Protein AF-A0A8T2BYA8-F1 (afdb_monomer_lite)

Foldseek 3Di:
DDDPVVVVVVVVVVVVPPPPPPLPDDLVVLLVVLQPDDPLVNVVQCVPDPSSVVSSVVDDDFAQDWDFFADPQWTWTQGQVVRDIDTPVVQPDDSQKDFQADEVQWTWIAGFQRFIWIAGSSPRDIGTAAGQQPDAAAAQWHKAWDPPDPRTWIWIDDPVDTGIDDPCQSVLQRQKDWYADPVVRKIKIWDDGPQQWIWIDIPPDNHIYTHNPVPPCVPVQWGWAHWDDDDQKIWTQIPQQAIWIWHRPDPDIHTDAPPDLRHVQGDDDDDDPQKDFDGWAWEAAPVRWIKIKTFIDGNPDPAGTFIWIWTADSVVSDIDTDLFSDQQWEEAQVRNYIDGDQHDGDPPTQGHQKYKYWVSSPDNDDDDAGTFIWIQHSVVRDIDTPDDDDDDDDQDWWAQDPRGINDDDPPVCVVVVVVRVVVCVVCVPPPDDDPVVVVQVVVLVDDVPPPDPDDDDDDDDDDPPPRPFKDWIWHQDPQQKIKIWMWGADPNDIDIDIDIDGDD

InterPro domains:
  IPR001810 F-box domain [PF00646] (22-59)
  IPR005174 KIB1-4, beta-propeller [PF03478] (77-377)
  IPR050942 Arabidopsis F-box involved in BR signaling [PTHR44259] (24-384)

Sequence (504 aa):
MDTPNDLMREEIRLKVSENHDWSKLCPDLLRSILESLSSTDFYRAKTVCSDWYSIWKTCVKPLCPWRIIYVKDSLMLFKPGEDKIYKGTNVGLSNDSYYMASSGNWLLMVDSHLGFYIFNLLTSKRIDLSSMESSIRGGNVRFERNHEHGFIKGHFVEPSRKADVSKAAIIRGRTVVLWIDERTGDFLVAWIFNYRYLFSYKKGDDSWWNWNNHWNMENLNFIFWDLACRYNKLYLYTTNGHIKVVDFSGNDPIEVIEKNPYWEHPFRYLTKQEESILHSRIAIQKSGDVLIILSIVSISSTEIPLFYIFKMNLASKIWERVESIGDDEMLIFGHGVTIRAPVQDVGDGIKSGSIYFVKEDLWTIDFHAVSNCGVFDLATRSAKDSHVHMEEVDFGVHTLTSFGLDIQFPEYLHRLKTFSCEMMSDYKDKEEVTPMKELAKRFTMYDPFETDKEDSEDIFGKTRRYEITSTIALAVKRNKEVMFHERFRENGKWNRNDFTFNIA

Structure (mmCIF, N/CA/C/O backbone):
data_AF-A0A8T2BYA8-F1
#
_entry.id   AF-A0A8T2BYA8-F1
#
loop_
_atom_site.group_PDB
_atom_site.id
_atom_site.type_symbol
_atom_site.label_atom_id
_atom_site.label_alt_id
_atom_site.label_comp_id
_atom_site.label_asym_id
_atom_site.label_entity_id
_atom_site.label_seq_id
_atom_site.pdbx_PDB_ins_code
_atom_site.Cartn_x
_atom_site.Cartn_y
_atom_site.Cartn_z
_atom_site.occupancy
_atom_site.B_iso_or_equiv
_atom_site.auth_seq_id
_atom_site.auth_comp_id
_atom_site.auth_asym_id
_atom_site.auth_atom_id
_atom_site.pdbx_PDB_model_num
ATOM 1 N N . MET A 1 1 ? -13.753 -57.159 32.372 1.00 43.00 1 MET A N 1
ATOM 2 C CA . MET A 1 1 ? -15.043 -56.727 32.945 1.00 43.00 1 MET A CA 1
ATOM 3 C C . MET A 1 1 ? -14.922 -55.235 33.103 1.00 43.00 1 MET A C 1
ATOM 5 O O . MET A 1 1 ? -14.375 -54.782 34.102 1.00 43.00 1 MET A O 1
ATOM 9 N N . ASP A 1 2 ? -15.310 -54.509 32.065 1.00 41.09 2 ASP A N 1
ATOM 10 C CA . ASP A 1 2 ? -15.292 -53.052 32.082 1.00 41.09 2 ASP A CA 1
ATOM 11 C C . ASP A 1 2 ? -16.365 -52.573 33.056 1.00 41.09 2 ASP A C 1
ATOM 13 O O . ASP A 1 2 ? -17.476 -53.114 33.097 1.00 41.09 2 ASP A O 1
ATOM 17 N N . THR A 1 3 ? -16.000 -51.640 33.933 1.00 46.84 3 THR A N 1
ATOM 18 C CA . THR A 1 3 ? -16.929 -51.167 34.958 1.00 46.84 3 THR A CA 1
ATOM 19 C C . THR A 1 3 ? -18.017 -50.299 34.313 1.00 46.84 3 THR A C 1
ATOM 21 O O . THR A 1 3 ? -17.755 -49.640 33.306 1.00 46.84 3 THR A O 1
ATOM 24 N N . PRO A 1 4 ? -19.241 -50.230 34.877 1.00 50.09 4 PRO A N 1
ATOM 25 C CA . PRO A 1 4 ? -20.336 -49.428 34.312 1.00 50.09 4 PRO A CA 1
ATOM 26 C C . PRO A 1 4 ? -19.982 -47.947 34.085 1.00 50.09 4 PRO A C 1
ATOM 28 O O . PRO A 1 4 ? -20.581 -47.290 33.241 1.00 50.09 4 PRO A O 1
ATOM 31 N N . ASN A 1 5 ? -18.978 -47.430 34.803 1.00 52.31 5 ASN A N 1
ATOM 32 C CA . ASN A 1 5 ? -18.472 -46.066 34.655 1.00 52.31 5 ASN A CA 1
ATOM 33 C C . ASN A 1 5 ? -17.558 -45.863 33.437 1.00 52.31 5 ASN A C 1
ATOM 35 O O . ASN A 1 5 ? -17.478 -44.738 32.940 1.00 52.31 5 ASN A O 1
ATOM 39 N N . ASP A 1 6 ? -16.889 -46.909 32.948 1.00 51.78 6 ASP A N 1
ATOM 40 C CA . ASP A 1 6 ? -16.026 -46.823 31.765 1.00 51.78 6 ASP A CA 1
ATOM 41 C C . ASP A 1 6 ? -16.872 -46.765 30.491 1.00 51.78 6 ASP A C 1
ATOM 43 O O . ASP A 1 6 ? -16.661 -45.881 29.664 1.00 51.78 6 ASP A O 1
ATOM 47 N N . LEU A 1 7 ? -17.930 -47.581 30.416 1.00 53.72 7 LEU A N 1
ATOM 48 C CA . LEU A 1 7 ? -18.931 -47.516 29.345 1.00 53.72 7 LEU A CA 1
ATOM 49 C C . LEU A 1 7 ? -19.653 -46.163 29.320 1.00 53.72 7 LEU A C 1
ATOM 51 O O . LEU A 1 7 ? -19.840 -45.598 28.251 1.00 53.72 7 LEU A O 1
ATOM 55 N N . MET A 1 8 ? -19.981 -45.587 30.483 1.00 48.34 8 MET A N 1
ATOM 56 C CA . MET A 1 8 ? -20.616 -44.265 30.561 1.00 48.34 8 MET A CA 1
ATOM 57 C C . MET A 1 8 ? -19.659 -43.129 30.157 1.00 48.34 8 MET A C 1
ATOM 59 O O . MET A 1 8 ? -20.074 -42.163 29.519 1.00 48.34 8 MET A O 1
ATOM 63 N N . ARG A 1 9 ? -18.360 -43.233 30.484 1.00 50.56 9 ARG A N 1
ATOM 64 C CA . ARG A 1 9 ? -17.328 -42.287 30.016 1.00 50.56 9 ARG A CA 1
ATOM 65 C C . ARG A 1 9 ? -17.083 -42.392 28.518 1.00 50.56 9 ARG A C 1
ATOM 67 O O . ARG A 1 9 ? -16.794 -41.373 27.894 1.00 50.56 9 ARG A O 1
ATOM 74 N N . GLU A 1 10 ? -17.190 -43.587 27.955 1.00 51.75 10 GLU A N 1
ATOM 75 C CA . GLU A 1 10 ? -17.053 -43.833 26.524 1.00 51.75 10 GLU A CA 1
ATOM 76 C C . GLU A 1 10 ? -18.300 -43.364 25.763 1.00 51.75 10 GLU A C 1
ATOM 78 O O . GLU A 1 10 ? -18.161 -42.693 24.749 1.00 51.75 10 GLU A O 1
ATOM 83 N N . GLU A 1 11 ? -19.505 -43.535 26.316 1.00 48.38 11 GLU A N 1
ATOM 84 C CA . GLU A 1 11 ? -20.756 -42.976 25.779 1.00 48.38 11 GLU A CA 1
ATOM 85 C C . GLU A 1 11 ? -20.804 -41.441 25.856 1.00 48.38 11 GLU A C 1
ATOM 87 O O . GLU A 1 11 ? -21.297 -40.790 24.936 1.00 48.38 11 GLU A O 1
ATOM 92 N N . ILE A 1 12 ? -20.249 -40.837 26.915 1.00 51.09 12 ILE A N 1
ATOM 93 C CA . ILE A 1 12 ? -20.085 -39.377 27.026 1.00 51.09 12 ILE A CA 1
ATOM 94 C C . ILE A 1 12 ? -19.011 -38.880 26.046 1.00 51.09 12 ILE A C 1
ATOM 96 O O . ILE A 1 12 ? -19.210 -37.855 25.398 1.00 51.09 12 ILE A O 1
ATOM 100 N N . ARG A 1 13 ? -17.899 -39.608 25.866 1.00 44.12 13 ARG A N 1
ATOM 101 C CA . ARG A 1 13 ? -16.879 -39.285 24.847 1.00 44.12 13 ARG A CA 1
ATOM 102 C C . ARG A 1 13 ? -17.401 -39.456 23.418 1.00 44.12 13 ARG A C 1
ATOM 104 O O . ARG A 1 13 ? -17.033 -38.664 22.557 1.00 44.12 13 ARG A O 1
ATOM 111 N N . LEU A 1 14 ? -18.283 -40.426 23.179 1.00 42.06 14 LEU A N 1
ATOM 112 C CA . LEU A 1 14 ? -18.926 -40.667 21.886 1.00 42.06 14 LEU A CA 1
ATOM 113 C C . LEU A 1 14 ? -20.046 -39.648 21.610 1.00 42.06 14 LEU A C 1
ATOM 115 O O . LEU A 1 14 ? -20.137 -39.163 20.484 1.00 42.06 14 LEU A O 1
ATOM 119 N N . LYS A 1 15 ? -20.815 -39.209 22.621 1.00 39.50 15 LYS A N 1
ATOM 120 C CA . LYS A 1 15 ? -21.819 -38.129 22.485 1.00 39.50 15 LYS A CA 1
ATOM 121 C C . LYS A 1 15 ? -21.226 -36.730 22.311 1.00 39.50 15 LYS A C 1
ATOM 123 O O . LYS A 1 15 ? -21.862 -35.882 21.699 1.00 39.50 15 LYS A O 1
ATOM 128 N N . VAL A 1 16 ? -20.009 -36.476 22.792 1.00 39.56 16 VAL A N 1
ATOM 129 C CA . VAL A 1 16 ? -19.300 -35.197 22.561 1.00 39.56 16 VAL A CA 1
ATOM 130 C C . VAL A 1 16 ? -18.644 -35.144 21.166 1.00 39.56 16 VAL A C 1
ATOM 132 O O . VAL A 1 16 ? -18.147 -34.100 20.755 1.00 39.56 16 VAL A O 1
ATOM 135 N N . SER A 1 17 ? -18.692 -36.239 20.397 1.00 38.41 17 SER A N 1
ATOM 136 C CA . SER A 1 17 ? -18.194 -36.288 19.013 1.00 38.41 17 SER A CA 1
ATOM 137 C C . SER A 1 17 ? -19.249 -35.988 17.942 1.00 38.41 17 SER A C 1
ATOM 139 O O . SER A 1 17 ? -18.932 -36.041 16.751 1.00 38.41 17 SER A O 1
ATOM 141 N N . GLU A 1 18 ? -20.479 -35.613 18.322 1.00 44.44 18 GLU A N 1
ATOM 142 C CA . GLU A 1 18 ? -21.372 -34.933 17.384 1.00 44.44 18 GLU A CA 1
ATOM 143 C C . GLU A 1 18 ? -20.733 -33.591 17.028 1.00 44.44 18 GLU A C 1
ATOM 145 O O . GLU A 1 18 ? -20.897 -32.598 17.737 1.00 44.44 18 GLU A O 1
ATOM 150 N N . ASN A 1 19 ? -19.971 -33.588 15.932 1.00 47.59 19 ASN A N 1
ATOM 151 C CA . ASN A 1 19 ? -19.547 -32.409 15.192 1.00 47.59 19 ASN A CA 1
ATOM 152 C C . ASN A 1 19 ? -20.807 -31.597 14.874 1.00 47.59 19 ASN A C 1
ATOM 154 O O . ASN A 1 19 ? -21.424 -31.757 13.821 1.00 47.59 19 ASN A O 1
ATOM 158 N N . HIS A 1 20 ? -21.229 -30.767 15.826 1.00 54.75 20 HIS A N 1
ATOM 159 C CA . HIS A 1 20 ? -22.263 -29.782 15.608 1.00 54.75 20 HIS A CA 1
ATOM 160 C C . HIS A 1 20 ? -21.732 -28.911 14.486 1.00 54.75 20 HIS A C 1
ATOM 162 O O . HIS A 1 20 ? -20.658 -28.320 14.594 1.00 54.75 20 HIS A O 1
ATOM 168 N N . ASP A 1 21 ? -22.435 -28.938 13.364 1.00 64.75 21 ASP A N 1
ATOM 169 C CA . ASP A 1 21 ? -22.040 -28.225 12.169 1.00 64.75 21 ASP A CA 1
ATOM 170 C C . ASP A 1 21 ? -22.187 -26.726 12.448 1.00 64.75 21 ASP A C 1
ATOM 172 O O . ASP A 1 21 ? -23.248 -26.136 12.245 1.00 64.75 21 ASP A O 1
ATOM 176 N N . TRP A 1 22 ? -21.125 -26.118 12.986 1.00 67.94 22 TRP A N 1
ATOM 177 C CA . TRP A 1 22 ? -21.061 -24.707 13.372 1.00 67.94 22 TRP A CA 1
ATOM 178 C C . TRP A 1 22 ? -21.364 -23.763 12.197 1.00 67.94 22 TRP A C 1
ATOM 180 O O . TRP A 1 22 ? -21.616 -22.579 12.424 1.00 67.94 22 TRP A O 1
ATOM 190 N N . SER A 1 23 ? -21.379 -24.268 10.955 1.00 65.06 23 SER A N 1
ATOM 191 C CA . SER A 1 23 ? -21.848 -23.535 9.775 1.00 65.06 23 SER A CA 1
ATOM 192 C C . SER A 1 23 ? -23.361 -23.265 9.783 1.00 65.06 23 SER A C 1
ATOM 194 O O . SER A 1 23 ? -23.802 -22.266 9.229 1.00 65.06 23 SER A O 1
ATOM 196 N N . LYS A 1 24 ? -24.162 -24.077 10.488 1.00 72.38 24 LYS A N 1
ATOM 197 C CA . LYS A 1 24 ? -25.637 -24.001 10.503 1.00 72.38 24 LYS A CA 1
ATOM 198 C C . LYS A 1 24 ? -26.227 -23.164 11.641 1.00 72.38 24 LYS A C 1
ATOM 200 O O . LYS A 1 24 ? -27.434 -23.223 11.882 1.00 72.38 24 LYS A O 1
ATOM 205 N N . LEU A 1 25 ? -25.405 -22.408 12.369 1.00 76.94 25 LEU A N 1
ATOM 206 C CA . LEU A 1 25 ? -25.902 -21.495 13.401 1.00 76.94 25 LEU A CA 1
ATOM 207 C C . LEU A 1 25 ? -26.823 -20.433 12.789 1.00 76.94 25 LEU A C 1
ATOM 209 O O . LEU A 1 25 ? -26.589 -19.961 11.676 1.00 76.94 25 LEU A O 1
ATOM 213 N N . CYS A 1 26 ? -27.860 -20.022 13.528 1.00 84.06 26 CYS A N 1
ATOM 214 C CA . CYS A 1 26 ? -28.718 -18.949 13.038 1.00 84.06 26 CYS A CA 1
ATOM 215 C C . CYS A 1 26 ? -27.913 -17.633 12.926 1.00 84.06 26 CYS A C 1
ATOM 217 O O . CYS A 1 26 ? -27.056 -17.369 13.780 1.00 84.06 26 CYS A O 1
ATOM 219 N N . PRO A 1 27 ? -28.185 -16.794 11.908 1.00 84.00 27 PRO A N 1
ATOM 220 C CA . PRO A 1 27 ? -27.464 -15.541 11.687 1.00 84.00 27 PRO A CA 1
ATOM 221 C C . PRO A 1 27 ? -27.395 -14.617 12.906 1.00 84.00 27 PRO A C 1
ATOM 223 O O . PRO A 1 27 ? -26.356 -14.007 13.151 1.00 84.00 27 PRO A O 1
ATOM 226 N N . ASP A 1 28 ? -28.477 -14.530 13.684 1.00 82.88 28 ASP A N 1
ATOM 227 C CA . ASP A 1 28 ? -28.549 -13.637 14.843 1.00 82.88 28 ASP A CA 1
ATOM 228 C C . ASP A 1 28 ? -27.684 -14.136 16.004 1.00 82.88 28 ASP A C 1
ATOM 230 O O . ASP A 1 28 ? -26.941 -13.358 16.598 1.00 82.88 28 ASP A O 1
ATOM 234 N N . LEU A 1 29 ? -27.695 -15.446 16.271 1.00 84.50 29 LEU A N 1
ATOM 235 C CA . LEU A 1 29 ? -26.835 -16.059 17.284 1.00 84.50 29 LEU A CA 1
ATOM 236 C C . LEU A 1 29 ? -25.358 -15.928 16.900 1.00 84.50 29 LEU A C 1
ATOM 238 O O . LEU A 1 29 ? -24.523 -15.576 17.730 1.00 84.50 29 LEU A O 1
ATOM 242 N N . LEU A 1 30 ? -25.040 -16.172 15.629 1.00 82.75 30 LEU A N 1
ATOM 243 C CA . LEU A 1 30 ? -23.693 -16.012 15.099 1.00 82.75 30 LEU A CA 1
ATOM 244 C C . LEU A 1 30 ? -23.212 -14.557 15.205 1.00 82.75 30 LEU A C 1
ATOM 246 O O . LEU A 1 30 ? -22.069 -14.319 15.594 1.00 82.75 30 LEU A O 1
ATOM 250 N N . ARG A 1 31 ? -24.085 -13.578 14.934 1.00 84.69 31 ARG A N 1
ATOM 251 C CA . ARG A 1 31 ? -23.786 -12.155 15.139 1.00 84.69 31 ARG A CA 1
ATOM 252 C C . ARG A 1 31 ? -23.474 -11.859 16.607 1.00 84.69 31 ARG A C 1
ATOM 254 O O . ARG A 1 31 ? -22.441 -11.253 16.878 1.00 84.69 31 ARG A O 1
ATOM 261 N N . SER A 1 32 ? -24.294 -12.343 17.541 1.00 82.25 32 SER A N 1
ATOM 262 C CA . SER A 1 32 ? -24.045 -12.166 18.979 1.00 82.25 32 SER A CA 1
ATOM 263 C C . SER A 1 32 ? -22.717 -12.782 19.425 1.00 82.25 32 SER A C 1
ATOM 265 O O . SER A 1 32 ? -21.982 -12.167 20.197 1.00 82.25 32 SER A O 1
ATOM 267 N N . ILE A 1 33 ? -22.368 -13.966 18.906 1.00 85.38 33 ILE A N 1
ATOM 268 C CA . ILE A 1 33 ? -21.062 -14.586 19.161 1.00 85.38 33 ILE A CA 1
ATOM 269 C C . ILE A 1 33 ? -19.951 -13.666 18.652 1.00 85.38 33 ILE A C 1
ATOM 271 O O . ILE A 1 33 ? -19.083 -13.282 19.431 1.00 85.38 33 ILE A O 1
ATOM 275 N N . LEU A 1 34 ? -19.997 -13.263 17.380 1.00 82.50 34 LEU A N 1
ATOM 276 C CA . LEU A 1 34 ? -18.979 -12.419 16.746 1.00 82.50 34 LEU A CA 1
ATOM 277 C C . LEU A 1 34 ? -18.768 -11.087 17.482 1.00 82.50 34 LEU A C 1
ATOM 279 O O . LEU A 1 34 ? -17.628 -10.670 17.685 1.00 82.50 34 LEU A O 1
ATOM 283 N N . GLU A 1 35 ? -19.843 -10.438 17.920 1.00 82.94 35 GLU A N 1
ATOM 284 C CA . GLU A 1 35 ? -19.780 -9.178 18.670 1.00 82.94 35 GLU A CA 1
ATOM 285 C C . GLU A 1 35 ? -19.121 -9.348 20.049 1.00 82.94 35 GLU A C 1
ATOM 287 O O . GLU A 1 35 ? -18.397 -8.454 20.501 1.00 82.94 35 GLU A O 1
ATOM 292 N N . SER A 1 36 ? -19.293 -10.516 20.677 1.00 79.75 36 SER A N 1
ATOM 293 C CA . SER A 1 36 ? -18.698 -10.848 21.978 1.00 79.75 36 SER A CA 1
ATOM 294 C C . SER A 1 36 ? -17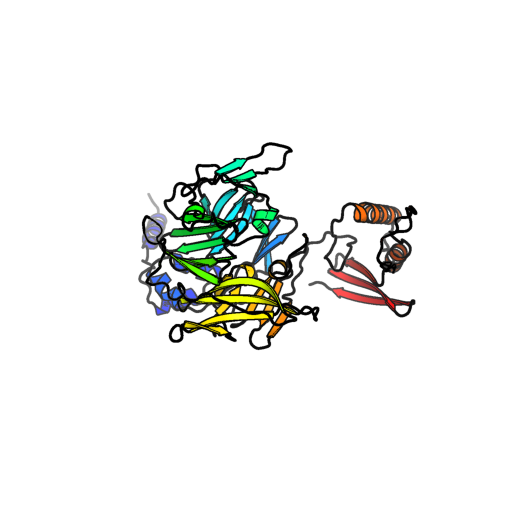.208 -11.219 21.926 1.00 79.75 36 SER A C 1
ATOM 296 O O . SER A 1 36 ? -16.519 -11.122 22.942 1.00 79.75 36 SER A O 1
ATOM 298 N N . LEU A 1 37 ? -16.684 -11.625 20.762 1.00 78.44 37 LEU A N 1
ATOM 299 C CA . LEU A 1 37 ? -15.293 -12.073 20.617 1.00 78.44 37 LEU A CA 1
ATOM 300 C C . LEU A 1 37 ? -14.293 -10.950 20.904 1.00 78.44 37 LEU A C 1
ATOM 302 O O . LEU A 1 37 ? -14.560 -9.784 20.631 1.00 78.44 37 LEU A O 1
ATOM 306 N N . SER A 1 38 ? -13.083 -11.279 21.365 1.00 73.88 38 SER A N 1
ATOM 307 C CA . SER A 1 38 ? -11.979 -10.306 21.376 1.00 73.88 38 SER A CA 1
ATOM 308 C C . SER A 1 38 ? -11.699 -9.795 19.952 1.00 73.88 38 SER A C 1
ATOM 310 O O . SER A 1 38 ? -12.050 -10.458 18.979 1.00 73.88 38 SER A O 1
ATOM 312 N N . SER A 1 39 ? -11.050 -8.639 19.774 1.00 70.94 39 SER A N 1
ATOM 313 C CA . SER A 1 39 ? -10.742 -8.141 18.418 1.00 70.94 39 SER A CA 1
ATOM 314 C C . SER A 1 39 ? -9.933 -9.155 17.601 1.00 70.94 39 SER A C 1
ATOM 316 O O . SER A 1 39 ? -10.196 -9.352 16.419 1.00 70.94 39 SER A O 1
ATOM 318 N N . THR A 1 40 ? -8.993 -9.855 18.242 1.00 71.62 40 THR A N 1
ATOM 319 C CA . THR A 1 40 ? -8.177 -10.888 17.584 1.00 71.62 40 THR A CA 1
ATOM 320 C C . THR A 1 40 ? -9.037 -12.073 17.148 1.00 71.62 40 THR A C 1
ATOM 322 O O . THR A 1 40 ? -8.947 -12.514 16.002 1.00 71.62 40 THR A O 1
ATOM 325 N N . ASP A 1 41 ? -9.896 -12.566 18.040 1.00 76.25 41 ASP A N 1
ATOM 326 C CA . ASP A 1 41 ? -10.746 -13.723 17.755 1.00 76.25 41 ASP A CA 1
ATOM 327 C C . ASP A 1 41 ? -11.838 -13.380 16.744 1.00 76.25 41 ASP A C 1
ATOM 329 O O . ASP A 1 41 ? -12.142 -14.192 15.877 1.00 76.25 41 ASP A O 1
ATOM 333 N N . PHE A 1 42 ? -12.342 -12.145 16.760 1.00 76.81 42 PHE A N 1
ATOM 334 C CA . PHE A 1 42 ? -13.236 -11.622 15.733 1.00 76.81 42 PHE A CA 1
ATOM 335 C C . PHE A 1 42 ? -12.592 -11.690 14.343 1.00 76.81 42 PHE A C 1
ATOM 337 O O . PHE A 1 42 ? -13.223 -12.151 13.395 1.00 76.81 42 PHE A O 1
ATOM 344 N N . TYR A 1 43 ? -11.320 -11.298 14.198 1.00 73.06 43 TYR A N 1
ATOM 345 C CA . TYR A 1 43 ? -10.615 -11.424 12.916 1.00 73.06 43 TYR A CA 1
ATOM 346 C C . TYR A 1 43 ? -10.305 -12.869 12.529 1.00 73.06 43 TYR A C 1
ATOM 348 O O . TYR A 1 43 ? -10.255 -13.161 11.338 1.00 73.06 43 TYR A O 1
ATOM 356 N N . ARG A 1 44 ? -10.109 -13.773 13.493 1.00 75.25 44 ARG A N 1
ATOM 357 C CA . ARG A 1 44 ? -9.949 -15.212 13.225 1.00 75.25 44 ARG A CA 1
ATOM 358 C C . ARG A 1 44 ? -11.268 -15.864 12.813 1.00 75.25 44 ARG A C 1
ATOM 360 O O . ARG A 1 44 ? -11.277 -16.732 11.951 1.00 75.25 44 ARG A O 1
ATOM 367 N N . ALA A 1 45 ? -12.391 -15.403 13.352 1.00 77.69 45 ALA A N 1
ATOM 368 C CA . ALA A 1 45 ? -13.712 -15.955 13.070 1.00 77.69 45 ALA A CA 1
ATOM 369 C C . ALA A 1 45 ? -14.092 -15.886 11.578 1.00 77.69 45 ALA A C 1
ATOM 371 O O . ALA A 1 45 ? -14.815 -16.746 11.076 1.00 77.69 45 ALA A O 1
ATOM 372 N N . LYS A 1 46 ? -13.541 -14.917 10.834 1.00 75.56 46 LYS A N 1
ATOM 373 C CA . LYS A 1 46 ? -13.756 -14.776 9.385 1.00 75.56 46 LYS A CA 1
ATOM 374 C C . LYS A 1 46 ? -13.238 -15.970 8.565 1.00 75.56 46 LYS A C 1
ATOM 376 O O . LYS A 1 46 ? -13.660 -16.133 7.425 1.00 75.56 46 LYS A O 1
ATOM 381 N N . THR A 1 47 ? -12.322 -16.777 9.113 1.00 74.00 47 THR A N 1
ATOM 382 C CA . THR A 1 47 ? -11.718 -17.927 8.418 1.00 74.00 47 THR A CA 1
ATOM 383 C C . THR A 1 47 ? -12.395 -19.260 8.739 1.00 74.00 47 THR A C 1
ATOM 385 O O . THR A 1 47 ? -11.938 -20.285 8.248 1.00 74.00 47 THR A O 1
ATOM 388 N N . VAL A 1 48 ? -13.448 -19.272 9.566 1.00 77.69 48 VAL A N 1
ATOM 389 C CA . VAL A 1 48 ? -14.115 -20.509 10.015 1.00 77.69 48 VAL A CA 1
ATOM 390 C C . VAL A 1 48 ? -14.866 -21.191 8.867 1.00 77.69 48 VAL A C 1
ATOM 392 O O . VAL A 1 48 ? -14.562 -22.329 8.523 1.00 77.69 48 VAL A O 1
ATOM 395 N N . CYS A 1 49 ? -15.834 -20.501 8.256 1.00 78.31 49 CYS A N 1
ATOM 396 C CA . CYS A 1 49 ? -16.564 -20.967 7.073 1.00 78.31 49 CYS A CA 1
ATOM 397 C C . CYS A 1 49 ? -17.250 -19.795 6.339 1.00 78.31 49 CYS A C 1
ATOM 399 O O . CYS A 1 49 ? -17.178 -18.641 6.773 1.00 78.31 49 CYS A O 1
ATOM 401 N N . SER A 1 50 ? -17.928 -20.077 5.218 1.00 78.81 50 SER A N 1
ATOM 402 C CA . SER A 1 50 ? -18.626 -19.068 4.406 1.00 78.81 50 SER A CA 1
ATOM 403 C C . SER A 1 50 ? -19.738 -18.335 5.155 1.00 78.81 50 SER A C 1
ATOM 405 O O . SER A 1 50 ? -19.882 -17.125 4.974 1.00 78.81 50 SER A O 1
ATOM 407 N N . ASP A 1 51 ? -20.486 -19.038 6.005 1.00 79.88 51 ASP A N 1
ATOM 408 C CA . ASP A 1 51 ? -21.620 -18.463 6.734 1.00 79.88 51 ASP A CA 1
ATOM 409 C C . ASP A 1 51 ? -21.125 -17.502 7.816 1.00 79.88 51 ASP A C 1
ATOM 411 O O . ASP A 1 51 ? -21.545 -16.344 7.854 1.00 79.88 51 ASP A O 1
ATOM 415 N N . TRP A 1 52 ? -20.113 -17.919 8.585 1.00 84.19 52 TRP A N 1
ATOM 416 C CA . TRP A 1 52 ? -19.391 -17.067 9.535 1.00 84.19 52 TRP A CA 1
ATOM 417 C C . TRP A 1 52 ? -18.828 -15.818 8.868 1.00 84.19 52 TRP A C 1
ATOM 419 O O . TRP A 1 52 ? -19.039 -14.712 9.359 1.00 84.19 52 TRP A O 1
ATOM 429 N N . TYR A 1 53 ? -18.181 -15.966 7.710 1.00 78.38 53 TYR A N 1
ATOM 430 C CA . TYR A 1 53 ? -17.658 -14.836 6.948 1.00 78.38 53 TYR A CA 1
ATOM 431 C C . TYR A 1 53 ? -18.763 -13.876 6.481 1.00 78.38 53 TYR A C 1
ATOM 433 O O . TYR A 1 53 ? -18.581 -12.658 6.519 1.00 78.38 53 TYR A O 1
ATOM 441 N N . SER A 1 54 ? -19.911 -14.400 6.042 1.00 82.06 54 SER A N 1
ATOM 442 C CA . SER A 1 54 ? -21.028 -13.578 5.569 1.00 82.06 54 SER A CA 1
ATOM 443 C C . SER A 1 54 ? -21.589 -12.679 6.673 1.00 82.06 54 SER A C 1
ATOM 445 O O . SER A 1 54 ? -21.764 -11.482 6.444 1.00 82.06 54 SER A O 1
ATOM 447 N N . ILE A 1 55 ? -21.769 -13.222 7.882 1.00 84.62 55 ILE A N 1
ATOM 448 C CA . ILE A 1 55 ? -22.253 -12.471 9.044 1.00 84.62 55 ILE A CA 1
ATOM 449 C C . ILE A 1 55 ? -21.157 -11.561 9.597 1.00 84.62 55 ILE A C 1
ATOM 451 O O . ILE A 1 55 ? -21.434 -10.399 9.888 1.00 84.62 55 ILE A O 1
ATOM 455 N N . TRP A 1 56 ? -19.906 -12.028 9.643 1.00 81.56 56 TRP A N 1
ATOM 456 C CA . TRP A 1 56 ? -18.741 -11.246 10.070 1.00 81.56 56 TRP A CA 1
ATOM 457 C C . TRP A 1 56 ? -18.618 -9.913 9.328 1.00 81.56 56 TRP A C 1
ATOM 459 O O . TRP A 1 56 ? -18.375 -8.890 9.961 1.00 81.56 56 TRP A O 1
ATOM 469 N N . LYS A 1 57 ? -18.876 -9.884 8.012 1.00 79.75 57 LYS A N 1
ATOM 470 C CA . LYS A 1 57 ? -18.885 -8.633 7.225 1.00 79.75 57 LYS A CA 1
ATOM 471 C C . LYS A 1 57 ? -19.919 -7.612 7.698 1.00 79.75 57 LYS A C 1
ATOM 473 O O . LYS A 1 57 ? -19.748 -6.422 7.442 1.00 79.75 57 LYS A O 1
ATOM 478 N N . THR A 1 58 ? -21.018 -8.080 8.287 1.00 82.31 58 THR A N 1
ATOM 479 C CA . THR A 1 58 ? -22.112 -7.223 8.766 1.00 82.31 58 THR A CA 1
ATOM 480 C C . THR A 1 58 ? -21.826 -6.650 10.149 1.00 82.31 58 THR A C 1
ATOM 482 O O . THR A 1 58 ? -22.363 -5.601 10.495 1.00 82.31 58 THR A O 1
ATOM 485 N N . CYS A 1 59 ? -20.955 -7.302 10.922 1.00 78.31 59 CYS A N 1
ATOM 486 C CA . CYS A 1 59 ? -20.541 -6.839 12.237 1.00 78.31 59 CYS A CA 1
ATOM 487 C C . CYS A 1 59 ? -19.582 -5.647 12.120 1.00 78.31 59 CYS A C 1
ATOM 489 O O . CYS A 1 59 ? -18.713 -5.591 11.246 1.00 78.31 59 CYS A O 1
ATOM 491 N N . VAL A 1 60 ? -19.707 -4.695 13.044 1.00 71.88 60 VAL A N 1
ATOM 492 C CA . VAL A 1 60 ? -18.813 -3.538 13.130 1.00 71.88 60 VAL A CA 1
ATOM 493 C C . VAL A 1 60 ? -18.004 -3.650 14.413 1.00 71.88 60 VAL A C 1
ATOM 495 O O . VAL A 1 60 ? -18.535 -3.459 15.502 1.00 71.88 60 VAL A O 1
ATOM 498 N N . LYS A 1 61 ? -16.706 -3.937 14.283 1.00 69.94 61 LYS A N 1
ATOM 499 C CA . LYS A 1 61 ? -15.738 -3.777 15.371 1.00 69.94 61 LYS A CA 1
ATOM 500 C C . LYS A 1 61 ? -14.677 -2.748 15.000 1.00 69.94 61 LYS A C 1
ATOM 502 O O . LYS A 1 61 ? -14.208 -2.772 13.859 1.00 69.94 61 LYS A O 1
ATOM 507 N N . PRO A 1 62 ? -14.266 -1.884 15.945 1.00 63.75 62 PRO A N 1
ATOM 508 C CA . PRO A 1 62 ? -13.123 -1.013 15.742 1.00 63.75 62 PRO A CA 1
ATOM 509 C C . PRO A 1 62 ? -11.874 -1.817 15.372 1.00 63.75 62 PRO A C 1
ATOM 511 O O . PRO A 1 62 ? -11.601 -2.886 15.928 1.00 63.75 62 PRO A O 1
ATOM 514 N N . LEU A 1 63 ? -11.115 -1.296 14.413 1.00 64.31 63 LEU A N 1
ATOM 515 C CA . LEU A 1 63 ? -9.802 -1.826 14.072 1.00 64.31 63 LEU A CA 1
ATOM 516 C C . LEU A 1 63 ? -8.833 -1.545 15.225 1.00 64.31 63 LEU A C 1
ATOM 518 O O . LEU A 1 63 ? -8.793 -0.433 15.744 1.00 64.31 63 LEU A O 1
ATOM 522 N N . CYS A 1 64 ? -8.034 -2.549 15.583 1.00 65.75 64 CYS A N 1
ATOM 523 C CA . CYS A 1 64 ? -6.905 -2.420 16.504 1.00 65.75 64 CYS A CA 1
ATOM 524 C C . CYS A 1 64 ? -5.646 -2.926 15.778 1.00 65.75 64 CYS A C 1
ATOM 526 O O . CYS A 1 64 ? -5.222 -4.067 15.992 1.00 65.75 64 CYS A O 1
ATOM 528 N N . PRO A 1 65 ? -5.131 -2.152 14.805 1.00 68.25 65 PRO A N 1
ATOM 529 C CA . PRO A 1 65 ? -3.996 -2.570 14.003 1.00 68.25 65 PRO A CA 1
ATOM 530 C C . PRO A 1 65 ? -2.751 -2.645 14.881 1.00 68.25 65 PRO A C 1
ATOM 532 O O . PRO A 1 65 ? -2.513 -1.797 15.740 1.00 68.25 65 PRO A O 1
ATOM 535 N N . TRP A 1 66 ? -1.947 -3.674 14.652 1.00 74.19 66 TRP A N 1
ATOM 536 C CA . TRP A 1 66 ? -0.631 -3.765 15.264 1.00 74.19 66 TRP A CA 1
ATOM 537 C C . TRP A 1 66 ? 0.287 -2.752 14.589 1.00 74.19 66 TRP A C 1
ATOM 539 O O . TRP A 1 66 ? 0.230 -2.578 13.370 1.00 74.19 66 TRP A O 1
ATOM 549 N N . ARG A 1 67 ? 1.140 -2.090 15.369 1.00 73.75 67 ARG A N 1
ATOM 550 C CA . ARG A 1 67 ? 2.114 -1.138 14.835 1.00 73.75 67 ARG A CA 1
ATOM 551 C C . ARG A 1 67 ? 3.454 -1.820 14.653 1.00 73.75 67 ARG A C 1
ATOM 553 O O . ARG A 1 67 ? 3.945 -2.475 15.569 1.00 73.75 67 ARG A O 1
ATOM 560 N N . ILE A 1 68 ? 4.040 -1.636 13.478 1.00 74.12 68 ILE A N 1
ATOM 561 C CA . ILE A 1 68 ? 5.406 -2.062 13.192 1.00 74.12 68 ILE A CA 1
ATOM 562 C C . ILE A 1 68 ? 6.322 -0.902 13.569 1.00 74.12 68 ILE A C 1
ATOM 564 O O . ILE A 1 68 ? 6.188 0.193 13.031 1.00 74.12 68 ILE A O 1
ATOM 568 N N . ILE A 1 69 ? 7.231 -1.148 14.504 1.00 70.44 69 ILE A N 1
ATOM 569 C CA . ILE A 1 69 ? 8.192 -0.174 15.019 1.00 70.44 69 ILE A CA 1
ATOM 570 C C . ILE A 1 69 ? 9.590 -0.727 14.759 1.00 70.44 69 ILE A C 1
ATOM 572 O O . ILE A 1 69 ? 9.817 -1.928 14.883 1.00 70.44 69 ILE A O 1
ATOM 576 N N . TYR A 1 70 ? 10.537 0.135 14.411 1.00 66.56 70 TYR A N 1
ATOM 577 C CA . TYR A 1 70 ? 11.942 -0.246 14.310 1.00 66.56 70 TYR A CA 1
ATOM 578 C C . TYR A 1 70 ? 12.722 0.331 15.487 1.00 66.56 70 TYR A C 1
ATOM 580 O O . TYR A 1 70 ? 12.746 1.542 15.681 1.00 66.56 70 TYR A O 1
ATOM 588 N N . VAL A 1 71 ? 13.378 -0.535 16.261 1.00 62.84 71 VAL A N 1
ATOM 589 C CA . VAL A 1 71 ? 14.254 -0.137 17.373 1.00 62.84 71 VAL A CA 1
ATOM 590 C C . VAL A 1 71 ? 15.630 -0.733 17.124 1.00 62.84 71 VAL A C 1
ATOM 592 O O . VAL A 1 71 ? 15.762 -1.955 17.094 1.00 62.84 71 VAL A O 1
ATOM 595 N N . LYS A 1 72 ? 16.652 0.115 16.929 1.00 60.16 72 LYS A N 1
ATOM 596 C CA . LYS A 1 72 ? 18.042 -0.315 16.655 1.00 60.16 72 LYS A CA 1
ATOM 597 C C . LYS A 1 72 ? 18.099 -1.421 15.587 1.00 60.16 72 LYS A C 1
ATOM 599 O O . LYS A 1 72 ? 18.596 -2.515 15.835 1.00 60.16 72 LYS A O 1
ATOM 604 N N . ASP A 1 73 ? 17.478 -1.157 14.435 1.00 62.34 73 ASP A N 1
ATOM 605 C CA . ASP A 1 73 ? 17.352 -2.077 13.293 1.00 62.34 73 ASP A CA 1
ATOM 606 C C . ASP A 1 73 ? 16.526 -3.357 13.507 1.00 62.34 73 ASP A C 1
ATOM 608 O O . ASP A 1 73 ? 16.318 -4.102 12.549 1.00 62.34 73 ASP A O 1
ATOM 612 N N . SER A 1 74 ? 15.994 -3.588 14.708 1.00 66.00 74 SER A N 1
ATOM 613 C CA . SER A 1 74 ? 15.126 -4.727 15.009 1.00 66.00 74 SER A CA 1
ATOM 614 C C . SER A 1 74 ? 13.658 -4.372 14.786 1.00 66.00 74 SER A C 1
ATOM 616 O O . SER A 1 74 ? 13.187 -3.327 15.240 1.00 66.00 74 SER A O 1
ATOM 618 N N . LEU A 1 75 ? 12.922 -5.260 14.114 1.00 74.62 75 LEU A N 1
ATOM 619 C CA . LEU A 1 75 ? 11.479 -5.122 13.940 1.00 74.62 75 LEU A CA 1
ATOM 620 C C . LEU A 1 75 ? 10.756 -5.485 15.241 1.00 74.62 75 LEU A C 1
ATOM 622 O O . LEU A 1 75 ? 10.870 -6.600 15.754 1.00 74.62 75 LEU A O 1
ATOM 626 N N . MET A 1 76 ? 9.985 -4.532 15.744 1.00 76.69 76 MET A N 1
ATOM 627 C CA . MET A 1 76 ? 9.157 -4.615 16.937 1.00 76.69 76 MET A CA 1
ATOM 628 C C . MET A 1 76 ? 7.688 -4.462 16.545 1.00 76.69 76 MET A C 1
ATOM 630 O O . MET A 1 76 ? 7.341 -3.765 15.593 1.00 76.69 76 MET A O 1
ATOM 634 N N . LEU A 1 77 ? 6.814 -5.128 17.286 1.00 76.12 77 LEU A N 1
ATOM 635 C CA . LEU A 1 77 ? 5.380 -5.154 17.055 1.00 76.12 77 LEU A CA 1
ATOM 636 C C . LEU A 1 77 ? 4.665 -4.661 18.304 1.00 76.12 77 LEU A C 1
ATOM 638 O O . LEU A 1 77 ? 4.642 -5.355 19.318 1.00 76.12 77 LEU A O 1
ATOM 642 N N . PHE A 1 78 ? 4.074 -3.476 18.233 1.00 74.25 78 PHE A N 1
ATOM 643 C CA . PHE A 1 78 ? 3.258 -2.944 19.315 1.00 74.25 78 PHE A CA 1
ATOM 644 C C . PHE A 1 78 ? 1.796 -3.329 19.118 1.00 74.25 78 PHE A C 1
ATOM 646 O O . PHE A 1 78 ? 1.217 -3.115 18.048 1.00 74.25 78 PHE A O 1
ATOM 653 N N . LYS A 1 79 ? 1.199 -3.886 20.171 1.00 73.56 79 LYS A N 1
ATOM 654 C CA . LYS A 1 79 ? -0.212 -4.259 20.224 1.00 73.56 79 LYS A CA 1
ATOM 655 C C . LYS A 1 79 ? -0.959 -3.261 21.117 1.00 73.56 79 LYS A C 1
ATOM 657 O O . LYS A 1 79 ? -0.886 -3.401 22.339 1.00 73.56 79 LYS A O 1
ATOM 662 N N . PRO A 1 80 ? -1.735 -2.320 20.542 1.00 62.31 80 PRO A N 1
ATOM 663 C CA . PRO A 1 80 ? -2.369 -1.253 21.318 1.00 62.31 80 PRO A CA 1
ATOM 664 C C . PRO A 1 80 ? -3.293 -1.765 22.429 1.00 62.31 80 PRO A C 1
ATOM 666 O O . PRO A 1 80 ? -3.277 -1.245 23.535 1.00 62.31 80 PRO A O 1
ATOM 669 N N . GLY A 1 81 ? -4.063 -2.829 22.171 1.00 64.12 81 GLY A N 1
ATOM 670 C CA . GLY A 1 81 ? -5.015 -3.365 23.152 1.00 64.12 81 GLY A CA 1
ATOM 671 C C . GLY A 1 81 ? -4.396 -4.068 24.368 1.00 64.12 81 GLY A C 1
ATOM 672 O O . GLY A 1 81 ? -5.111 -4.322 25.329 1.00 64.12 81 GLY A O 1
ATOM 673 N N . GLU A 1 82 ? -3.105 -4.412 24.328 1.00 68.06 82 GLU A N 1
ATOM 674 C CA . GLU A 1 82 ? -2.388 -4.995 25.476 1.00 68.06 82 GLU A CA 1
ATOM 675 C C . GLU A 1 82 ? -1.339 -4.054 26.067 1.00 68.06 82 GLU A C 1
ATOM 677 O O . GLU A 1 82 ? -0.754 -4.400 27.089 1.00 68.06 82 GLU A O 1
ATOM 682 N N . ASP A 1 83 ? -1.082 -2.919 25.410 1.00 69.06 83 ASP A N 1
ATOM 683 C CA . ASP A 1 83 ? 0.045 -2.029 2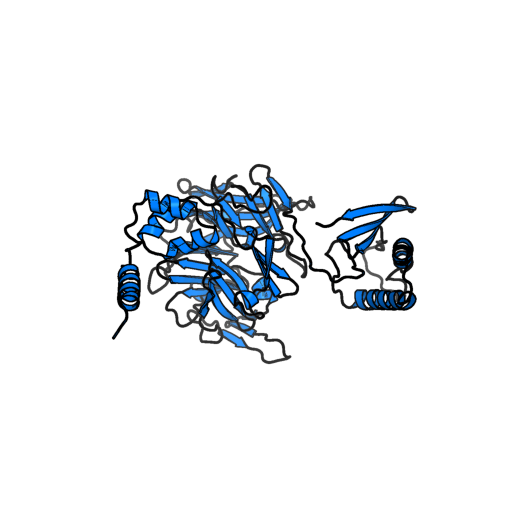5.694 1.00 69.06 83 ASP A CA 1
ATOM 684 C C . ASP A 1 83 ? 1.389 -2.781 25.788 1.00 69.06 83 ASP A C 1
ATOM 686 O O . ASP A 1 83 ? 2.203 -2.590 26.688 1.00 69.06 83 ASP A O 1
ATOM 690 N N . LYS A 1 84 ? 1.602 -3.727 24.862 1.00 71.75 84 LYS A N 1
ATOM 691 C CA . LYS A 1 84 ? 2.794 -4.587 24.826 1.00 71.75 84 LYS A CA 1
ATOM 692 C C . LYS A 1 84 ? 3.524 -4.489 23.504 1.00 71.75 84 LYS A C 1
ATOM 694 O O . LYS A 1 84 ? 2.909 -4.432 22.437 1.00 71.75 84 LYS A O 1
ATOM 699 N N . ILE A 1 85 ? 4.847 -4.564 23.595 1.00 77.38 85 ILE A N 1
ATOM 700 C CA . ILE A 1 85 ? 5.759 -4.631 22.459 1.00 77.38 85 ILE A CA 1
ATOM 701 C C . ILE A 1 85 ? 6.351 -6.040 22.386 1.00 77.38 85 ILE A C 1
ATOM 703 O O . ILE A 1 85 ? 6.897 -6.556 23.359 1.00 77.38 85 ILE A O 1
ATOM 707 N N . TYR A 1 86 ? 6.264 -6.659 21.214 1.00 78.31 86 TYR A N 1
ATOM 708 C CA . TYR A 1 86 ? 6.852 -7.960 20.920 1.00 78.31 86 TYR A CA 1
ATOM 709 C C . TYR A 1 86 ? 8.011 -7.789 19.944 1.00 78.31 86 TYR A C 1
ATOM 711 O O . TYR A 1 86 ? 7.896 -7.057 18.963 1.00 78.31 86 TYR A O 1
ATOM 719 N N . LYS A 1 87 ? 9.115 -8.509 20.156 1.00 81.12 87 LYS A N 1
ATOM 720 C CA . LYS A 1 87 ? 10.138 -8.656 19.112 1.00 81.12 87 LYS A CA 1
ATOM 721 C C . LYS A 1 87 ? 9.551 -9.449 17.945 1.00 81.12 87 LYS A C 1
ATOM 723 O O . LYS A 1 87 ? 8.832 -10.421 18.171 1.00 81.12 87 LYS A O 1
ATOM 728 N N . GLY A 1 88 ? 9.882 -9.078 16.709 1.00 78.19 88 GLY A N 1
ATOM 729 C CA . GLY A 1 88 ? 9.431 -9.796 15.513 1.00 78.19 88 GLY A CA 1
ATOM 730 C C . GLY A 1 88 ? 9.780 -11.290 15.551 1.00 78.19 88 GLY A C 1
ATOM 731 O O . GLY A 1 88 ? 8.972 -12.132 15.164 1.00 78.19 88 GLY A O 1
ATOM 732 N N . THR A 1 89 ? 10.932 -11.643 16.118 1.00 80.75 89 THR A N 1
ATOM 733 C CA . THR A 1 89 ? 11.340 -13.039 16.337 1.00 80.75 89 THR A CA 1
ATOM 734 C C . THR A 1 89 ? 10.406 -13.820 17.246 1.00 80.75 89 THR A C 1
ATOM 736 O O . THR A 1 89 ? 10.179 -15.002 16.996 1.00 80.75 89 THR A O 1
ATOM 739 N N . ASN A 1 90 ? 9.790 -13.176 18.240 1.00 81.00 90 ASN A N 1
ATOM 740 C CA . ASN A 1 90 ? 8.834 -13.831 19.135 1.00 81.00 90 ASN A CA 1
ATOM 741 C C . ASN A 1 90 ? 7.572 -14.292 18.394 1.00 81.00 90 ASN A C 1
ATOM 743 O O . ASN A 1 90 ? 6.871 -15.173 18.883 1.00 81.00 90 ASN A O 1
ATOM 747 N N . VAL A 1 91 ? 7.281 -13.706 17.228 1.00 76.94 91 VAL A N 1
ATOM 748 C CA . VAL A 1 91 ? 6.151 -14.097 16.376 1.00 76.94 91 VAL A CA 1
ATOM 749 C C . VAL A 1 91 ? 6.582 -14.866 15.124 1.00 76.94 91 VAL A C 1
ATOM 751 O O . VAL A 1 91 ? 5.737 -15.154 14.284 1.00 76.94 91 VAL A O 1
ATOM 754 N N . GLY A 1 92 ? 7.865 -15.231 14.997 1.00 80.19 92 GLY A N 1
ATOM 755 C CA . GLY A 1 92 ? 8.388 -16.041 13.889 1.00 80.19 92 GLY A CA 1
ATOM 756 C C . GLY A 1 92 ? 8.957 -15.261 12.697 1.00 80.19 92 GLY A C 1
ATOM 757 O O . GLY A 1 92 ? 9.216 -15.866 11.658 1.00 80.19 92 GLY A O 1
ATOM 758 N N . LEU A 1 93 ? 9.166 -13.945 12.819 1.00 83.56 93 LEU A N 1
ATOM 759 C CA . LEU A 1 93 ? 9.868 -13.150 11.802 1.00 83.56 93 LEU A CA 1
ATOM 760 C C . LEU A 1 93 ? 11.389 -13.289 11.951 1.00 83.56 93 LEU A C 1
ATOM 762 O O . LEU A 1 93 ? 11.908 -13.428 13.057 1.00 83.56 93 LEU A O 1
ATOM 766 N N . SER A 1 94 ? 12.113 -13.222 10.834 1.00 81.00 94 SER A N 1
ATOM 767 C CA . SER A 1 94 ? 13.581 -13.229 10.852 1.00 81.00 94 SER A CA 1
ATOM 768 C C . SER A 1 94 ? 14.140 -11.863 11.267 1.00 81.00 94 SER A C 1
ATOM 770 O O . SER A 1 94 ? 13.610 -10.828 10.863 1.00 81.00 94 SER A O 1
ATOM 772 N N . ASN A 1 95 ? 15.239 -11.864 12.031 1.00 76.06 95 ASN A N 1
ATOM 773 C CA . ASN A 1 95 ? 15.969 -10.646 12.410 1.00 76.06 95 ASN A CA 1
ATOM 774 C C . ASN A 1 95 ? 16.592 -9.928 11.204 1.00 76.06 95 ASN A C 1
ATOM 776 O O . ASN A 1 95 ? 16.729 -8.708 11.222 1.00 76.06 95 ASN A O 1
ATOM 780 N N . ASP A 1 96 ? 16.929 -10.677 10.154 1.00 78.56 96 ASP A N 1
ATOM 781 C CA . ASP A 1 96 ? 17.594 -10.143 8.961 1.00 78.56 96 ASP A CA 1
ATOM 782 C C . ASP A 1 96 ? 16.598 -9.683 7.889 1.00 78.56 96 ASP A C 1
ATOM 784 O O . ASP A 1 96 ? 16.988 -9.333 6.775 1.00 78.56 96 ASP A O 1
ATOM 788 N N . SER A 1 97 ? 15.300 -9.697 8.209 1.00 82.44 97 SER A N 1
ATOM 789 C CA . SER A 1 97 ? 14.236 -9.302 7.294 1.00 82.44 97 SER A CA 1
ATOM 790 C C . SER A 1 97 ? 13.637 -7.945 7.624 1.00 82.44 97 SER A C 1
ATOM 792 O O . SER A 1 97 ? 13.446 -7.554 8.774 1.00 82.44 97 SER A O 1
ATOM 794 N N . TYR A 1 98 ? 13.248 -7.251 6.566 1.00 81.12 98 TYR A N 1
ATOM 795 C CA . TYR A 1 98 ? 12.682 -5.919 6.584 1.00 81.12 98 TYR A CA 1
ATOM 796 C C . TYR A 1 98 ? 11.252 -5.963 6.055 1.00 81.12 98 TYR A C 1
ATOM 798 O O . TYR A 1 98 ? 10.949 -6.651 5.083 1.00 81.12 98 TYR A O 1
ATOM 806 N N . TYR A 1 99 ? 10.373 -5.213 6.705 1.00 84.25 99 TYR A N 1
ATOM 807 C CA . TYR A 1 99 ? 9.003 -5.004 6.278 1.00 84.25 99 TYR A CA 1
ATOM 808 C C . TYR A 1 99 ? 8.965 -4.090 5.048 1.00 84.25 99 TYR A C 1
ATOM 810 O O . TYR A 1 99 ? 9.661 -3.068 4.996 1.00 84.25 99 TYR A O 1
ATOM 818 N N . MET A 1 100 ? 8.135 -4.474 4.077 1.00 83.44 100 MET A N 1
ATOM 819 C CA . MET A 1 100 ? 7.953 -3.785 2.797 1.00 83.44 100 MET A CA 1
ATOM 820 C C . MET A 1 100 ? 6.533 -3.230 2.649 1.00 83.44 100 MET A C 1
ATOM 822 O O . MET A 1 100 ? 6.359 -2.031 2.443 1.00 83.44 100 MET A O 1
ATOM 826 N N . ALA A 1 101 ? 5.518 -4.086 2.777 1.00 85.12 101 ALA A N 1
ATOM 827 C CA . ALA A 1 101 ? 4.105 -3.732 2.626 1.00 85.12 101 ALA A CA 1
ATOM 828 C C . ALA A 1 101 ? 3.211 -4.665 3.446 1.00 85.12 101 ALA A C 1
ATOM 830 O O . ALA A 1 101 ? 3.639 -5.742 3.860 1.00 85.12 101 ALA A O 1
ATOM 831 N N . SER A 1 102 ? 1.953 -4.277 3.645 1.00 85.81 102 SER A N 1
ATOM 832 C CA . SER A 1 102 ? 0.946 -5.096 4.320 1.00 85.81 102 SER A CA 1
ATOM 833 C C . SER A 1 102 ? -0.343 -5.203 3.511 1.00 85.81 102 SER A C 1
ATOM 835 O O . SER A 1 102 ? -0.672 -4.340 2.701 1.00 85.81 102 SER A O 1
ATOM 837 N N . SER A 1 103 ? -1.072 -6.293 3.737 1.00 82.94 103 SER A N 1
ATOM 838 C CA . SER A 1 103 ? -2.403 -6.531 3.185 1.00 82.94 103 SER A CA 1
ATOM 839 C C . SER A 1 103 ? -3.231 -7.304 4.208 1.00 82.94 103 SER A C 1
ATOM 841 O O . SER A 1 103 ? -3.056 -8.510 4.405 1.00 82.94 103 SER A O 1
ATOM 843 N N . GLY A 1 104 ? -4.081 -6.592 4.949 1.00 79.25 104 GLY A N 1
ATOM 844 C CA . GLY A 1 104 ? -4.758 -7.160 6.114 1.00 79.25 104 GLY A CA 1
ATOM 845 C C . GLY A 1 104 ? -3.750 -7.653 7.159 1.00 79.25 104 GLY A C 1
ATOM 846 O O . GLY A 1 104 ? -2.927 -6.883 7.640 1.00 79.25 104 GLY A O 1
ATOM 847 N N . ASN A 1 105 ? -3.801 -8.945 7.497 1.00 79.75 105 ASN A N 1
ATOM 848 C CA . ASN A 1 105 ? -2.889 -9.566 8.471 1.00 79.75 105 ASN A CA 1
ATOM 849 C C . ASN A 1 105 ? -1.598 -10.124 7.849 1.00 79.75 105 ASN A C 1
ATOM 851 O O . ASN A 1 105 ? -0.831 -10.806 8.533 1.00 79.75 105 ASN A O 1
ATOM 855 N N . TRP A 1 106 ? -1.389 -9.898 6.554 1.00 87.25 106 TRP A N 1
ATOM 856 C CA . TRP A 1 106 ? -0.229 -10.381 5.822 1.00 87.25 106 TRP A CA 1
ATOM 857 C C . TRP A 1 106 ? 0.798 -9.272 5.655 1.00 87.25 106 TRP A C 1
ATOM 859 O O . TRP A 1 106 ? 0.456 -8.144 5.307 1.00 87.25 106 TRP A O 1
ATOM 869 N N . LEU A 1 107 ? 2.058 -9.619 5.879 1.00 90.12 107 LEU A N 1
ATOM 870 C CA . LEU A 1 107 ? 3.216 -8.762 5.704 1.00 90.12 107 LEU A CA 1
ATOM 871 C C . LEU A 1 107 ? 4.052 -9.288 4.547 1.00 90.12 107 LEU A C 1
ATOM 873 O O . LEU A 1 107 ? 4.342 -10.479 4.494 1.00 90.12 107 LEU A O 1
ATOM 877 N N . LEU A 1 108 ? 4.480 -8.401 3.661 1.00 91.62 108 LEU A N 1
ATOM 878 C CA . LEU A 1 108 ? 5.566 -8.671 2.737 1.00 91.62 108 LEU A CA 1
ATOM 879 C C . LEU A 1 108 ? 6.880 -8.310 3.424 1.00 91.62 108 LEU A C 1
ATOM 881 O O . LEU A 1 108 ? 7.070 -7.175 3.871 1.00 91.62 108 LEU A O 1
ATOM 885 N N . MET A 1 109 ? 7.775 -9.283 3.472 1.00 89.81 109 MET A N 1
ATOM 886 C CA . MET A 1 109 ? 9.090 -9.183 4.076 1.00 89.81 109 MET A CA 1
ATOM 887 C C . MET A 1 109 ? 10.161 -9.439 3.019 1.00 89.81 109 MET A C 1
ATOM 889 O O . MET A 1 109 ? 9.941 -10.196 2.073 1.00 89.81 109 MET A O 1
ATOM 893 N N . VAL A 1 110 ? 11.324 -8.822 3.196 1.00 87.69 110 VAL A N 1
ATOM 894 C CA . VAL A 1 110 ? 12.500 -9.027 2.347 1.00 87.69 110 VAL A CA 1
ATOM 895 C C . VAL A 1 110 ? 13.750 -9.090 3.208 1.00 87.69 110 VAL A C 1
ATOM 897 O O . VAL A 1 110 ? 13.901 -8.283 4.120 1.00 87.69 110 VAL A O 1
ATOM 900 N N . ASP A 1 111 ? 14.637 -10.042 2.963 1.00 84.00 111 ASP A N 1
ATOM 901 C CA . ASP A 1 111 ? 15.945 -10.082 3.620 1.00 84.00 111 ASP A CA 1
ATOM 902 C C . ASP A 1 111 ? 17.026 -9.306 2.841 1.00 84.00 111 ASP A C 1
ATOM 904 O O . ASP A 1 111 ? 16.793 -8.736 1.772 1.00 84.00 111 ASP A O 1
ATOM 908 N N . SER A 1 112 ? 18.239 -9.263 3.392 1.00 74.94 112 SER A N 1
ATOM 909 C CA . SER A 1 112 ? 19.406 -8.637 2.755 1.00 74.94 112 SER A CA 1
ATOM 910 C C . SER A 1 112 ? 19.832 -9.296 1.432 1.00 74.94 112 SER A C 1
ATOM 912 O O . SER A 1 112 ? 20.602 -8.697 0.681 1.00 74.94 112 SER A O 1
ATOM 914 N N . HIS A 1 113 ? 19.324 -10.491 1.124 1.00 76.12 113 HIS A N 1
ATOM 915 C CA . HIS A 1 113 ? 19.609 -11.270 -0.080 1.00 76.12 113 HIS A CA 1
ATOM 916 C C . HIS A 1 113 ? 18.513 -11.157 -1.148 1.00 76.12 113 HIS A C 1
ATOM 918 O O . HIS A 1 113 ? 18.523 -11.934 -2.103 1.00 76.12 113 HIS A O 1
ATOM 924 N N . LEU A 1 114 ? 17.560 -10.225 -1.001 1.00 83.50 114 LEU A N 1
ATOM 925 C CA . LEU A 1 114 ? 16.357 -10.161 -1.845 1.00 83.50 114 LEU A CA 1
ATOM 926 C C . LEU A 1 114 ? 15.544 -11.470 -1.819 1.00 83.50 114 LEU A C 1
ATOM 928 O O . LEU A 1 114 ? 14.854 -11.814 -2.782 1.00 83.50 114 LEU A O 1
ATOM 932 N N . GLY A 1 115 ? 15.615 -12.203 -0.707 1.00 89.31 115 GLY A N 1
ATOM 933 C CA . GLY A 1 115 ? 14.694 -13.273 -0.365 1.00 89.31 115 GLY A CA 1
ATOM 934 C C . GLY A 1 115 ? 13.390 -12.664 0.129 1.00 89.31 115 GLY A C 1
ATOM 935 O O . GLY A 1 115 ? 13.303 -12.165 1.252 1.00 89.31 115 GLY A O 1
ATOM 936 N N . PHE A 1 116 ? 12.373 -12.672 -0.730 1.00 93.12 116 PHE A N 1
ATOM 937 C CA . PHE A 1 116 ? 11.045 -12.184 -0.379 1.00 93.12 116 PHE A CA 1
ATOM 938 C C . PHE A 1 116 ? 10.184 -13.307 0.187 1.00 93.12 116 PHE A C 1
ATOM 940 O O . PHE A 1 116 ? 10.190 -14.431 -0.312 1.00 93.12 116 PHE A O 1
ATOM 947 N N . TYR A 1 117 ? 9.375 -12.980 1.188 1.00 94.56 117 TYR A N 1
ATOM 948 C CA . TYR A 1 117 ? 8.338 -13.874 1.686 1.00 94.56 117 TYR A CA 1
ATOM 949 C C . TYR A 1 117 ? 7.141 -13.089 2.206 1.00 94.56 117 TYR A C 1
ATOM 951 O O . TYR A 1 117 ? 7.249 -11.941 2.636 1.00 94.56 117 TYR A O 1
ATOM 959 N N . ILE A 1 118 ? 5.981 -13.732 2.178 1.00 94.88 118 ILE A N 1
ATOM 960 C CA . ILE A 1 118 ? 4.736 -13.209 2.724 1.00 94.88 118 ILE A CA 1
ATOM 961 C C . ILE A 1 118 ? 4.456 -13.942 4.036 1.00 94.88 118 ILE A C 1
ATOM 963 O O . ILE A 1 118 ? 4.466 -15.172 4.085 1.00 94.88 118 ILE A O 1
ATOM 967 N N . PHE A 1 119 ? 4.205 -13.198 5.106 1.00 91.69 119 PHE A N 1
ATOM 968 C CA . PHE A 1 119 ? 4.022 -13.726 6.452 1.00 91.69 119 PHE A CA 1
ATOM 969 C C . PHE A 1 119 ? 2.689 -13.283 7.050 1.00 91.69 119 PHE A C 1
ATOM 971 O O . PHE A 1 119 ? 2.390 -12.093 7.092 1.00 91.69 119 PHE A O 1
ATOM 978 N N . ASN A 1 120 ? 1.885 -14.219 7.544 1.00 86.88 120 ASN A N 1
ATOM 979 C CA . ASN A 1 120 ? 0.646 -13.907 8.247 1.00 86.88 120 ASN A CA 1
ATOM 980 C C . ASN A 1 120 ? 0.896 -13.777 9.753 1.00 86.88 120 ASN A C 1
ATOM 982 O O . ASN A 1 120 ? 1.198 -14.767 10.415 1.00 86.88 120 ASN A O 1
ATOM 986 N N . LEU A 1 121 ? 0.681 -12.589 10.316 1.00 81.12 121 LEU A N 1
ATOM 987 C CA . LEU A 1 121 ? 0.934 -12.322 11.738 1.00 81.12 121 LEU A CA 1
ATOM 988 C C . LEU A 1 121 ? 0.041 -13.118 12.704 1.00 81.12 121 LEU A C 1
ATOM 990 O O . LEU A 1 121 ? 0.451 -13.386 13.828 1.00 81.12 121 LEU A O 1
ATOM 994 N N . LEU A 1 122 ? -1.182 -13.482 12.305 1.00 75.50 122 LEU A N 1
ATOM 995 C CA . LEU A 1 122 ? -2.141 -14.140 13.205 1.00 75.50 122 LEU A CA 1
ATOM 996 C C . LEU A 1 122 ? -2.024 -15.663 13.226 1.00 75.50 122 LEU A C 1
ATOM 998 O O . LEU A 1 122 ? -2.399 -16.286 14.224 1.00 75.50 122 LEU A O 1
ATOM 1002 N N . THR A 1 123 ? -1.588 -16.242 12.108 1.00 78.75 123 THR A N 1
ATOM 1003 C CA . THR A 1 123 ? -1.500 -17.695 11.886 1.00 78.75 123 THR A CA 1
ATOM 1004 C C . THR A 1 123 ? -0.062 -18.191 11.775 1.00 78.75 123 THR A C 1
ATOM 1006 O O . THR A 1 123 ? 0.154 -19.396 11.710 1.00 78.75 123 THR A O 1
ATOM 1009 N N . SER A 1 124 ? 0.910 -17.277 11.705 1.00 84.38 124 SER A N 1
ATOM 1010 C CA . SER A 1 124 ? 2.331 -17.558 11.469 1.00 84.38 124 SER A CA 1
ATOM 1011 C C . SER A 1 124 ? 2.614 -18.328 10.173 1.00 84.38 124 SER A C 1
ATOM 1013 O O . SER A 1 124 ? 3.695 -18.887 9.994 1.00 84.38 124 SER A O 1
ATOM 1015 N N . LYS A 1 125 ? 1.655 -18.351 9.237 1.00 89.81 125 LYS A N 1
ATOM 1016 C CA . LYS A 1 125 ? 1.843 -18.944 7.914 1.00 89.81 125 LYS A CA 1
ATOM 1017 C C . LYS A 1 125 ? 2.822 -18.098 7.105 1.00 89.81 125 LYS A C 1
ATOM 1019 O O . LYS A 1 125 ? 2.647 -16.887 6.986 1.00 89.81 125 LYS A O 1
ATOM 1024 N N . ARG A 1 126 ? 3.801 -18.762 6.497 1.00 92.88 126 ARG A N 1
ATOM 1025 C CA . ARG A 1 126 ? 4.813 -18.166 5.622 1.00 92.88 126 ARG A CA 1
ATOM 1026 C C . ARG A 1 126 ? 4.661 -18.695 4.196 1.00 92.88 126 ARG A C 1
ATOM 1028 O O . ARG A 1 126 ? 4.365 -19.872 4.004 1.00 92.88 126 ARG A O 1
ATOM 1035 N N . ILE A 1 127 ? 4.838 -17.816 3.218 1.00 94.19 127 ILE A N 1
ATOM 1036 C CA . ILE A 1 127 ? 4.873 -18.126 1.787 1.00 94.19 127 ILE A CA 1
ATOM 1037 C C . ILE A 1 127 ? 6.165 -17.525 1.243 1.00 94.19 127 ILE A C 1
ATOM 1039 O O . ILE A 1 127 ? 6.274 -16.305 1.141 1.00 94.19 127 ILE A O 1
ATOM 1043 N N . ASP A 1 128 ? 7.143 -18.365 0.931 1.00 93.94 128 ASP A N 1
ATOM 1044 C CA . ASP A 1 128 ? 8.387 -17.920 0.306 1.00 93.94 128 ASP A CA 1
ATOM 1045 C C . ASP A 1 128 ? 8.163 -17.640 -1.182 1.00 93.94 128 ASP A C 1
ATOM 1047 O O . ASP A 1 128 ? 7.486 -18.406 -1.870 1.00 93.94 128 ASP A O 1
ATOM 1051 N N . LEU A 1 129 ? 8.714 -16.528 -1.666 1.00 94.75 129 LEU A N 1
ATOM 1052 C CA . LEU A 1 129 ? 8.723 -16.185 -3.085 1.00 94.75 129 LEU A CA 1
ATOM 1053 C C . LEU A 1 129 ? 10.058 -16.610 -3.700 1.00 94.75 129 LEU A C 1
ATOM 1055 O O . LEU A 1 129 ? 11.066 -16.756 -3.004 1.00 94.75 129 LEU A O 1
ATOM 1059 N N . SER A 1 130 ? 10.085 -16.778 -5.021 1.00 91.81 130 SER A N 1
ATOM 1060 C CA . SER A 1 130 ? 11.333 -17.094 -5.718 1.00 91.81 130 SER A CA 1
ATOM 1061 C C . SER A 1 130 ? 12.368 -15.992 -5.501 1.00 91.81 130 SER A C 1
ATOM 1063 O O . SER A 1 130 ? 12.051 -14.802 -5.548 1.00 91.81 130 SER A O 1
ATOM 1065 N N . SER A 1 131 ? 13.625 -16.386 -5.301 1.00 87.88 131 SER A N 1
ATOM 1066 C CA . SER A 1 131 ? 14.728 -15.434 -5.171 1.00 87.88 131 SER A CA 1
ATOM 1067 C C . SER A 1 131 ? 14.908 -14.622 -6.456 1.00 87.88 131 SER A C 1
ATOM 1069 O O . SER A 1 131 ? 14.877 -15.177 -7.558 1.00 87.88 131 SER A O 1
ATOM 1071 N N . MET A 1 132 ? 15.164 -13.319 -6.321 1.00 87.50 132 MET A N 1
ATOM 1072 C CA . MET A 1 132 ? 15.505 -12.453 -7.458 1.00 87.50 132 MET A CA 1
ATOM 1073 C C . MET A 1 132 ? 16.912 -12.709 -8.024 1.00 87.50 132 MET A C 1
ATOM 1075 O O . MET A 1 132 ? 17.260 -12.136 -9.051 1.00 87.50 132 MET A O 1
ATOM 1079 N N . GLU A 1 133 ? 17.709 -13.578 -7.394 1.00 80.75 133 GLU A N 1
ATOM 1080 C CA . GLU A 1 133 ? 18.981 -14.064 -7.952 1.00 80.75 133 GLU A CA 1
ATOM 1081 C C . GLU A 1 133 ? 18.783 -15.085 -9.077 1.00 80.75 133 GLU A C 1
ATOM 1083 O O . GLU A 1 133 ? 19.690 -15.330 -9.872 1.00 80.75 133 GLU A O 1
ATOM 1088 N N . SER A 1 134 ? 17.596 -15.693 -9.143 1.00 79.38 134 SER A N 1
ATOM 1089 C CA . SER A 1 134 ? 17.198 -16.524 -10.276 1.00 79.38 134 SER A CA 1
ATOM 1090 C C . SER A 1 134 ? 16.915 -15.668 -11.519 1.00 79.38 134 SER A C 1
ATOM 1092 O O . SER A 1 134 ? 16.940 -14.438 -11.480 1.00 79.38 134 SER A O 1
ATOM 1094 N N . SER A 1 135 ? 16.649 -16.309 -12.659 1.00 81.81 135 SER A N 1
ATOM 1095 C CA . SER A 1 135 ? 16.297 -15.591 -13.885 1.00 81.81 135 SER A CA 1
ATOM 1096 C C . SER A 1 135 ? 15.041 -14.735 -13.684 1.00 81.81 135 SER A C 1
ATOM 1098 O O . SER A 1 135 ? 13.969 -15.273 -13.409 1.00 81.81 135 SER A O 1
ATOM 1100 N N . ILE A 1 136 ? 15.164 -13.422 -13.877 1.00 88.94 136 ILE A N 1
ATOM 1101 C CA . ILE A 1 136 ? 14.037 -12.486 -13.927 1.00 88.94 136 ILE A CA 1
ATOM 1102 C C . ILE A 1 136 ? 13.492 -12.474 -15.362 1.00 88.94 136 ILE A C 1
ATOM 1104 O O . ILE A 1 136 ? 14.251 -12.370 -16.325 1.00 88.94 136 ILE A O 1
ATOM 1108 N N . ARG A 1 137 ? 12.175 -12.612 -15.515 1.00 88.31 137 ARG A N 1
ATOM 1109 C CA . ARG A 1 137 ? 11.483 -12.617 -16.815 1.00 88.31 137 ARG A CA 1
ATOM 1110 C C . ARG A 1 137 ? 11.158 -11.207 -17.294 1.00 88.31 137 ARG A C 1
ATOM 1112 O O . ARG A 1 137 ? 11.225 -10.258 -16.525 1.00 88.31 137 ARG A O 1
ATOM 1119 N N . GLY A 1 138 ? 10.753 -11.070 -18.556 1.00 78.38 138 GLY A N 1
ATOM 1120 C CA . GLY A 1 138 ? 10.160 -9.828 -19.075 1.00 78.38 138 GLY A CA 1
ATOM 1121 C C . GLY A 1 138 ? 11.148 -8.714 -19.453 1.00 78.38 138 GLY A C 1
ATOM 1122 O O . GLY A 1 138 ? 10.729 -7.690 -19.990 1.00 78.38 138 GLY A O 1
ATOM 1123 N N . GLY A 1 139 ? 12.461 -8.910 -19.270 1.00 71.94 139 GLY A N 1
ATOM 1124 C CA . GLY A 1 139 ? 13.467 -7.950 -19.725 1.00 71.94 139 GLY A CA 1
ATOM 1125 C C . GLY A 1 139 ? 14.913 -8.433 -19.633 1.00 71.94 139 GLY A C 1
ATOM 1126 O O . GLY A 1 139 ? 15.180 -9.558 -19.226 1.00 71.94 139 GLY A O 1
ATOM 1127 N N . ASN A 1 140 ? 15.854 -7.551 -19.989 1.00 76.69 140 ASN A N 1
ATOM 1128 C CA . ASN A 1 140 ? 17.303 -7.782 -19.857 1.00 76.69 140 ASN A CA 1
ATOM 1129 C C . ASN A 1 140 ? 17.829 -7.359 -18.474 1.00 76.69 140 ASN A C 1
ATOM 1131 O O . ASN A 1 140 ? 18.984 -6.953 -18.345 1.00 76.69 140 ASN A O 1
ATOM 1135 N N . VAL A 1 141 ? 16.965 -7.400 -17.457 1.00 85.44 141 VAL A N 1
ATOM 1136 C CA . VAL A 1 141 ? 17.324 -7.066 -16.080 1.00 85.44 141 VAL A CA 1
ATOM 1137 C C . VAL A 1 141 ? 17.725 -8.342 -15.361 1.00 85.44 141 VAL A C 1
ATOM 1139 O O . VAL A 1 141 ? 16.961 -9.303 -15.325 1.00 85.44 141 VAL A O 1
ATOM 1142 N N . ARG A 1 142 ? 18.906 -8.348 -14.749 1.00 87.06 142 ARG A N 1
ATOM 1143 C CA . ARG A 1 142 ? 19.343 -9.429 -13.859 1.00 87.06 142 ARG A CA 1
ATOM 1144 C C . ARG A 1 142 ? 19.929 -8.862 -12.584 1.00 87.06 142 ARG A C 1
ATOM 1146 O O . ARG A 1 142 ? 20.508 -7.779 -12.601 1.00 87.06 142 ARG A O 1
ATOM 1153 N N . PHE A 1 143 ? 19.794 -9.591 -11.491 1.00 87.19 143 PHE A N 1
ATOM 1154 C CA . PHE A 1 143 ? 20.494 -9.257 -10.263 1.00 87.19 143 PHE A CA 1
ATOM 1155 C C . PHE A 1 143 ? 21.869 -9.930 -10.256 1.00 87.19 143 PHE A C 1
ATOM 1157 O O . PHE A 1 143 ? 21.983 -11.131 -10.496 1.00 87.19 143 PHE A O 1
ATOM 1164 N N . GLU A 1 144 ? 22.915 -9.153 -9.997 1.00 85.62 144 GLU A N 1
ATOM 1165 C CA . GLU A 1 144 ? 24.277 -9.649 -9.821 1.00 85.62 144 GLU A CA 1
ATOM 1166 C C . GLU A 1 144 ? 24.738 -9.374 -8.394 1.00 85.62 144 GLU A C 1
ATOM 1168 O O . GLU A 1 144 ? 24.604 -8.263 -7.880 1.00 85.62 144 GLU A O 1
ATOM 1173 N N . ARG A 1 145 ? 25.309 -10.392 -7.754 1.00 78.88 145 ARG A N 1
ATOM 1174 C CA . ARG A 1 145 ? 25.854 -10.289 -6.403 1.00 78.88 145 ARG A CA 1
ATOM 1175 C C . ARG A 1 145 ? 27.330 -9.888 -6.470 1.00 78.88 145 ARG A C 1
ATOM 1177 O O . ARG A 1 145 ? 28.110 -10.532 -7.168 1.00 78.88 145 ARG A O 1
ATOM 1184 N N . ASN A 1 146 ? 27.725 -8.880 -5.695 1.00 72.38 146 ASN A N 1
ATOM 1185 C CA . ASN A 1 146 ? 29.129 -8.572 -5.434 1.00 72.38 146 ASN A CA 1
ATOM 1186 C C . ASN A 1 146 ? 29.551 -9.256 -4.128 1.00 72.38 146 ASN A C 1
ATOM 1188 O O . ASN A 1 146 ? 28.964 -9.039 -3.071 1.00 72.38 146 ASN A O 1
ATOM 1192 N N . HIS A 1 147 ? 30.585 -10.092 -4.201 1.00 63.03 147 HIS A N 1
ATOM 1193 C CA . HIS A 1 147 ? 31.110 -10.839 -3.052 1.00 63.03 147 HIS A CA 1
ATOM 1194 C C . HIS A 1 147 ? 32.204 -10.089 -2.270 1.00 63.03 147 HIS A C 1
ATOM 1196 O O . HIS A 1 147 ? 32.840 -10.665 -1.389 1.00 63.03 147 HIS A O 1
ATOM 1202 N N . GLU A 1 148 ? 32.451 -8.814 -2.570 1.00 52.16 148 GLU A N 1
ATOM 1203 C CA . GLU A 1 148 ? 33.575 -8.076 -1.994 1.00 52.16 148 GLU A CA 1
ATOM 1204 C C . GLU A 1 148 ? 33.202 -7.351 -0.681 1.00 52.16 148 GLU A C 1
ATOM 1206 O O . GLU A 1 148 ? 32.194 -6.653 -0.603 1.00 52.16 148 GLU A O 1
ATOM 1211 N N . HIS A 1 149 ? 34.081 -7.452 0.327 1.00 45.81 149 HIS A N 1
ATOM 1212 C CA . HIS A 1 149 ? 34.097 -6.683 1.591 1.00 45.81 149 HIS A CA 1
ATOM 1213 C C . HIS A 1 149 ? 33.093 -7.053 2.702 1.00 45.81 149 HIS A C 1
ATOM 1215 O O . HIS A 1 149 ? 32.844 -6.235 3.584 1.00 45.81 149 HIS A O 1
ATOM 1221 N N . GLY A 1 150 ? 32.543 -8.272 2.734 1.00 48.50 150 GLY A N 1
ATOM 1222 C CA . GLY A 1 150 ? 31.789 -8.767 3.905 1.00 48.50 150 GLY A CA 1
ATOM 1223 C C . GLY A 1 150 ? 30.425 -8.100 4.152 1.00 48.50 150 GLY A C 1
ATOM 1224 O O . GLY A 1 150 ? 29.691 -8.526 5.040 1.00 48.50 150 GLY A O 1
ATOM 1225 N N . PHE A 1 151 ? 30.049 -7.116 3.333 1.00 48.50 151 PHE A N 1
ATOM 1226 C CA . PHE A 1 151 ? 28.693 -6.592 3.218 1.00 48.50 151 PHE A CA 1
ATOM 1227 C C . PHE A 1 151 ? 28.071 -7.148 1.940 1.00 48.50 151 PHE A C 1
ATOM 1229 O O . PHE A 1 151 ? 28.653 -7.024 0.864 1.00 48.50 151 PHE A O 1
ATOM 1236 N N . ILE A 1 152 ? 26.885 -7.750 2.043 1.00 52.41 152 ILE A N 1
ATOM 1237 C CA . ILE A 1 152 ? 26.139 -8.216 0.871 1.00 52.41 152 ILE A CA 1
ATOM 1238 C C . ILE A 1 152 ? 25.712 -6.976 0.080 1.00 52.41 152 ILE A C 1
ATOM 1240 O O . ILE A 1 152 ? 24.796 -6.255 0.475 1.00 52.41 152 ILE A O 1
ATOM 1244 N N . LYS A 1 153 ? 26.418 -6.704 -1.017 1.00 65.75 153 LYS A N 1
ATOM 1245 C CA . LYS A 1 153 ? 26.042 -5.713 -2.023 1.00 65.75 153 LYS A CA 1
ATOM 1246 C C . LYS A 1 153 ? 25.704 -6.473 -3.295 1.00 65.75 153 LYS A C 1
ATOM 1248 O O . LYS A 1 153 ? 26.458 -7.340 -3.719 1.00 65.75 153 LYS A O 1
ATOM 1253 N N . GLY A 1 154 ? 24.579 -6.160 -3.909 1.00 75.88 154 GLY A N 1
ATOM 1254 C CA . GLY A 1 154 ? 24.279 -6.613 -5.262 1.00 75.88 154 GLY A CA 1
ATOM 1255 C C . GLY A 1 154 ? 23.754 -5.451 -6.072 1.00 75.88 154 GLY A C 1
ATOM 1256 O O . GLY A 1 154 ? 23.443 -4.402 -5.514 1.00 75.88 154 GLY A O 1
ATOM 1257 N N . HIS A 1 155 ? 23.663 -5.611 -7.379 1.00 83.75 155 HIS A N 1
ATOM 1258 C CA . HIS A 1 155 ? 23.141 -4.575 -8.252 1.00 83.75 155 HIS A CA 1
ATOM 1259 C C . HIS A 1 155 ? 22.258 -5.194 -9.326 1.00 83.75 155 HIS A C 1
ATOM 1261 O O . HIS A 1 155 ? 22.543 -6.268 -9.855 1.00 83.75 155 HIS A O 1
ATOM 1267 N N . PHE A 1 156 ? 21.172 -4.506 -9.666 1.00 84.69 156 PHE A N 1
ATOM 1268 C CA . PHE A 1 156 ? 20.439 -4.826 -10.884 1.00 84.69 156 PHE A CA 1
ATOM 1269 C C . PHE A 1 156 ? 21.242 -4.317 -12.080 1.00 84.69 156 PHE A C 1
ATOM 1271 O O . PHE A 1 156 ? 21.639 -3.149 -12.109 1.00 84.69 156 PHE A O 1
ATOM 1278 N N . VAL A 1 157 ? 21.490 -5.199 -13.045 1.00 79.69 157 VAL A N 1
ATOM 1279 C CA . VAL A 1 157 ? 22.119 -4.890 -14.331 1.00 79.69 157 VAL A CA 1
ATOM 1280 C C . VAL A 1 157 ? 21.067 -4.868 -15.417 1.00 79.69 157 VAL A C 1
ATOM 1282 O O . VAL A 1 157 ? 20.327 -5.832 -15.580 1.00 79.69 157 VAL A O 1
ATOM 1285 N N . GLU A 1 158 ? 21.083 -3.795 -16.194 1.00 78.81 158 GLU A N 1
ATOM 1286 C CA . GLU A 1 158 ? 20.403 -3.639 -17.478 1.00 78.81 158 GLU A CA 1
ATOM 1287 C C . GLU A 1 158 ? 21.452 -3.130 -18.495 1.00 78.81 158 GLU A C 1
ATOM 1289 O O . GLU A 1 158 ? 22.434 -2.517 -18.066 1.00 78.81 158 GLU A O 1
ATOM 1294 N N . PRO A 1 159 ? 21.314 -3.335 -19.825 1.00 68.06 159 PRO A N 1
ATOM 1295 C CA . PRO A 1 159 ? 22.372 -3.014 -20.795 1.00 68.06 159 PRO A CA 1
ATOM 1296 C C . PRO A 1 159 ? 22.983 -1.607 -20.708 1.00 68.06 159 PRO A C 1
ATOM 1298 O O . PRO A 1 159 ? 24.126 -1.414 -21.110 1.00 68.06 159 PRO A O 1
ATOM 1301 N N . SER A 1 160 ? 22.248 -0.626 -20.181 1.00 66.62 160 SER A N 1
ATOM 1302 C CA . SER A 1 160 ? 22.702 0.761 -20.065 1.00 66.62 160 SER A CA 1
ATOM 1303 C C . SER A 1 160 ? 23.016 1.214 -18.633 1.00 66.62 160 SER A C 1
ATOM 1305 O O . SER A 1 160 ? 23.449 2.356 -18.455 1.00 66.62 160 SER A O 1
ATOM 1307 N N . ARG A 1 161 ? 22.758 0.397 -17.594 1.00 72.50 161 ARG A N 1
ATOM 1308 C CA . ARG A 1 161 ? 22.724 0.864 -16.193 1.00 72.50 161 ARG A CA 1
ATOM 1309 C C . ARG A 1 161 ? 23.043 -0.222 -15.166 1.00 72.50 161 ARG A C 1
ATOM 1311 O O . ARG A 1 161 ? 22.769 -1.402 -15.362 1.00 72.50 161 ARG A O 1
ATOM 1318 N N . LYS A 1 162 ? 23.544 0.225 -14.013 1.00 78.75 162 LYS A N 1
ATOM 1319 C CA . LYS A 1 162 ? 23.647 -0.566 -12.783 1.00 78.75 162 LYS A CA 1
ATOM 1320 C C . LYS A 1 162 ? 22.966 0.179 -11.644 1.00 78.75 162 LYS A C 1
ATOM 1322 O O . LYS A 1 162 ? 23.115 1.395 -11.541 1.00 78.75 162 LYS A O 1
ATOM 1327 N N . ALA A 1 163 ? 22.195 -0.530 -10.828 1.00 80.50 163 ALA A N 1
ATOM 1328 C CA . ALA A 1 163 ? 21.545 0.040 -9.653 1.00 80.50 163 ALA A CA 1
ATOM 1329 C C . ALA A 1 163 ? 21.848 -0.802 -8.418 1.00 80.50 163 ALA A C 1
ATOM 1331 O O . ALA A 1 163 ? 21.380 -1.937 -8.319 1.00 80.50 163 ALA A O 1
ATOM 1332 N N . ASP A 1 164 ? 22.612 -0.226 -7.493 1.00 81.69 164 ASP A N 1
ATOM 1333 C CA . ASP A 1 164 ? 23.022 -0.896 -6.264 1.00 81.69 164 ASP A CA 1
ATOM 1334 C C . ASP A 1 164 ? 21.833 -1.136 -5.335 1.00 81.69 164 ASP A C 1
ATOM 1336 O O . ASP A 1 164 ? 21.047 -0.239 -5.020 1.00 81.69 164 ASP A O 1
ATOM 1340 N N . VAL A 1 165 ? 21.742 -2.367 -4.855 1.00 79.12 165 VAL A N 1
ATOM 1341 C CA . VAL A 1 165 ? 20.795 -2.826 -3.853 1.00 79.12 165 VAL A CA 1
ATOM 1342 C C . VAL A 1 165 ? 21.492 -2.788 -2.501 1.00 79.12 165 VAL A C 1
ATOM 1344 O O . VAL A 1 165 ? 22.504 -3.447 -2.266 1.00 79.12 165 VAL A O 1
ATOM 1347 N N . SER A 1 166 ? 20.925 -2.001 -1.593 1.00 74.94 166 SER A N 1
ATOM 1348 C CA . SER A 1 166 ? 21.314 -1.947 -0.188 1.00 74.94 166 SER A CA 1
ATOM 1349 C C . SER A 1 166 ? 20.066 -1.908 0.685 1.00 74.94 166 SER A C 1
ATOM 1351 O O . SER A 1 166 ? 19.000 -1.485 0.228 1.00 74.94 166 SER A O 1
ATOM 1353 N N . LYS A 1 167 ? 20.201 -2.278 1.964 1.00 71.69 167 LYS A N 1
ATOM 1354 C CA . LYS A 1 167 ? 19.128 -2.128 2.961 1.00 71.69 167 LYS A CA 1
ATOM 1355 C C . LYS A 1 167 ? 18.536 -0.713 2.936 1.00 71.69 167 LYS A C 1
ATOM 1357 O O . LYS A 1 167 ? 17.321 -0.551 2.879 1.00 71.69 167 LYS A O 1
ATOM 1362 N N . ALA A 1 168 ? 19.394 0.308 2.905 1.00 69.12 168 ALA A N 1
ATOM 1363 C CA . ALA A 1 168 ? 18.967 1.700 2.822 1.00 69.12 168 ALA A CA 1
ATOM 1364 C C . ALA A 1 168 ? 18.187 1.993 1.530 1.00 69.12 168 ALA A C 1
ATOM 1366 O O . ALA A 1 168 ? 17.157 2.652 1.591 1.00 69.12 168 ALA A O 1
ATOM 1367 N N . ALA A 1 169 ? 18.620 1.474 0.376 1.00 71.88 169 ALA A N 1
ATOM 1368 C CA . ALA A 1 169 ? 17.919 1.670 -0.896 1.00 71.88 169 ALA A CA 1
ATOM 1369 C C . ALA A 1 169 ? 16.531 1.004 -0.920 1.00 71.88 169 ALA A C 1
ATOM 1371 O O . ALA A 1 169 ? 15.579 1.594 -1.428 1.00 71.88 169 ALA A O 1
ATOM 1372 N N . ILE A 1 170 ? 16.403 -0.191 -0.335 1.00 72.69 170 ILE A N 1
ATOM 1373 C CA . ILE A 1 170 ? 15.125 -0.911 -0.210 1.00 72.69 170 ILE A CA 1
ATOM 1374 C C . ILE A 1 170 ? 14.159 -0.146 0.711 1.00 72.69 170 ILE A C 1
ATOM 1376 O O . ILE A 1 170 ? 12.976 -0.023 0.404 1.00 72.69 170 ILE A O 1
ATOM 1380 N N . ILE A 1 171 ? 14.660 0.404 1.823 1.00 67.00 171 ILE A N 1
ATOM 1381 C CA . ILE A 1 171 ? 13.844 1.116 2.818 1.00 67.00 171 ILE A CA 1
ATOM 1382 C C . ILE A 1 171 ? 13.479 2.544 2.368 1.00 67.00 171 ILE A C 1
ATOM 1384 O O . ILE A 1 171 ? 12.350 2.974 2.588 1.00 67.00 171 ILE A O 1
ATOM 1388 N N . ARG A 1 172 ? 14.395 3.277 1.718 1.00 60.06 172 ARG A N 1
ATOM 1389 C CA . ARG A 1 172 ? 14.231 4.699 1.339 1.00 60.06 172 ARG A CA 1
ATOM 1390 C C . ARG A 1 172 ? 13.201 4.928 0.226 1.00 60.06 172 ARG A C 1
ATOM 1392 O O . ARG A 1 172 ? 12.678 6.027 0.097 1.00 60.06 172 ARG A O 1
ATOM 1399 N N . GLY A 1 173 ? 12.926 3.911 -0.589 1.00 59.25 173 GLY A N 1
ATOM 1400 C CA . GLY A 1 173 ? 12.052 3.997 -1.763 1.00 59.25 173 GLY A CA 1
ATOM 1401 C C . GLY A 1 173 ? 10.931 2.966 -1.744 1.00 59.25 173 GLY A C 1
ATOM 1402 O O . GLY A 1 173 ? 10.685 2.342 -2.773 1.00 59.25 173 GLY A O 1
ATOM 1403 N N . ARG A 1 174 ? 10.304 2.734 -0.578 1.00 65.62 174 ARG A N 1
ATOM 1404 C CA . ARG A 1 174 ? 9.201 1.772 -0.405 1.00 65.62 174 ARG A CA 1
ATOM 1405 C C . ARG A 1 174 ? 7.986 2.174 -1.240 1.00 65.62 174 ARG A C 1
ATOM 1407 O O . ARG A 1 174 ? 7.039 2.778 -0.753 1.00 65.62 174 ARG A O 1
ATOM 1414 N N . THR A 1 175 ? 8.023 1.798 -2.504 1.00 82.25 175 THR A N 1
ATOM 1415 C CA . THR A 1 175 ? 6.883 1.820 -3.403 1.00 82.25 175 THR A CA 1
ATOM 1416 C C . THR A 1 175 ? 6.624 0.375 -3.790 1.00 82.25 175 THR A C 1
ATOM 1418 O O . THR A 1 175 ? 7.105 -0.138 -4.800 1.00 82.25 175 THR A O 1
ATOM 1421 N N . VAL A 1 176 ? 5.949 -0.328 -2.890 1.00 87.94 176 VAL A N 1
ATOM 1422 C CA . VAL A 1 176 ? 5.673 -1.757 -2.989 1.00 87.94 176 VAL A CA 1
ATOM 1423 C C . VAL A 1 176 ? 4.266 -2.011 -2.490 1.00 87.94 176 VAL A C 1
ATOM 1425 O O . VAL A 1 176 ? 3.845 -1.457 -1.478 1.00 87.94 176 VAL A O 1
ATOM 1428 N N . VAL A 1 177 ? 3.537 -2.848 -3.215 1.00 90.44 177 VAL A N 1
ATOM 1429 C CA . VAL A 1 177 ? 2.164 -3.215 -2.884 1.00 90.44 177 VAL A CA 1
ATOM 1430 C C . VAL A 1 177 ? 2.065 -4.718 -2.720 1.00 90.44 177 VAL A C 1
ATOM 1432 O O . VAL A 1 177 ? 2.644 -5.486 -3.491 1.00 90.44 177 VAL A O 1
ATOM 1435 N N . LEU A 1 178 ? 1.309 -5.121 -1.705 1.00 91.06 178 LEU A N 1
ATOM 1436 C CA . LEU A 1 178 ? 0.872 -6.490 -1.495 1.00 91.06 178 LEU A CA 1
ATOM 1437 C C . LEU A 1 178 ? -0.652 -6.502 -1.567 1.00 91.06 178 LEU A C 1
ATOM 1439 O O . LEU A 1 178 ? -1.334 -5.807 -0.814 1.00 91.06 178 LEU A O 1
ATOM 1443 N N . TRP A 1 179 ? -1.188 -7.333 -2.446 1.00 91.50 179 TRP A N 1
ATOM 1444 C CA . TRP A 1 179 ? -2.594 -7.695 -2.440 1.00 91.50 179 TRP A CA 1
ATOM 1445 C C . TRP A 1 179 ? -2.711 -9.190 -2.186 1.00 91.50 179 TRP A C 1
ATOM 1447 O O . TRP A 1 179 ? -1.980 -9.976 -2.784 1.00 91.50 179 TRP A O 1
ATOM 1457 N N . ILE A 1 180 ? -3.620 -9.575 -1.294 1.00 89.38 180 ILE A N 1
ATOM 1458 C CA . ILE A 1 180 ? -3.936 -10.972 -1.024 1.00 89.38 180 ILE A CA 1
ATOM 1459 C C . ILE A 1 180 ? -5.441 -11.145 -0.852 1.00 89.38 180 ILE A C 1
ATOM 1461 O O . ILE A 1 180 ? -6.088 -10.429 -0.085 1.00 89.38 180 ILE A O 1
ATOM 1465 N N . ASP A 1 181 ? -6.000 -12.114 -1.561 1.00 86.38 181 ASP A N 1
ATOM 1466 C CA . ASP A 1 181 ? -7.329 -12.627 -1.287 1.00 86.38 181 ASP A CA 1
ATOM 1467 C C . ASP A 1 181 ? -7.206 -13.717 -0.219 1.00 86.38 181 ASP A C 1
ATOM 1469 O O . ASP A 1 181 ? -6.728 -14.822 -0.466 1.00 86.38 181 ASP A O 1
ATOM 1473 N N . GLU A 1 182 ? -7.631 -13.412 1.006 1.00 80.56 182 GLU A N 1
ATOM 1474 C CA . GLU A 1 182 ? -7.564 -14.363 2.119 1.00 80.56 182 GLU A CA 1
ATOM 1475 C C . GLU A 1 182 ? -8.447 -15.607 1.921 1.00 80.56 182 GLU A C 1
ATOM 1477 O O . GLU A 1 182 ? -8.240 -16.601 2.616 1.00 80.56 182 GLU A O 1
ATOM 1482 N N . ARG A 1 183 ? -9.426 -15.578 1.003 1.00 79.69 183 ARG A N 1
ATOM 1483 C CA . ARG A 1 183 ? -10.289 -16.729 0.711 1.00 79.69 183 ARG A CA 1
ATOM 1484 C C . ARG A 1 183 ? -9.650 -17.682 -0.281 1.00 79.69 183 ARG A C 1
ATOM 1486 O O . ARG A 1 183 ? -9.648 -18.885 -0.038 1.00 79.69 183 ARG A O 1
ATOM 1493 N N . THR A 1 184 ? -9.168 -17.168 -1.408 1.00 86.12 184 THR A N 1
ATOM 1494 C CA . THR A 1 184 ? -8.554 -18.011 -2.451 1.00 86.12 184 THR A CA 1
ATOM 1495 C C . THR A 1 184 ? -7.073 -18.270 -2.167 1.00 86.12 184 THR A C 1
ATOM 1497 O O . THR A 1 184 ? -6.465 -19.204 -2.699 1.00 86.12 184 THR A O 1
ATOM 1500 N N . GLY A 1 185 ? -6.476 -17.454 -1.296 1.00 86.19 185 GLY A N 1
ATOM 1501 C CA . GLY A 1 185 ? -5.044 -17.406 -1.049 1.00 86.19 185 GLY A CA 1
ATOM 1502 C C . GLY A 1 185 ? -4.261 -16.851 -2.234 1.00 86.19 185 GLY A C 1
ATOM 1503 O O . GLY A 1 185 ? -3.048 -17.037 -2.262 1.00 86.19 185 GLY A O 1
ATOM 1504 N N . ASP A 1 186 ? -4.927 -16.265 -3.234 1.00 91.62 186 ASP A N 1
ATOM 1505 C CA . ASP A 1 186 ? -4.266 -15.616 -4.365 1.00 91.62 186 ASP A CA 1
ATOM 1506 C C . ASP A 1 186 ? -3.619 -14.322 -3.905 1.00 91.62 186 ASP A C 1
ATOM 1508 O O . ASP A 1 186 ? -4.167 -13.605 -3.072 1.00 91.62 186 ASP A O 1
ATOM 1512 N N . PHE A 1 187 ? -2.438 -14.029 -4.434 1.00 93.25 187 PHE A N 1
ATOM 1513 C CA . PHE A 1 187 ? -1.706 -12.828 -4.075 1.00 93.25 187 PHE A CA 1
ATOM 1514 C C . PHE A 1 187 ? -0.982 -12.241 -5.277 1.00 93.25 187 PHE A C 1
ATOM 1516 O O . PHE A 1 187 ? -0.642 -12.950 -6.229 1.00 93.25 187 PHE A O 1
ATOM 1523 N N . LEU A 1 188 ? -0.726 -10.941 -5.180 1.00 94.31 188 LEU A N 1
ATOM 1524 C CA . LEU A 1 188 ? 0.064 -10.153 -6.108 1.00 94.31 188 LEU A CA 1
ATOM 1525 C C . LEU A 1 188 ? 0.996 -9.248 -5.305 1.00 94.31 188 LEU A C 1
ATOM 1527 O O . LEU A 1 188 ? 0.567 -8.532 -4.398 1.00 94.31 188 LEU A O 1
ATOM 1531 N N . VAL A 1 189 ? 2.264 -9.264 -5.682 1.00 94.44 189 VAL A N 1
ATOM 1532 C CA . VAL A 1 189 ? 3.287 -8.333 -5.228 1.00 94.44 189 VAL A CA 1
ATOM 1533 C C . VAL A 1 189 ? 3.731 -7.516 -6.428 1.00 94.44 189 VAL A C 1
ATOM 1535 O O . VAL A 1 189 ? 4.008 -8.076 -7.487 1.00 94.44 189 VAL A O 1
ATOM 1538 N N . ALA A 1 190 ? 3.822 -6.201 -6.265 1.00 94.31 190 ALA A N 1
ATOM 1539 C CA . ALA A 1 190 ? 4.484 -5.340 -7.233 1.00 94.31 190 ALA A CA 1
ATOM 1540 C C . ALA A 1 190 ? 5.403 -4.362 -6.513 1.00 94.31 190 ALA A C 1
ATOM 1542 O O . ALA A 1 190 ? 5.040 -3.818 -5.471 1.00 94.31 190 ALA A O 1
ATOM 1543 N N . TRP A 1 191 ? 6.594 -4.155 -7.061 1.00 92.62 191 TRP A N 1
ATOM 1544 C CA . TRP A 1 191 ? 7.648 -3.368 -6.439 1.00 92.62 191 TRP A CA 1
ATOM 1545 C C . TRP A 1 191 ? 8.299 -2.450 -7.464 1.00 92.62 191 TRP A C 1
ATOM 1547 O O . TRP A 1 191 ? 8.807 -2.912 -8.487 1.00 92.62 191 TRP A O 1
ATOM 1557 N N . ILE A 1 192 ? 8.300 -1.152 -7.168 1.00 88.81 192 ILE A N 1
ATOM 1558 C CA . ILE A 1 192 ? 9.148 -0.186 -7.848 1.00 88.81 192 ILE A CA 1
ATOM 1559 C C . ILE A 1 192 ? 10.463 -0.067 -7.087 1.00 88.81 192 ILE A C 1
ATOM 1561 O O . ILE A 1 192 ? 10.487 0.314 -5.917 1.00 88.81 192 ILE A O 1
ATOM 1565 N N . PHE A 1 193 ? 11.566 -0.320 -7.783 1.00 86.12 193 PHE A N 1
ATOM 1566 C CA . PHE A 1 193 ? 12.907 -0.087 -7.266 1.00 86.12 193 PHE A CA 1
ATOM 1567 C C . PHE A 1 193 ? 13.593 1.049 -8.027 1.00 86.12 193 PHE A C 1
ATOM 1569 O O . PHE A 1 193 ? 13.592 1.092 -9.261 1.00 86.12 193 PHE A O 1
ATOM 1576 N N . ASN A 1 194 ? 14.183 1.985 -7.276 1.00 80.50 194 ASN A N 1
ATOM 1577 C CA . ASN A 1 194 ? 14.901 3.151 -7.805 1.00 80.50 194 ASN A CA 1
ATOM 1578 C C . ASN A 1 194 ? 14.099 3.943 -8.863 1.00 80.50 194 ASN A C 1
ATOM 1580 O O . ASN A 1 194 ? 14.656 4.434 -9.846 1.00 80.50 194 ASN A O 1
ATOM 1584 N N . TYR A 1 195 ? 12.771 3.977 -8.702 1.00 81.31 195 TYR A N 1
ATOM 1585 C CA . TYR A 1 195 ? 11.797 4.613 -9.596 1.00 81.31 195 TYR A CA 1
ATOM 1586 C C . TYR A 1 195 ? 11.820 4.153 -11.069 1.00 81.31 195 TYR A C 1
ATOM 1588 O O . TYR A 1 195 ? 11.128 4.712 -11.919 1.00 81.31 195 TYR A O 1
ATOM 1596 N N . ARG A 1 196 ? 12.621 3.139 -11.404 1.00 81.75 196 ARG A N 1
ATOM 1597 C CA . ARG A 1 196 ? 12.917 2.751 -12.792 1.00 81.75 196 ARG A CA 1
ATOM 1598 C C . ARG A 1 196 ? 12.721 1.278 -13.066 1.00 81.75 196 ARG A C 1
ATOM 1600 O O . ARG A 1 196 ? 12.464 0.920 -14.204 1.00 81.75 196 ARG A O 1
ATOM 1607 N N . TYR A 1 197 ? 12.835 0.440 -12.048 1.00 86.06 197 TYR A N 1
ATOM 1608 C CA . TYR A 1 197 ? 12.514 -0.967 -12.178 1.00 86.06 197 TYR A CA 1
ATOM 1609 C C . TYR A 1 197 ? 11.114 -1.197 -11.655 1.00 86.06 197 TYR A C 1
ATOM 1611 O O . TYR A 1 197 ? 10.835 -0.826 -10.518 1.00 86.06 197 TYR A O 1
ATOM 1619 N N . LEU A 1 198 ? 10.265 -1.822 -12.461 1.00 89.94 198 LEU A N 1
ATOM 1620 C CA . LEU A 1 198 ? 8.994 -2.357 -11.998 1.00 89.94 198 LEU A CA 1
ATOM 1621 C C . LEU A 1 198 ? 9.062 -3.878 -12.041 1.00 89.94 198 LEU A C 1
ATOM 1623 O O . LEU A 1 198 ? 9.256 -4.474 -13.103 1.00 89.94 198 LEU A O 1
ATOM 1627 N N . PHE A 1 199 ? 8.883 -4.487 -10.876 1.00 92.19 199 PHE A N 1
ATOM 1628 C CA . PHE A 1 199 ? 8.811 -5.927 -10.712 1.00 92.19 199 PHE A CA 1
ATOM 1629 C C . PHE A 1 199 ? 7.416 -6.347 -10.268 1.00 92.19 199 PHE A C 1
ATOM 1631 O O . PHE A 1 199 ? 6.769 -5.629 -9.504 1.00 92.19 199 PHE A O 1
ATOM 1638 N N . SER A 1 200 ? 6.971 -7.523 -10.699 1.00 94.06 200 SER A N 1
ATOM 1639 C CA . SER A 1 200 ? 5.773 -8.168 -10.163 1.00 94.06 200 SER A CA 1
ATOM 1640 C C . SER A 1 200 ? 5.986 -9.654 -9.915 1.00 94.06 200 SER A C 1
ATOM 1642 O O . SER A 1 200 ? 6.801 -10.291 -10.583 1.00 94.06 200 SER A O 1
ATOM 1644 N N . TYR A 1 201 ? 5.208 -10.195 -8.986 1.00 94.06 201 TYR A N 1
ATOM 1645 C CA . TYR A 1 201 ? 5.152 -11.615 -8.672 1.00 94.06 201 TYR A CA 1
ATOM 1646 C C . TYR A 1 201 ? 3.737 -11.964 -8.217 1.00 94.06 201 TYR A C 1
ATOM 1648 O O . TYR A 1 201 ? 3.227 -11.357 -7.271 1.00 94.06 201 TYR A O 1
ATOM 1656 N N . LYS A 1 202 ? 3.092 -12.934 -8.861 1.00 93.56 202 LYS A N 1
ATOM 1657 C CA . LYS A 1 202 ? 1.781 -13.442 -8.440 1.00 93.56 202 LYS A CA 1
ATOM 1658 C C . LYS A 1 202 ? 1.847 -14.912 -8.054 1.00 93.56 202 LYS A C 1
ATOM 1660 O O . LYS A 1 202 ? 2.794 -15.632 -8.361 1.00 93.56 202 LYS A O 1
ATOM 1665 N N . LYS A 1 203 ? 0.808 -15.380 -7.369 1.00 92.62 203 LYS A N 1
ATOM 1666 C CA . LYS A 1 203 ? 0.676 -16.800 -7.036 1.00 92.62 203 LYS A CA 1
ATOM 1667 C C . LYS A 1 203 ? 0.740 -17.670 -8.296 1.00 92.62 203 LYS A C 1
ATOM 1669 O O . LYS A 1 203 ? 0.002 -17.442 -9.249 1.00 92.62 203 LYS A O 1
ATOM 1674 N N . GLY A 1 204 ? 1.568 -18.710 -8.236 1.00 90.12 204 GLY A N 1
ATOM 1675 C CA . GLY A 1 204 ? 1.788 -19.641 -9.343 1.00 90.12 204 GLY A CA 1
ATOM 1676 C C . GLY A 1 204 ? 2.957 -19.256 -10.248 1.00 90.12 204 GLY A C 1
ATOM 1677 O O . GLY A 1 204 ? 3.395 -20.102 -11.023 1.00 90.12 204 GLY A O 1
ATOM 1678 N N . ASP A 1 205 ? 3.497 -18.041 -10.114 1.00 90.69 205 ASP A N 1
ATOM 1679 C CA . ASP A 1 205 ? 4.752 -17.685 -10.764 1.00 90.69 205 ASP A CA 1
ATOM 1680 C C . ASP A 1 205 ? 5.909 -18.465 -10.125 1.00 90.69 205 ASP A C 1
ATOM 1682 O O . ASP A 1 205 ? 5.956 -18.705 -8.921 1.00 90.69 205 ASP A O 1
ATOM 1686 N N . ASP A 1 206 ? 6.873 -18.844 -10.947 1.00 90.50 206 ASP A N 1
ATOM 1687 C CA . ASP A 1 206 ? 8.128 -19.488 -10.555 1.00 90.50 206 ASP A CA 1
ATOM 1688 C C . ASP A 1 206 ? 9.306 -18.496 -10.525 1.00 90.50 206 ASP A C 1
ATOM 1690 O O . ASP A 1 206 ? 10.382 -18.826 -10.025 1.00 90.50 206 ASP A O 1
ATOM 1694 N N . SER A 1 207 ? 9.122 -17.270 -11.022 1.00 91.94 207 SER A N 1
ATOM 1695 C CA . SER A 1 207 ? 10.143 -16.220 -11.095 1.00 91.94 207 SER A CA 1
ATOM 1696 C C . SER A 1 207 ? 9.513 -14.830 -11.179 1.00 91.94 207 SER A C 1
ATOM 1698 O O . SER A 1 207 ? 8.360 -14.676 -11.574 1.00 91.94 207 SER A O 1
ATOM 1700 N N . TRP A 1 208 ? 10.283 -13.805 -10.810 1.00 93.44 208 TRP A N 1
ATOM 1701 C CA . TRP A 1 208 ? 9.842 -12.413 -10.895 1.00 93.44 208 TRP A CA 1
ATOM 1702 C C . TRP A 1 208 ? 9.743 -11.942 -12.342 1.00 93.44 208 TRP A C 1
ATOM 1704 O O . TRP A 1 208 ? 10.581 -12.285 -13.178 1.00 93.44 208 TRP A O 1
ATOM 1714 N N . TRP A 1 209 ? 8.762 -11.087 -12.612 1.00 91.12 209 TRP A N 1
ATOM 1715 C CA . TRP A 1 209 ? 8.604 -10.420 -13.898 1.00 91.12 209 TRP A CA 1
ATOM 1716 C C . TRP A 1 209 ? 9.085 -8.974 -13.822 1.00 91.12 209 TRP A C 1
ATOM 1718 O O . TRP A 1 209 ? 8.657 -8.231 -12.941 1.00 91.12 209 TRP A O 1
ATOM 1728 N N . ASN A 1 210 ? 9.941 -8.557 -14.751 1.00 90.19 210 ASN A N 1
ATOM 1729 C CA . ASN A 1 210 ? 10.338 -7.171 -14.956 1.00 90.19 210 ASN A CA 1
ATOM 1730 C C . ASN A 1 210 ? 9.557 -6.543 -16.118 1.00 90.19 210 ASN A C 1
ATOM 1732 O O . ASN A 1 210 ? 9.374 -7.148 -17.169 1.00 90.19 210 ASN A O 1
ATOM 1736 N N . TRP A 1 211 ? 9.128 -5.300 -15.925 1.00 86.06 211 TRP A N 1
ATOM 1737 C CA . TRP A 1 211 ? 8.242 -4.590 -16.846 1.00 86.06 211 TRP A CA 1
ATOM 1738 C C . TRP A 1 211 ? 8.924 -3.491 -17.668 1.00 86.06 211 TRP A C 1
ATOM 1740 O O . TRP A 1 211 ? 8.251 -2.803 -18.436 1.00 86.06 211 TRP A O 1
ATOM 1750 N N . ASN A 1 212 ? 10.240 -3.301 -17.545 1.00 78.00 212 ASN A N 1
ATOM 1751 C CA . ASN A 1 212 ? 10.926 -2.138 -18.120 1.00 78.00 212 ASN A CA 1
ATOM 1752 C C . ASN A 1 212 ? 10.808 -2.067 -19.653 1.00 78.00 212 ASN A C 1
ATOM 1754 O O . ASN A 1 212 ? 10.697 -0.984 -20.228 1.00 78.00 212 ASN A O 1
ATOM 1758 N N . ASN A 1 213 ? 10.762 -3.218 -20.326 1.00 72.50 213 ASN A N 1
ATOM 1759 C CA . ASN A 1 213 ? 10.668 -3.275 -21.785 1.00 72.50 213 ASN A CA 1
ATOM 1760 C C . ASN A 1 213 ? 9.251 -3.008 -22.325 1.00 72.50 213 ASN A C 1
ATOM 1762 O O . ASN A 1 213 ? 9.104 -2.686 -23.501 1.00 72.50 213 ASN A O 1
ATOM 1766 N N . HIS A 1 214 ? 8.203 -3.106 -21.497 1.00 69.50 214 HIS A N 1
ATOM 1767 C CA . HIS A 1 214 ? 6.813 -2.992 -21.962 1.00 69.50 214 HIS A CA 1
ATOM 1768 C C . HIS A 1 214 ? 6.401 -1.563 -22.343 1.00 69.50 214 HIS A C 1
ATOM 1770 O O . HIS A 1 214 ? 5.517 -1.387 -23.179 1.00 69.50 214 HIS A O 1
ATOM 1776 N N . TRP A 1 215 ? 7.028 -0.538 -21.760 1.00 70.00 215 TRP A N 1
ATOM 1777 C CA . TRP A 1 215 ? 6.657 0.869 -21.990 1.00 70.00 215 TRP A CA 1
ATOM 1778 C C . TRP A 1 215 ? 7.764 1.712 -22.607 1.00 70.00 215 TRP A C 1
ATOM 1780 O O . TRP A 1 215 ? 7.774 2.930 -22.449 1.00 70.00 215 TRP A O 1
ATOM 1790 N N . ASN A 1 216 ? 8.665 1.057 -23.343 1.00 57.50 216 ASN A N 1
ATOM 1791 C CA . ASN A 1 216 ? 9.750 1.695 -24.079 1.00 57.50 216 ASN A CA 1
ATOM 1792 C C . ASN A 1 216 ? 10.536 2.691 -23.201 1.00 57.50 216 ASN A C 1
ATOM 1794 O O . ASN A 1 216 ? 10.667 3.877 -23.514 1.00 57.50 216 ASN A O 1
ATOM 1798 N N . MET A 1 217 ? 11.049 2.193 -22.066 1.00 57.12 217 MET A N 1
ATOM 1799 C CA . MET A 1 217 ? 11.847 2.961 -21.096 1.00 57.12 217 MET A CA 1
ATOM 1800 C C . MET A 1 217 ? 13.195 3.471 -21.645 1.00 57.12 217 MET A C 1
ATOM 1802 O O . MET A 1 217 ? 13.986 4.052 -20.899 1.00 57.12 217 MET A O 1
ATOM 1806 N N . GLU A 1 218 ? 13.454 3.305 -22.947 1.00 51.06 218 GLU A N 1
ATOM 1807 C CA . GLU A 1 218 ? 14.574 3.917 -23.669 1.00 51.06 218 GLU A CA 1
ATOM 1808 C C . GLU A 1 218 ? 14.585 5.446 -23.523 1.00 51.06 218 GLU A C 1
ATOM 1810 O O . GLU A 1 218 ? 15.647 6.073 -23.522 1.00 51.06 218 GLU A O 1
ATOM 1815 N N . ASN A 1 219 ? 13.416 6.061 -23.310 1.00 56.22 219 ASN A N 1
ATOM 1816 C CA . ASN A 1 219 ? 13.349 7.462 -22.926 1.00 56.22 219 ASN A CA 1
ATOM 1817 C C . ASN A 1 219 ? 13.774 7.624 -21.454 1.00 56.22 219 ASN A C 1
ATOM 1819 O O . ASN A 1 219 ? 13.029 7.276 -20.537 1.00 56.22 219 ASN A O 1
ATOM 1823 N N . LEU A 1 220 ? 14.968 8.188 -21.225 1.00 58.56 220 LEU A N 1
ATOM 1824 C CA . LEU A 1 220 ? 15.601 8.352 -19.902 1.00 58.56 220 LEU A CA 1
ATOM 1825 C C . LEU A 1 220 ? 14.712 9.069 -18.855 1.00 58.56 220 LEU A C 1
ATOM 1827 O O . LEU A 1 220 ? 15.000 8.982 -17.657 1.00 58.56 220 LEU A O 1
ATOM 1831 N N . ASN A 1 221 ? 13.650 9.748 -19.298 1.00 63.78 221 ASN A N 1
ATOM 1832 C CA . ASN A 1 221 ? 12.729 10.529 -18.473 1.00 63.78 221 ASN A CA 1
ATOM 1833 C C . ASN A 1 221 ? 11.485 9.753 -17.993 1.00 63.78 221 ASN A C 1
ATOM 1835 O O . ASN A 1 221 ? 10.713 10.287 -17.192 1.00 63.78 221 ASN A O 1
ATOM 1839 N N . PHE A 1 222 ? 11.260 8.516 -18.457 1.00 73.88 222 PHE A N 1
ATOM 1840 C CA . PHE A 1 222 ? 10.139 7.705 -17.976 1.00 73.88 222 PHE A CA 1
ATOM 1841 C C . PHE A 1 222 ? 10.487 7.052 -16.633 1.00 73.88 222 PHE A C 1
ATOM 1843 O O . PHE A 1 222 ? 11.473 6.323 -16.516 1.00 73.88 222 PHE A O 1
ATOM 1850 N N . ILE A 1 223 ? 9.699 7.359 -15.606 1.00 82.06 223 ILE A N 1
ATOM 1851 C CA . ILE A 1 223 ? 9.929 6.952 -14.219 1.00 82.06 223 ILE A CA 1
ATOM 1852 C C . ILE A 1 223 ? 8.566 6.620 -13.595 1.00 82.06 223 ILE A C 1
ATOM 1854 O O . ILE A 1 223 ? 7.552 7.261 -13.894 1.00 82.06 223 ILE A O 1
ATOM 1858 N N . PHE A 1 224 ? 8.546 5.617 -12.725 1.00 85.75 224 PHE A N 1
ATOM 1859 C CA . PHE A 1 224 ? 7.381 5.255 -11.932 1.00 85.75 224 PHE A CA 1
ATOM 1860 C C . PHE A 1 224 ? 7.429 5.956 -10.575 1.00 85.75 224 PHE A C 1
ATOM 1862 O O . PHE A 1 224 ? 8.379 5.767 -9.816 1.00 85.75 224 PHE A O 1
ATOM 1869 N N . TRP A 1 225 ? 6.407 6.753 -10.269 1.00 85.56 225 TRP A N 1
ATOM 1870 C CA . TRP A 1 225 ? 6.304 7.473 -9.002 1.00 85.56 225 TRP A CA 1
ATOM 1871 C C . TRP A 1 225 ? 5.725 6.607 -7.892 1.00 85.56 225 TRP A C 1
ATOM 1873 O O . TRP A 1 225 ? 6.306 6.540 -6.811 1.00 85.56 225 TRP A O 1
ATOM 1883 N N . ASP A 1 226 ? 4.585 5.960 -8.153 1.00 90.69 226 ASP A N 1
ATOM 1884 C CA . ASP A 1 226 ? 3.850 5.244 -7.112 1.00 90.69 226 ASP A CA 1
ATOM 1885 C C . ASP A 1 226 ? 2.990 4.083 -7.641 1.00 90.69 226 ASP A C 1
ATOM 1887 O O . ASP A 1 226 ? 2.686 4.015 -8.839 1.00 90.69 226 ASP A O 1
ATOM 1891 N N . LEU A 1 227 ? 2.608 3.173 -6.736 1.00 91.25 227 LEU A N 1
ATOM 1892 C CA . LEU A 1 227 ? 1.767 2.000 -7.002 1.00 91.25 227 LEU A CA 1
ATOM 1893 C C . LEU A 1 227 ? 0.567 1.973 -6.065 1.00 91.25 227 LEU A C 1
ATOM 1895 O O . LEU A 1 227 ? 0.709 2.171 -4.865 1.00 91.25 227 LEU A O 1
ATOM 1899 N N . ALA A 1 228 ? -0.577 1.551 -6.590 1.00 91.44 228 ALA A N 1
ATOM 1900 C CA . ALA A 1 228 ? -1.682 1.063 -5.777 1.00 91.44 228 ALA A CA 1
ATOM 1901 C C . ALA A 1 228 ? -2.233 -0.228 -6.382 1.00 91.44 228 ALA A C 1
ATOM 1903 O O . ALA A 1 228 ? -2.180 -0.432 -7.594 1.00 91.44 228 ALA A O 1
ATOM 1904 N N . CYS A 1 229 ? -2.769 -1.117 -5.550 1.00 89.62 229 CYS A N 1
ATOM 1905 C CA . CYS A 1 229 ? -3.342 -2.373 -6.019 1.00 89.62 229 CYS A CA 1
ATOM 1906 C C . CYS A 1 229 ? -4.751 -2.571 -5.477 1.00 89.62 229 CYS A C 1
ATOM 1908 O O . CYS A 1 229 ? -5.008 -2.372 -4.289 1.00 89.62 229 CYS A O 1
ATOM 1910 N N . ARG A 1 230 ? -5.663 -3.017 -6.344 1.00 86.69 230 ARG A N 1
ATOM 1911 C CA . ARG A 1 230 ? -7.021 -3.389 -5.955 1.00 86.69 230 ARG A CA 1
ATOM 1912 C C . ARG A 1 230 ? -7.581 -4.496 -6.842 1.00 86.69 230 ARG A C 1
ATOM 1914 O O . ARG A 1 230 ? -7.615 -4.347 -8.054 1.00 86.69 230 ARG A O 1
A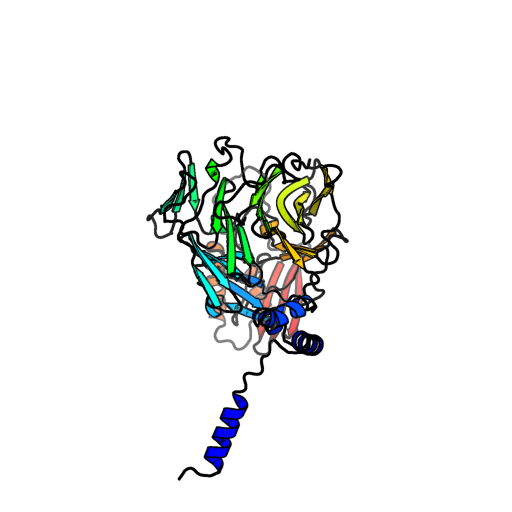TOM 1921 N N . TYR A 1 231 ? -8.086 -5.570 -6.227 1.00 83.06 231 TYR A N 1
ATOM 1922 C CA . TYR A 1 231 ? -8.756 -6.695 -6.906 1.00 83.06 231 TYR A CA 1
ATOM 1923 C C . TYR A 1 231 ? -7.993 -7.205 -8.142 1.00 83.06 231 TYR A C 1
ATOM 1925 O O . TYR A 1 231 ? -8.525 -7.170 -9.249 1.00 83.06 231 TYR A O 1
ATOM 1933 N N . ASN A 1 232 ? -6.739 -7.634 -7.965 1.00 84.69 232 ASN A N 1
ATOM 1934 C CA . ASN A 1 232 ? -5.843 -8.056 -9.055 1.00 84.69 232 ASN A CA 1
ATOM 1935 C C . ASN A 1 232 ? -5.480 -6.978 -10.087 1.00 84.69 232 ASN A C 1
ATOM 1937 O O . ASN A 1 232 ? -4.843 -7.293 -11.086 1.00 84.69 232 ASN A O 1
ATOM 1941 N N . LYS A 1 233 ? -5.845 -5.712 -9.882 1.00 91.94 233 LYS A N 1
ATOM 1942 C CA . LYS A 1 233 ? -5.444 -4.618 -10.767 1.00 91.94 233 LYS A CA 1
ATOM 1943 C C . LYS A 1 233 ? -4.381 -3.765 -10.112 1.00 91.94 233 LYS A C 1
ATOM 1945 O O . LYS A 1 233 ? -4.567 -3.282 -8.994 1.00 91.94 233 LYS A O 1
ATOM 1950 N N . LEU A 1 234 ? -3.294 -3.560 -10.838 1.00 93.94 234 LEU A N 1
ATOM 1951 C CA . LEU A 1 234 ? -2.211 -2.670 -10.468 1.00 93.94 234 LEU A CA 1
ATOM 1952 C C . LEU A 1 234 ? -2.415 -1.318 -11.144 1.00 93.94 234 LEU A C 1
ATOM 1954 O O . LEU A 1 234 ? -2.623 -1.250 -12.352 1.00 93.94 234 LEU A O 1
ATOM 1958 N N . TYR A 1 235 ? -2.331 -0.253 -10.363 1.00 94.00 235 TYR A N 1
ATOM 1959 C CA . TYR A 1 235 ? -2.415 1.128 -10.805 1.00 94.00 235 TYR A CA 1
ATOM 1960 C C . TYR A 1 235 ? -1.029 1.743 -10.659 1.00 94.00 235 TYR A C 1
ATOM 1962 O O . TYR A 1 235 ? -0.400 1.630 -9.609 1.00 94.00 235 TYR A O 1
ATOM 1970 N N . LEU A 1 236 ? -0.552 2.363 -11.730 1.00 92.94 236 LEU A N 1
ATOM 1971 C CA . LEU A 1 236 ? 0.814 2.845 -11.878 1.00 92.94 236 LEU A CA 1
ATOM 1972 C C . LEU A 1 236 ? 0.796 4.334 -12.158 1.00 92.94 236 LEU A C 1
ATOM 1974 O O . LEU A 1 236 ? 0.321 4.752 -13.215 1.00 92.94 236 LEU A O 1
ATOM 1978 N N . TYR A 1 237 ? 1.349 5.117 -11.239 1.00 91.94 237 TYR A N 1
ATOM 1979 C CA . TYR A 1 237 ? 1.501 6.552 -11.417 1.00 91.94 237 TYR A CA 1
ATOM 1980 C C . TYR A 1 237 ? 2.878 6.877 -11.996 1.00 91.94 237 TYR A C 1
ATOM 1982 O O . TYR A 1 237 ? 3.903 6.423 -11.490 1.00 91.94 237 TYR A O 1
ATOM 1990 N N . THR A 1 238 ? 2.906 7.641 -13.086 1.00 88.62 238 THR A N 1
ATOM 1991 C CA . THR A 1 238 ? 4.111 7.868 -13.906 1.00 88.62 238 THR A CA 1
ATOM 1992 C C . THR A 1 238 ? 4.545 9.333 -13.903 1.00 88.62 238 THR A C 1
ATOM 1994 O O . THR A 1 238 ? 3.745 10.218 -13.592 1.00 88.62 238 THR A O 1
ATOM 1997 N N . THR A 1 239 ? 5.790 9.621 -14.306 1.00 82.25 239 THR A N 1
ATOM 1998 C CA . THR A 1 239 ? 6.329 10.998 -14.354 1.00 82.25 239 THR A CA 1
ATOM 1999 C C . THR A 1 239 ? 5.529 11.997 -15.160 1.00 82.25 239 THR A C 1
ATOM 2001 O O . THR A 1 239 ? 5.507 13.174 -14.814 1.00 82.25 239 THR A O 1
ATOM 2004 N N . ASN A 1 240 ? 4.832 11.538 -16.191 1.00 82.81 240 ASN A N 1
ATOM 2005 C CA . ASN A 1 240 ? 4.037 12.406 -17.053 1.00 82.81 240 ASN A CA 1
ATOM 2006 C C . ASN A 1 240 ? 2.626 12.674 -16.494 1.00 82.81 240 ASN A C 1
ATOM 2008 O O . ASN A 1 240 ? 1.792 13.246 -17.194 1.00 82.81 240 ASN A O 1
ATOM 2012 N N . GLY A 1 241 ? 2.341 12.232 -15.264 1.00 87.56 241 GLY A N 1
ATOM 2013 C CA . GLY A 1 241 ? 1.045 12.391 -14.606 1.00 87.56 241 G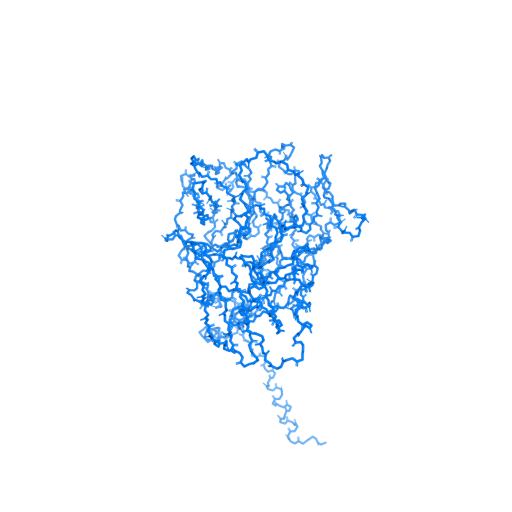LY A CA 1
ATOM 2014 C C . GLY A 1 241 ? -0.005 11.357 -15.022 1.00 87.56 241 GLY A C 1
ATOM 2015 O O . GLY A 1 241 ? -1.144 11.435 -14.569 1.00 87.56 241 GLY A O 1
ATOM 2016 N N . HIS A 1 242 ? 0.338 10.389 -15.878 1.00 90.06 242 HIS A N 1
ATOM 2017 C CA . HIS A 1 242 ? -0.595 9.345 -16.306 1.00 90.06 242 HIS A CA 1
ATOM 2018 C C . HIS A 1 242 ? -0.719 8.240 -15.258 1.00 90.06 242 HIS A C 1
ATOM 2020 O O . HIS A 1 242 ? 0.275 7.858 -14.628 1.00 90.06 242 HIS A O 1
ATOM 2026 N N . ILE A 1 243 ? -1.929 7.683 -15.161 1.00 93.19 243 ILE A N 1
ATOM 2027 C CA . ILE A 1 243 ? -2.217 6.455 -14.421 1.00 93.19 243 ILE A CA 1
ATOM 2028 C C . ILE A 1 243 ? -2.449 5.323 -15.419 1.00 93.19 243 ILE A C 1
ATOM 2030 O O . ILE A 1 243 ? -3.433 5.316 -16.165 1.00 93.19 243 ILE A O 1
ATOM 2034 N N . LYS A 1 244 ? -1.537 4.352 -15.420 1.00 91.81 244 LYS A N 1
ATOM 2035 C CA . LYS A 1 244 ? -1.689 3.099 -16.166 1.00 91.81 244 LYS A CA 1
ATOM 2036 C C . LYS A 1 244 ? -2.337 2.050 -15.273 1.00 91.81 244 LYS A C 1
ATOM 2038 O O . LYS A 1 244 ? -2.101 2.042 -14.067 1.00 91.81 244 LYS A O 1
ATOM 2043 N N . VAL A 1 245 ? -3.137 1.165 -15.860 1.00 93.50 245 VAL A N 1
ATOM 2044 C CA . VAL A 1 245 ? -3.792 0.073 -15.133 1.00 93.50 245 VAL A CA 1
ATOM 2045 C C . VAL A 1 245 ? -3.419 -1.245 -15.790 1.00 93.50 245 VAL A C 1
ATOM 2047 O O . VAL A 1 245 ? -3.555 -1.379 -17.001 1.00 93.50 245 VAL A O 1
ATOM 2050 N N . VAL A 1 246 ? -2.964 -2.213 -15.003 1.00 92.81 246 VAL A N 1
ATOM 2051 C CA . VAL A 1 246 ? -2.622 -3.564 -15.465 1.00 92.81 246 VAL A CA 1
ATOM 2052 C C . VAL A 1 246 ? -3.480 -4.570 -14.712 1.00 92.81 246 VAL A C 1
ATOM 2054 O O . VAL A 1 246 ? -3.554 -4.530 -13.486 1.00 92.81 246 VAL A O 1
ATOM 2057 N N . ASP A 1 247 ? -4.146 -5.456 -15.442 1.00 92.88 247 ASP A N 1
ATOM 2058 C CA . ASP A 1 247 ? -5.007 -6.503 -14.900 1.00 92.88 247 ASP A CA 1
ATOM 2059 C C . ASP A 1 247 ? -4.243 -7.831 -14.805 1.00 92.88 247 ASP A C 1
ATOM 2061 O O . ASP A 1 247 ? -3.750 -8.340 -15.811 1.00 92.88 247 ASP A O 1
ATOM 2065 N N . PHE A 1 248 ? -4.150 -8.384 -13.594 1.00 91.75 248 PHE A N 1
ATOM 2066 C CA . PHE A 1 248 ? -3.493 -9.656 -13.278 1.00 91.75 248 PHE A CA 1
ATOM 2067 C C . PHE A 1 248 ? -4.485 -10.806 -13.048 1.00 91.75 248 PHE A C 1
ATOM 2069 O O . PHE A 1 248 ? -4.084 -11.872 -12.588 1.00 91.75 248 PHE A O 1
ATOM 2076 N N . SER A 1 249 ? -5.777 -10.625 -13.343 1.00 87.56 249 SER A N 1
ATOM 2077 C CA . SER A 1 249 ? -6.788 -11.679 -13.155 1.00 87.56 249 SER A CA 1
ATOM 2078 C C . SER A 1 249 ? -6.614 -12.891 -14.083 1.00 87.56 249 SER A C 1
ATOM 2080 O O . SER A 1 249 ? -7.147 -13.959 -13.788 1.00 87.56 249 SER A O 1
ATOM 2082 N N . GLY A 1 250 ? -5.882 -12.739 -15.192 1.00 84.25 250 GLY A N 1
ATOM 2083 C CA . GLY A 1 250 ? -5.587 -13.805 -16.152 1.00 84.25 250 GLY A CA 1
ATOM 2084 C C . GLY A 1 250 ? -4.242 -14.511 -15.935 1.00 84.25 250 GLY A C 1
ATOM 2085 O O . GLY A 1 250 ? -3.486 -14.225 -15.003 1.00 84.25 250 GLY A O 1
ATOM 2086 N N . ASN A 1 251 ? -3.919 -15.434 -16.848 1.00 81.88 251 ASN A N 1
ATOM 2087 C CA . ASN A 1 251 ? -2.612 -16.105 -16.887 1.00 81.88 251 ASN A CA 1
ATOM 2088 C C . ASN A 1 251 ? -1.481 -15.133 -17.217 1.00 81.88 251 ASN A C 1
ATOM 2090 O O . ASN A 1 251 ? -0.435 -15.192 -16.581 1.00 81.88 251 ASN A O 1
ATOM 2094 N N . ASP A 1 252 ? -1.731 -14.198 -18.127 1.00 82.56 252 ASP A N 1
ATOM 2095 C CA . ASP A 1 252 ? -0.791 -13.146 -18.485 1.00 82.56 252 ASP A CA 1
ATOM 2096 C C . ASP A 1 252 ? -1.356 -11.788 -18.058 1.00 82.56 252 ASP A C 1
ATOM 2098 O O . ASP A 1 252 ? -2.570 -11.572 -18.139 1.00 82.56 252 ASP A O 1
ATOM 2102 N N . PRO A 1 253 ? -0.506 -10.878 -17.570 1.00 87.38 253 PRO A N 1
ATOM 2103 C CA . PRO A 1 253 ? -0.940 -9.556 -17.152 1.00 87.38 253 PRO A CA 1
ATOM 2104 C C . PRO A 1 253 ? -1.182 -8.645 -18.368 1.00 87.38 253 PRO A C 1
ATOM 2106 O O . PRO A 1 253 ? -0.374 -8.599 -19.296 1.00 87.38 253 PRO A O 1
ATOM 2109 N N . ILE A 1 254 ? -2.301 -7.913 -18.373 1.00 89.19 254 ILE A N 1
ATOM 2110 C CA . ILE A 1 254 ? -2.768 -7.138 -19.538 1.00 89.19 254 ILE A CA 1
ATOM 2111 C C . ILE A 1 254 ? -2.929 -5.662 -19.167 1.00 89.19 254 ILE A C 1
ATOM 2113 O O . ILE A 1 254 ? -3.632 -5.332 -18.212 1.00 89.19 254 ILE A O 1
ATOM 2117 N N . GLU A 1 255 ? -2.323 -4.754 -19.938 1.00 90.81 255 GLU A N 1
ATOM 2118 C CA . GLU A 1 255 ? -2.565 -3.314 -19.786 1.00 90.81 255 GLU A CA 1
ATOM 2119 C C . GLU A 1 255 ? -3.989 -2.959 -20.236 1.00 90.81 255 GLU A C 1
ATOM 2121 O O . GLU A 1 255 ? -4.419 -3.249 -21.353 1.00 90.81 255 GLU A O 1
ATOM 2126 N N . VAL A 1 256 ? -4.731 -2.309 -19.347 1.00 91.50 256 VAL A N 1
ATOM 2127 C CA . VAL A 1 256 ? -6.090 -1.843 -19.594 1.00 91.50 256 VAL A CA 1
ATOM 2128 C C . VAL A 1 256 ? -6.010 -0.458 -20.228 1.00 91.50 256 VAL A C 1
ATOM 2130 O O . VAL A 1 256 ? -5.711 0.523 -19.550 1.00 91.50 256 VAL A O 1
ATOM 2133 N N . ILE A 1 257 ? -6.301 -0.381 -21.527 1.00 88.19 257 ILE A N 1
ATOM 2134 C CA . ILE A 1 257 ? -6.293 0.878 -22.287 1.00 88.19 257 ILE A CA 1
ATOM 2135 C C . ILE A 1 257 ? -7.721 1.419 -22.420 1.00 88.19 257 ILE A C 1
ATOM 2137 O O . ILE A 1 257 ? -8.078 2.385 -21.755 1.00 88.19 257 ILE A O 1
ATOM 2141 N N . GLU A 1 258 ? -8.585 0.753 -23.191 1.00 86.62 258 GLU A N 1
ATOM 2142 C CA . GLU A 1 258 ? -9.924 1.266 -23.541 1.00 86.62 258 GLU A CA 1
ATOM 2143 C C . GLU A 1 258 ? -10.843 1.508 -22.334 1.00 86.62 258 GLU A C 1
ATOM 2145 O O . GLU A 1 258 ? -11.638 2.444 -22.315 1.00 86.62 258 GLU A O 1
ATOM 2150 N N . LYS A 1 259 ? -10.747 0.657 -21.308 1.00 89.31 259 LYS A N 1
ATOM 2151 C CA . LYS A 1 259 ? -11.582 0.750 -20.098 1.00 89.31 259 LYS A CA 1
ATOM 2152 C C . LYS A 1 259 ? -10.946 1.592 -18.994 1.00 89.31 259 LYS A C 1
ATOM 2154 O O . LYS A 1 259 ? -11.538 1.702 -17.922 1.00 89.31 259 LYS A O 1
ATOM 2159 N N . ASN A 1 260 ? -9.745 2.130 -19.205 1.00 91.12 260 ASN A N 1
ATOM 2160 C CA . ASN A 1 260 ? -9.059 2.931 -18.202 1.00 91.12 260 ASN A CA 1
ATOM 2161 C C . ASN A 1 260 ? -9.542 4.386 -18.289 1.00 91.12 260 ASN A C 1
ATOM 2163 O O . ASN A 1 260 ? -9.166 5.099 -19.220 1.00 91.12 260 ASN A O 1
ATOM 2167 N N . PRO A 1 261 ? -10.331 4.869 -17.311 1.00 90.38 261 PRO A N 1
ATOM 2168 C CA . PRO A 1 261 ? -10.867 6.219 -17.369 1.00 90.38 261 PRO A CA 1
ATOM 2169 C C . PRO A 1 261 ? -9.785 7.294 -17.209 1.00 90.38 261 PRO A C 1
ATOM 2171 O O . PRO A 1 261 ? -10.086 8.449 -17.476 1.00 90.38 261 PRO A O 1
ATOM 2174 N N . TYR A 1 262 ? -8.572 6.943 -16.766 1.00 91.50 262 TYR A N 1
ATOM 2175 C CA . TYR A 1 262 ? -7.459 7.864 -16.509 1.00 91.50 262 TYR A CA 1
ATOM 2176 C C . TYR A 1 262 ? -6.458 7.952 -17.673 1.00 91.50 262 TYR A C 1
ATOM 2178 O O . TYR A 1 262 ? -5.546 8.776 -17.628 1.00 91.50 262 TYR A O 1
ATOM 2186 N N . TRP A 1 263 ? -6.596 7.101 -18.698 1.00 85.94 263 TRP A N 1
ATOM 2187 C CA . TRP A 1 263 ? -5.578 6.896 -19.735 1.00 85.94 263 TRP A CA 1
ATOM 2188 C C . TRP A 1 263 ? -5.170 8.193 -20.450 1.00 85.94 263 TRP A C 1
ATOM 2190 O O . TRP A 1 263 ? -3.987 8.537 -20.477 1.00 85.94 263 TRP A O 1
ATOM 2200 N N . GLU A 1 264 ? -6.145 8.951 -20.957 1.00 88.50 264 GLU A N 1
ATOM 2201 C CA . GLU A 1 264 ? -5.922 10.191 -21.722 1.00 88.50 264 GLU A CA 1
ATOM 2202 C C . GLU A 1 264 ? -5.972 11.463 -20.862 1.00 88.50 264 GLU A C 1
ATOM 2204 O O . GLU A 1 264 ? -5.951 12.580 -21.382 1.00 88.50 264 GLU A O 1
ATOM 2209 N N . HIS A 1 265 ? -6.040 11.318 -19.537 1.00 91.75 265 HIS A N 1
ATOM 2210 C CA . HIS A 1 265 ? -6.292 12.429 -18.618 1.00 91.75 265 HIS A CA 1
ATOM 2211 C C . HIS A 1 265 ? -5.196 12.513 -17.547 1.00 91.75 265 HIS A C 1
ATOM 2213 O O . HIS A 1 265 ? -5.447 12.211 -16.375 1.00 91.75 265 HIS A O 1
ATOM 2219 N N . PRO A 1 266 ? -3.963 12.903 -17.930 1.00 91.94 266 PRO A N 1
ATOM 2220 C CA . PRO A 1 266 ? -2.860 13.011 -16.989 1.00 91.94 266 PRO A CA 1
ATOM 2221 C C . PRO A 1 266 ? -3.138 14.072 -15.926 1.00 91.94 266 PRO A C 1
ATOM 2223 O O . PRO A 1 266 ? -3.647 15.158 -16.211 1.00 91.94 266 PRO A O 1
ATOM 2226 N N . PHE A 1 267 ? -2.741 13.771 -14.698 1.00 93.25 267 PHE A N 1
ATOM 2227 C CA . PHE A 1 267 ? -2.765 14.723 -13.606 1.00 93.25 267 PHE A CA 1
ATOM 2228 C C . PHE A 1 267 ? -1.645 15.753 -13.755 1.00 93.25 267 PHE A C 1
ATOM 2230 O O . PHE A 1 267 ? -0.486 15.408 -13.991 1.00 93.25 267 PHE A O 1
ATOM 2237 N N . ARG A 1 268 ? -1.987 17.033 -13.592 1.00 88.88 268 ARG A N 1
ATOM 2238 C CA . ARG A 1 268 ? -1.024 18.135 -13.571 1.00 88.88 268 ARG A CA 1
ATOM 2239 C C . ARG A 1 268 ? -1.383 19.098 -12.453 1.00 88.88 268 ARG A C 1
ATOM 2241 O O . ARG A 1 268 ? -2.464 19.680 -12.466 1.00 88.88 268 ARG A O 1
ATOM 2248 N N . TYR A 1 269 ? -0.452 19.291 -11.527 1.00 87.19 269 TYR A N 1
ATOM 2249 C CA . TYR A 1 269 ? -0.536 20.322 -10.501 1.00 87.19 269 TYR A CA 1
ATOM 2250 C C . TYR A 1 269 ? 0.597 21.323 -10.703 1.00 87.19 269 TYR A C 1
ATOM 2252 O O . TYR A 1 269 ? 1.764 20.941 -10.777 1.00 87.19 269 TYR A O 1
ATOM 2260 N N . LEU A 1 270 ? 0.240 22.600 -10.816 1.00 82.81 270 LEU A N 1
ATOM 2261 C CA . LEU A 1 270 ? 1.194 23.700 -10.858 1.00 82.81 270 LEU A CA 1
ATOM 2262 C C . LEU A 1 270 ? 1.339 24.229 -9.434 1.00 82.81 270 LEU A C 1
ATOM 2264 O O . LEU A 1 270 ? 0.381 24.770 -8.878 1.00 82.81 270 LEU A O 1
ATOM 2268 N N . THR A 1 271 ? 2.518 24.044 -8.845 1.00 77.94 271 THR A N 1
ATOM 2269 C CA . THR A 1 271 ? 2.818 24.576 -7.516 1.00 77.94 271 THR A CA 1
ATOM 2270 C C . THR A 1 271 ? 2.746 26.098 -7.521 1.00 77.94 271 THR A C 1
ATOM 2272 O O . THR A 1 271 ? 3.104 26.762 -8.499 1.00 77.94 271 THR A O 1
ATOM 2275 N N . LYS A 1 272 ? 2.271 26.673 -6.415 1.00 80.94 272 LYS A N 1
ATOM 2276 C CA . LYS A 1 272 ? 2.370 28.121 -6.196 1.00 80.94 272 LYS A CA 1
ATOM 2277 C C . LYS A 1 272 ? 3.835 28.506 -5.957 1.00 80.94 272 LYS A C 1
ATOM 2279 O O . LYS A 1 272 ? 4.644 27.656 -5.607 1.00 80.94 272 LYS A O 1
ATOM 2284 N N . GLN A 1 273 ? 4.168 29.792 -6.104 1.00 70.88 273 GLN A N 1
ATOM 2285 C CA . GLN A 1 273 ? 5.552 30.294 -6.006 1.00 70.88 273 GLN A CA 1
ATOM 2286 C C . GLN A 1 273 ? 6.277 29.938 -4.692 1.00 70.88 273 GLN A C 1
ATOM 2288 O O . GLN A 1 273 ? 7.502 29.878 -4.693 1.00 70.88 273 GLN A O 1
ATOM 2293 N N . GLU A 1 274 ? 5.549 29.666 -3.604 1.00 78.44 274 GLU A N 1
ATOM 2294 C CA . GLU A 1 274 ? 6.114 29.290 -2.297 1.00 78.44 274 GLU A CA 1
ATOM 2295 C C . GLU A 1 274 ? 5.874 27.819 -1.909 1.00 78.44 274 GLU A C 1
ATOM 2297 O O . GLU A 1 274 ? 6.185 27.428 -0.791 1.00 78.44 274 GLU A O 1
ATOM 2302 N N . GLU A 1 275 ? 5.325 26.988 -2.798 1.00 82.88 275 GLU A N 1
ATOM 2303 C CA . GLU A 1 275 ? 5.015 25.581 -2.511 1.00 82.88 275 GLU A CA 1
ATOM 2304 C C . GLU A 1 275 ? 6.005 24.640 -3.215 1.00 82.88 275 GLU A C 1
ATOM 2306 O O . GLU A 1 275 ? 6.301 24.800 -4.402 1.00 82.88 275 GLU A O 1
ATOM 2311 N N . SER A 1 276 ? 6.456 23.601 -2.510 1.00 80.81 276 SER A N 1
ATOM 2312 C CA . SER A 1 276 ? 7.211 22.488 -3.097 1.00 80.81 276 SER A CA 1
ATOM 2313 C C . SER A 1 276 ? 6.534 21.155 -2.792 1.00 80.81 276 SER A C 1
ATOM 2315 O O . SER A 1 276 ? 6.131 20.905 -1.655 1.00 80.81 276 SER A O 1
ATOM 2317 N N . ILE A 1 277 ? 6.406 20.294 -3.806 1.00 82.88 277 ILE A N 1
ATOM 2318 C CA . ILE A 1 277 ? 5.898 18.927 -3.636 1.00 82.88 277 ILE A CA 1
ATOM 2319 C C . ILE A 1 277 ? 7.040 18.067 -3.103 1.00 82.88 277 ILE A C 1
ATOM 2321 O O . ILE A 1 277 ? 8.069 17.926 -3.761 1.00 82.88 277 ILE A O 1
ATOM 2325 N N . LEU A 1 278 ? 6.834 17.461 -1.937 1.00 79.06 278 LEU A N 1
ATOM 2326 C CA . LEU A 1 278 ? 7.780 16.519 -1.343 1.00 79.06 278 LEU A CA 1
ATOM 2327 C C . LEU A 1 278 ? 7.551 15.112 -1.890 1.00 79.06 278 LEU A C 1
ATOM 2329 O O . LEU A 1 278 ? 8.458 14.480 -2.425 1.00 79.06 278 LEU A O 1
ATOM 2333 N N . HIS A 1 279 ? 6.308 14.641 -1.790 1.00 81.38 279 HIS A N 1
ATOM 2334 C CA . HIS A 1 279 ? 5.928 13.289 -2.176 1.00 81.38 279 HIS A CA 1
ATOM 2335 C C . HIS A 1 279 ? 4.568 13.281 -2.865 1.00 81.38 279 HIS A C 1
ATOM 2337 O O . HIS A 1 279 ? 3.666 14.041 -2.514 1.00 81.38 279 HIS A O 1
ATOM 2343 N N . SER A 1 280 ? 4.431 12.393 -3.847 1.00 86.62 280 SER A N 1
ATOM 2344 C CA . SER A 1 280 ? 3.169 12.090 -4.518 1.00 86.62 280 SER A CA 1
ATOM 2345 C C . SER A 1 280 ? 2.831 10.626 -4.287 1.00 86.62 280 SER A C 1
ATOM 2347 O O . SER A 1 280 ? 3.675 9.763 -4.524 1.00 86.62 280 SER A O 1
ATOM 2349 N N . ARG A 1 281 ? 1.605 10.356 -3.845 1.00 88.88 281 ARG A N 1
ATOM 2350 C CA . ARG A 1 281 ? 1.081 9.007 -3.642 1.00 88.88 281 ARG A CA 1
ATOM 2351 C C . ARG A 1 281 ? -0.239 8.819 -4.368 1.00 88.88 281 ARG A C 1
ATOM 2353 O O . ARG A 1 281 ? -0.989 9.779 -4.542 1.00 88.88 281 ARG A O 1
ATOM 2360 N N . ILE A 1 282 ? -0.533 7.589 -4.760 1.00 92.94 282 ILE A N 1
ATOM 2361 C CA . ILE A 1 282 ? -1.856 7.178 -5.210 1.00 92.94 282 ILE A CA 1
ATOM 2362 C C . ILE A 1 282 ? -2.485 6.234 -4.198 1.00 92.94 282 ILE A C 1
ATOM 2364 O O . ILE A 1 282 ? -1.816 5.401 -3.600 1.00 92.94 282 ILE A O 1
ATOM 2368 N N . ALA A 1 283 ? -3.793 6.362 -4.021 1.00 91.75 283 ALA A N 1
ATOM 2369 C CA . ALA A 1 283 ? -4.589 5.441 -3.223 1.00 91.75 283 ALA A CA 1
ATOM 2370 C C . ALA A 1 283 ? -5.895 5.132 -3.952 1.00 91.75 283 ALA A C 1
ATOM 2372 O O . ALA A 1 283 ? -6.372 5.936 -4.753 1.00 91.75 283 ALA A O 1
ATOM 2373 N N . ILE A 1 284 ? -6.487 3.970 -3.684 1.00 90.25 284 ILE A N 1
ATOM 2374 C CA . ILE A 1 284 ? -7.751 3.562 -4.304 1.00 90.25 284 ILE A CA 1
ATOM 2375 C C . ILE A 1 284 ? -8.807 3.480 -3.211 1.00 90.25 284 ILE A C 1
ATOM 2377 O O . ILE A 1 284 ? -8.730 2.607 -2.350 1.00 90.25 284 ILE A O 1
ATOM 2381 N N . GLN A 1 285 ? -9.802 4.366 -3.272 1.00 87.81 285 GLN A N 1
ATOM 2382 C CA . GLN A 1 285 ? -10.921 4.377 -2.326 1.00 87.81 285 GLN A CA 1
ATOM 2383 C C . GLN A 1 285 ? -11.727 3.090 -2.429 1.00 87.81 285 GLN A C 1
ATOM 2385 O O . GLN A 1 285 ? -11.743 2.443 -3.480 1.00 87.81 285 GLN A O 1
ATOM 2390 N N . LYS A 1 286 ? -12.531 2.785 -1.408 1.00 82.06 286 LYS A N 1
ATOM 2391 C CA . LYS A 1 286 ? -13.509 1.686 -1.446 1.00 82.06 286 LYS A CA 1
ATOM 2392 C C . LYS A 1 286 ? -14.489 1.766 -2.627 1.00 82.06 286 LYS A C 1
ATOM 2394 O O . LYS A 1 286 ? -14.909 0.721 -3.125 1.00 82.06 286 LYS A O 1
ATOM 2399 N N . SER A 1 287 ? -14.813 2.950 -3.145 1.00 84.44 287 SER A N 1
ATOM 2400 C CA . SER A 1 287 ? -15.684 3.108 -4.327 1.00 84.44 287 SER A CA 1
ATOM 2401 C C . SER A 1 287 ? -15.072 2.569 -5.626 1.00 84.44 287 SER A C 1
ATOM 2403 O O . SER A 1 287 ? -15.794 2.081 -6.487 1.00 84.44 287 SER A O 1
ATOM 2405 N N . GLY A 1 288 ? -13.743 2.598 -5.753 1.00 88.00 288 GLY A N 1
ATOM 2406 C CA . GLY A 1 288 ? -13.020 2.272 -6.996 1.00 88.00 288 GLY A CA 1
ATOM 2407 C C . GLY A 1 288 ? -12.225 3.447 -7.530 1.00 88.00 288 GLY A C 1
ATOM 2408 O O . GLY A 1 288 ? -11.374 3.262 -8.395 1.00 88.00 288 GLY A O 1
ATOM 2409 N N . ASP A 1 289 ? -12.488 4.633 -6.993 1.00 90.69 289 ASP A N 1
ATOM 2410 C CA . ASP A 1 289 ? -11.879 5.861 -7.461 1.00 90.69 289 ASP A CA 1
ATOM 2411 C C . ASP A 1 289 ? -10.424 5.968 -7.011 1.00 90.69 289 ASP A C 1
ATOM 2413 O O . ASP A 1 289 ? -10.083 5.692 -5.858 1.00 90.69 289 ASP A O 1
ATOM 2417 N N . VAL A 1 290 ? -9.574 6.403 -7.938 1.00 94.06 290 VAL A N 1
ATOM 2418 C CA . VAL A 1 290 ? -8.179 6.731 -7.660 1.00 94.06 290 VAL A CA 1
ATOM 2419 C C . VAL A 1 290 ? -8.083 8.143 -7.094 1.00 94.06 290 VAL A C 1
ATOM 2421 O O . VAL A 1 290 ? -8.620 9.097 -7.665 1.00 94.06 290 VAL A O 1
ATOM 2424 N N . LEU A 1 291 ? -7.357 8.260 -5.989 1.00 94.50 291 LEU A N 1
ATOM 2425 C CA . LEU A 1 291 ? -6.919 9.514 -5.399 1.00 94.50 291 LEU A CA 1
ATOM 2426 C C . LEU A 1 291 ? -5.442 9.730 -5.701 1.00 94.50 291 LEU A C 1
ATOM 2428 O O . LEU A 1 291 ? -4.651 8.794 -5.601 1.00 94.50 291 LEU A O 1
ATOM 2432 N N . ILE A 1 292 ? -5.079 10.972 -6.006 1.00 94.12 292 ILE A N 1
ATOM 2433 C CA . ILE A 1 292 ? -3.691 11.438 -6.005 1.00 94.12 292 ILE A CA 1
ATOM 2434 C C . ILE A 1 292 ? -3.517 12.333 -4.784 1.00 94.12 292 ILE A C 1
ATOM 2436 O O . ILE A 1 292 ? -4.274 13.283 -4.597 1.00 94.12 292 ILE A O 1
ATOM 2440 N N . ILE A 1 293 ? -2.531 12.025 -3.951 1.00 92.44 293 ILE A N 1
ATOM 2441 C CA . ILE A 1 293 ? -2.243 12.731 -2.708 1.00 92.44 293 ILE A CA 1
ATOM 2442 C C . ILE A 1 293 ? -0.853 13.343 -2.808 1.00 92.44 293 ILE A C 1
ATOM 2444 O O . ILE A 1 293 ? 0.133 12.638 -3.019 1.00 92.44 293 ILE A O 1
ATOM 2448 N N . LEU A 1 294 ? -0.778 14.659 -2.647 1.00 89.94 294 LEU A N 1
ATOM 2449 C CA . LEU A 1 294 ? 0.465 15.417 -2.631 1.00 89.94 294 LEU A CA 1
ATOM 2450 C C . LEU A 1 294 ? 0.771 15.846 -1.198 1.00 89.94 294 LEU A C 1
ATOM 2452 O O . LEU A 1 294 ? -0.078 16.462 -0.558 1.00 89.94 294 LEU A O 1
ATOM 2456 N N . SER A 1 295 ? 1.982 15.556 -0.730 1.00 86.06 295 SER A N 1
ATOM 2457 C CA . SER A 1 295 ? 2.575 16.195 0.447 1.00 86.06 295 SER A CA 1
ATOM 2458 C C . SER A 1 295 ? 3.336 17.437 -0.011 1.00 86.06 295 SER A C 1
ATOM 2460 O O . SER A 1 295 ? 4.172 17.353 -0.918 1.00 86.06 295 SER A O 1
ATOM 2462 N N . ILE A 1 296 ? 3.011 18.591 0.566 1.00 83.44 296 ILE A N 1
ATOM 2463 C CA . ILE A 1 296 ? 3.498 19.907 0.148 1.00 83.44 296 ILE A CA 1
ATOM 2464 C C . ILE A 1 296 ? 4.079 20.640 1.350 1.00 83.44 296 ILE A C 1
ATOM 2466 O O . ILE A 1 296 ? 3.473 20.676 2.418 1.00 83.44 296 ILE A O 1
ATOM 2470 N N . VAL A 1 297 ? 5.224 21.286 1.151 1.00 77.56 297 VAL A N 1
ATOM 2471 C CA . VAL A 1 297 ? 5.819 22.196 2.133 1.00 77.56 297 VAL A CA 1
ATOM 2472 C C . VAL A 1 297 ? 5.808 23.626 1.603 1.00 77.56 297 VAL A C 1
ATOM 2474 O O . VAL A 1 297 ? 6.061 23.857 0.417 1.00 77.56 297 VAL A O 1
ATOM 2477 N N . SER A 1 298 ? 5.509 24.580 2.487 1.00 70.25 298 SER A N 1
ATOM 2478 C CA . SER A 1 298 ? 5.688 26.002 2.195 1.00 70.25 298 SER A CA 1
ATOM 2479 C C . SER A 1 298 ? 7.128 26.408 2.488 1.00 70.25 298 SER A C 1
ATOM 2481 O O . SER A 1 298 ? 7.609 26.209 3.602 1.00 70.25 298 SER A O 1
ATOM 2483 N N . ILE A 1 299 ? 7.807 27.014 1.515 1.00 66.31 299 ILE A N 1
ATOM 2484 C CA . ILE A 1 299 ? 9.203 27.473 1.627 1.00 66.31 299 ILE A CA 1
ATOM 2485 C C . ILE A 1 299 ? 9.351 28.543 2.729 1.00 66.31 299 ILE A C 1
ATOM 2487 O O . ILE A 1 299 ? 10.427 28.707 3.302 1.00 66.31 299 ILE A O 1
ATOM 2491 N N . SER A 1 300 ? 8.267 29.255 3.051 1.00 57.94 300 SER A N 1
ATOM 2492 C CA . SER A 1 300 ? 8.220 30.348 4.027 1.00 57.94 300 SER A CA 1
ATOM 2493 C C . SER A 1 300 ? 7.858 29.921 5.459 1.00 57.94 300 SER A C 1
ATOM 2495 O O . SER A 1 300 ? 7.890 30.764 6.356 1.00 57.94 300 SER A O 1
ATOM 2497 N N . SER A 1 301 ? 7.545 28.641 5.716 1.00 56.69 301 SER A N 1
ATOM 2498 C CA . SER A 1 301 ? 7.123 28.162 7.045 1.00 56.69 301 SER A CA 1
ATOM 2499 C C . SER A 1 301 ? 7.927 26.950 7.522 1.00 56.69 301 SER A C 1
ATOM 2501 O O . SER A 1 301 ? 8.280 26.084 6.728 1.00 56.69 301 SER A O 1
ATOM 2503 N N . THR A 1 302 ? 8.131 26.836 8.835 1.00 52.09 302 THR A N 1
ATOM 2504 C CA . THR A 1 302 ? 8.652 25.623 9.493 1.00 52.09 302 THR A CA 1
ATOM 2505 C C . THR A 1 302 ? 7.536 24.654 9.916 1.00 52.09 302 THR A C 1
ATOM 2507 O O . THR A 1 302 ? 7.754 23.827 10.800 1.00 52.09 302 THR A O 1
ATOM 2510 N N . GLU A 1 303 ? 6.323 24.797 9.369 1.00 56.22 303 GLU A N 1
ATOM 2511 C CA . GLU A 1 303 ? 5.150 24.012 9.768 1.00 56.22 303 GLU A CA 1
ATOM 2512 C C . GLU A 1 303 ? 5.129 22.601 9.159 1.00 56.22 303 GLU A C 1
ATOM 2514 O O . GLU A 1 303 ? 5.868 22.264 8.232 1.00 56.22 303 GLU A O 1
ATOM 2519 N N . ILE A 1 304 ? 4.254 21.765 9.724 1.00 63.72 304 ILE A N 1
ATOM 2520 C CA . ILE A 1 304 ? 3.963 20.403 9.269 1.00 63.72 304 ILE A CA 1
ATOM 2521 C C . ILE A 1 304 ? 3.461 20.461 7.810 1.00 63.72 304 ILE A C 1
ATOM 2523 O O . ILE A 1 304 ? 2.668 21.346 7.484 1.00 63.72 304 ILE A O 1
ATOM 2527 N N . PRO A 1 305 ? 3.891 19.545 6.921 1.00 69.75 305 PRO A N 1
ATOM 2528 C CA . PRO A 1 305 ? 3.472 19.542 5.523 1.00 69.75 305 PRO A CA 1
ATOM 2529 C C . PRO A 1 305 ? 1.952 19.472 5.359 1.00 69.75 305 PRO A C 1
ATOM 2531 O O . PRO A 1 305 ? 1.238 18.798 6.103 1.00 69.75 305 PRO A O 1
ATOM 2534 N N . LEU A 1 306 ? 1.474 20.166 4.330 1.00 81.56 306 LEU A N 1
ATOM 2535 C CA . LEU A 1 306 ? 0.089 20.153 3.892 1.00 81.56 306 LEU A CA 1
ATOM 2536 C C . LEU A 1 306 ? -0.157 18.959 2.976 1.00 81.56 306 LEU A C 1
ATOM 2538 O O . LEU A 1 306 ? 0.683 18.610 2.148 1.00 81.56 306 LEU A O 1
ATOM 2542 N N . PHE A 1 307 ? -1.358 18.395 3.055 1.00 87.50 307 PHE A N 1
ATOM 2543 C CA . PHE A 1 307 ? -1.789 17.333 2.155 1.00 87.50 307 PHE A CA 1
ATOM 2544 C C . PHE A 1 307 ? -2.881 17.826 1.214 1.00 87.50 307 PHE A C 1
ATOM 2546 O O . PHE A 1 307 ? -3.941 18.280 1.656 1.00 87.50 307 PHE A O 1
ATOM 2553 N N . TYR A 1 308 ? -2.638 17.742 -0.094 1.00 90.81 308 TYR A N 1
ATOM 2554 C CA . TYR A 1 308 ? -3.643 18.029 -1.119 1.00 90.81 308 TYR A CA 1
ATOM 2555 C C . TYR A 1 308 ? -4.085 16.729 -1.776 1.00 90.81 308 TYR A C 1
ATOM 2557 O O . TYR A 1 308 ? -3.262 15.958 -2.261 1.00 90.81 308 TYR A O 1
ATOM 2565 N N . ILE A 1 309 ? -5.395 16.502 -1.803 1.00 93.31 309 ILE A N 1
ATOM 2566 C CA . ILE A 1 309 ? -5.997 15.297 -2.365 1.00 93.31 309 ILE A CA 1
ATOM 2567 C C . ILE A 1 309 ? -6.746 15.685 -3.630 1.00 93.31 309 ILE A C 1
ATOM 2569 O O . ILE A 1 309 ? -7.492 16.666 -3.648 1.00 93.31 309 ILE A O 1
ATOM 2573 N N . PHE A 1 310 ? -6.561 14.895 -4.678 1.00 94.44 310 PHE A N 1
ATOM 2574 C CA . PHE A 1 310 ? -7.205 15.079 -5.963 1.00 94.44 310 PHE A CA 1
ATOM 2575 C C . PHE A 1 310 ? -7.939 13.817 -6.374 1.00 94.44 310 PHE A C 1
ATOM 2577 O O . PHE A 1 310 ? -7.436 12.705 -6.214 1.00 94.44 310 PHE A O 1
ATOM 2584 N N . LYS A 1 311 ? -9.118 14.013 -6.950 1.00 94.75 311 LYS A N 1
ATOM 2585 C CA . LYS A 1 311 ? -9.960 12.964 -7.507 1.00 94.75 311 LYS A CA 1
ATOM 2586 C C . LYS A 1 311 ? -10.427 13.397 -8.885 1.00 94.75 311 LYS A C 1
ATOM 2588 O O . LYS A 1 311 ? -10.775 14.556 -9.093 1.00 94.75 311 LYS A O 1
ATOM 2593 N N . MET A 1 312 ? -10.439 12.470 -9.834 1.00 94.44 312 MET A N 1
ATOM 2594 C CA . MET A 1 312 ? -10.957 12.768 -11.162 1.00 94.44 312 MET A CA 1
ATOM 2595 C C . MET A 1 312 ? -12.481 12.711 -11.165 1.00 94.44 312 MET A C 1
ATOM 2597 O O . MET A 1 312 ? -13.085 11.696 -10.811 1.00 94.44 312 MET A O 1
ATOM 2601 N N . ASN A 1 313 ? -13.103 13.781 -11.639 1.00 93.50 313 ASN A N 1
ATOM 2602 C CA . ASN A 1 313 ? -14.508 13.777 -11.986 1.00 93.50 313 ASN A CA 1
ATOM 2603 C C . ASN A 1 313 ? -14.684 13.000 -13.298 1.00 93.50 313 ASN A C 1
ATOM 2605 O O . ASN A 1 313 ? -14.254 13.430 -14.367 1.00 93.50 313 ASN A O 1
ATOM 2609 N N . LEU A 1 314 ? -15.295 11.815 -13.220 1.00 90.00 314 LEU A N 1
ATOM 2610 C CA . LEU A 1 314 ? -15.406 10.906 -14.365 1.00 90.00 314 LEU A CA 1
ATOM 2611 C C . LEU A 1 314 ? -16.304 11.437 -15.490 1.00 90.00 314 LEU A C 1
ATOM 2613 O O . LEU A 1 314 ? -16.166 10.959 -16.619 1.00 90.00 314 LEU A O 1
ATOM 2617 N N . ALA A 1 315 ? -17.200 12.385 -15.197 1.00 91.19 315 ALA A N 1
ATOM 2618 C CA . ALA A 1 315 ? -18.071 13.008 -16.189 1.00 91.19 315 ALA A CA 1
ATOM 2619 C C . ALA A 1 315 ? -17.341 14.124 -16.947 1.00 91.19 315 ALA A C 1
ATOM 2621 O O . ALA A 1 315 ? -17.385 14.148 -18.174 1.00 91.19 315 ALA A O 1
ATOM 2622 N N . SER A 1 316 ? -16.640 15.012 -16.233 1.00 92.19 316 SER A N 1
ATOM 2623 C CA . SER A 1 316 ? -15.901 16.128 -16.846 1.00 92.19 316 SER A CA 1
ATOM 2624 C C . SER A 1 316 ? -14.501 15.748 -17.338 1.00 92.19 316 SER A C 1
ATOM 2626 O O . SER A 1 316 ? -13.938 16.471 -18.153 1.00 92.19 316 SER A O 1
ATOM 2628 N N . LYS A 1 317 ? -13.947 14.621 -16.866 1.00 91.44 317 LYS A N 1
ATOM 2629 C CA . LYS A 1 317 ? -12.564 14.166 -17.108 1.00 91.44 317 LYS A CA 1
ATOM 2630 C C . LYS A 1 317 ? -11.492 15.113 -16.562 1.00 91.44 317 LYS A C 1
ATOM 2632 O O . LYS A 1 317 ? -10.369 15.150 -17.060 1.00 91.44 317 LYS A O 1
ATOM 2637 N N . ILE A 1 318 ? -11.835 15.869 -15.522 1.00 92.56 318 ILE A N 1
ATOM 2638 C CA . ILE A 1 318 ? -10.944 16.839 -14.882 1.00 92.56 318 ILE A CA 1
ATOM 2639 C C . ILE A 1 318 ? -10.564 16.341 -13.487 1.00 92.56 318 ILE A C 1
ATOM 2641 O O . ILE A 1 318 ? -11.391 15.791 -12.759 1.00 92.56 318 ILE A O 1
ATOM 2645 N N . TRP A 1 319 ? -9.297 16.532 -13.120 1.00 94.69 319 TRP A N 1
ATOM 2646 C CA . TRP A 1 319 ? -8.813 16.313 -11.760 1.00 94.69 319 TRP A CA 1
ATOM 2647 C C . TRP A 1 319 ? -9.195 17.490 -10.870 1.00 94.69 319 TRP A C 1
ATOM 2649 O O . TRP A 1 319 ? -8.772 18.620 -11.101 1.00 94.69 319 TRP A O 1
ATOM 2659 N N . GLU A 1 320 ? -9.980 17.212 -9.838 1.00 94.38 320 GLU A N 1
ATOM 2660 C CA . GLU A 1 320 ? -10.506 18.205 -8.911 1.00 94.38 320 GLU A CA 1
ATOM 2661 C C . GLU A 1 320 ? -9.901 17.980 -7.525 1.00 94.38 320 GLU A C 1
ATOM 2663 O O . GLU A 1 320 ? -9.720 16.841 -7.083 1.00 94.38 320 GLU A O 1
ATOM 2668 N N . ARG A 1 321 ? -9.564 19.072 -6.831 1.00 92.94 321 ARG A N 1
ATOM 2669 C CA . ARG A 1 321 ? -9.128 18.999 -5.435 1.00 92.94 321 ARG A CA 1
ATOM 2670 C C . ARG A 1 321 ? -10.335 18.668 -4.563 1.00 92.94 321 ARG A C 1
ATOM 2672 O O . ARG A 1 321 ? -11.357 19.342 -4.658 1.00 92.94 321 ARG A O 1
ATOM 2679 N N . VAL A 1 322 ? -10.192 17.679 -3.690 1.00 90.75 322 VAL A N 1
ATOM 2680 C CA . VAL A 1 322 ? -11.224 17.276 -2.730 1.00 90.75 322 VAL A CA 1
ATOM 2681 C C . VAL A 1 322 ? -10.754 17.532 -1.302 1.00 90.75 322 VAL A C 1
ATOM 2683 O O . VAL A 1 322 ? -9.561 17.474 -1.007 1.00 90.75 322 VAL A O 1
ATOM 2686 N N . GLU A 1 323 ? -11.699 17.836 -0.413 1.00 86.38 323 GLU A N 1
ATOM 2687 C CA . GLU A 1 323 ? -11.414 18.132 1.001 1.00 86.38 323 GLU A CA 1
ATOM 2688 C C . GLU A 1 323 ? -11.602 16.919 1.924 1.00 86.38 323 GLU A C 1
ATOM 2690 O O . GLU A 1 323 ? -11.258 16.983 3.098 1.00 86.38 323 GLU A O 1
ATOM 2695 N N . SER A 1 324 ? -12.120 15.802 1.405 1.00 83.50 324 SER A N 1
ATOM 2696 C CA . SER A 1 324 ? -12.360 14.575 2.170 1.00 83.50 324 SER A CA 1
ATOM 2697 C C . SER A 1 324 ? -11.984 13.331 1.365 1.00 83.50 324 SER A C 1
ATOM 2699 O O . 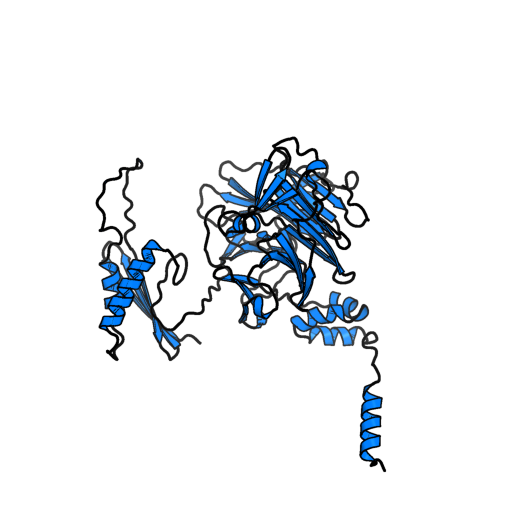SER A 1 324 ? -12.108 13.301 0.138 1.00 83.50 324 SER A O 1
ATOM 2701 N N . ILE A 1 325 ? -11.540 12.296 2.080 1.00 82.69 325 ILE A N 1
ATOM 2702 C CA . ILE A 1 325 ? -11.263 10.945 1.562 1.00 82.69 325 ILE A CA 1
ATOM 2703 C C . ILE A 1 325 ? -12.500 10.038 1.722 1.00 82.69 325 ILE A C 1
ATOM 2705 O O . ILE A 1 325 ? -12.545 8.959 1.145 1.00 82.69 325 ILE A O 1
ATOM 2709 N N . GLY A 1 326 ? -13.529 10.487 2.448 1.00 79.06 326 GLY A N 1
ATOM 2710 C CA . GLY A 1 326 ? -14.738 9.727 2.768 1.00 79.06 326 GLY A CA 1
ATOM 2711 C C . GLY A 1 326 ? -15.072 9.775 4.262 1.00 79.06 326 GLY A C 1
ATOM 2712 O O . GLY A 1 326 ? -14.203 10.024 5.096 1.00 79.06 326 GLY A O 1
ATOM 2713 N N . ASP A 1 327 ? -16.338 9.519 4.600 1.00 78.56 327 ASP A N 1
ATOM 2714 C CA . ASP A 1 327 ? -16.848 9.626 5.977 1.00 78.56 327 ASP A CA 1
ATOM 2715 C C . ASP A 1 327 ? -16.504 8.406 6.853 1.00 78.56 327 ASP A C 1
ATOM 2717 O O . ASP A 1 327 ? -16.612 8.460 8.079 1.00 78.56 327 ASP A O 1
ATOM 2721 N N . ASP A 1 328 ? -16.068 7.300 6.245 1.00 81.94 328 ASP A N 1
ATOM 2722 C CA . ASP A 1 328 ? -15.686 6.049 6.911 1.00 81.94 328 ASP A CA 1
ATOM 2723 C C . ASP A 1 328 ? -14.273 5.568 6.534 1.00 81.94 328 ASP A C 1
ATOM 2725 O O . ASP A 1 328 ? -13.933 4.413 6.798 1.00 81.94 328 ASP A O 1
ATOM 2729 N N . GLU A 1 329 ? -13.440 6.433 5.943 1.00 83.94 329 GLU A N 1
ATOM 2730 C CA . GLU A 1 329 ? -12.072 6.109 5.516 1.00 83.94 329 GLU A CA 1
ATOM 2731 C C . GLU A 1 329 ? -11.029 7.067 6.121 1.00 83.94 329 GLU A C 1
ATOM 2733 O O . GLU A 1 329 ? -11.287 8.244 6.385 1.00 83.94 329 GLU A O 1
ATOM 2738 N N . MET A 1 330 ? -9.816 6.552 6.315 1.00 85.94 330 MET A N 1
ATOM 2739 C CA . MET A 1 330 ? -8.605 7.328 6.593 1.00 85.94 330 MET A CA 1
ATOM 2740 C C . MET A 1 330 ? -7.455 6.839 5.710 1.00 85.94 330 MET A C 1
ATOM 2742 O O . MET A 1 330 ? -7.485 5.705 5.227 1.00 85.94 330 MET A O 1
ATOM 2746 N N . LEU A 1 331 ? -6.434 7.671 5.512 1.00 84.94 331 LEU A N 1
ATOM 2747 C CA . LEU A 1 331 ? -5.281 7.361 4.663 1.00 84.94 331 LEU A CA 1
ATOM 2748 C C . LEU A 1 331 ? -4.041 7.062 5.501 1.00 84.94 331 LEU A C 1
ATOM 2750 O O . LEU A 1 331 ? -3.722 7.803 6.425 1.00 84.94 331 LEU A O 1
ATOM 2754 N N . ILE A 1 332 ? -3.303 6.021 5.125 1.00 82.44 332 ILE A N 1
ATOM 2755 C CA . ILE A 1 332 ? -1.933 5.790 5.587 1.00 82.44 332 ILE A CA 1
ATOM 2756 C C . ILE A 1 332 ? -1.007 6.243 4.462 1.00 82.44 332 ILE A C 1
ATOM 2758 O O . ILE A 1 332 ? -0.835 5.529 3.471 1.00 82.44 332 ILE A O 1
ATOM 2762 N N . PHE A 1 333 ? -0.452 7.447 4.588 1.00 82.25 333 PHE A N 1
ATOM 2763 C CA . PHE A 1 333 ? 0.212 8.130 3.480 1.00 82.25 333 PHE A CA 1
ATOM 2764 C C . PHE A 1 333 ? 1.433 7.363 2.960 1.00 82.25 333 PHE A C 1
ATOM 2766 O O . PHE A 1 333 ? 1.487 7.068 1.767 1.00 82.25 333 PHE A O 1
ATOM 2773 N N . GLY A 1 334 ? 2.356 6.949 3.835 1.00 75.88 334 GLY A N 1
ATOM 2774 C CA . GLY A 1 334 ? 3.550 6.197 3.434 1.00 75.88 334 GLY A CA 1
ATOM 2775 C C . GLY A 1 334 ? 3.281 4.871 2.720 1.00 75.88 334 GLY A C 1
ATOM 2776 O O . GLY A 1 334 ? 4.129 4.394 1.970 1.00 75.88 334 GLY A O 1
ATOM 2777 N N . HIS A 1 335 ? 2.090 4.295 2.905 1.00 77.12 335 HIS A N 1
ATOM 2778 C CA . HIS A 1 335 ? 1.672 3.056 2.249 1.00 77.12 335 HIS A CA 1
ATOM 2779 C C . HIS A 1 335 ? 0.739 3.261 1.049 1.00 77.12 335 HIS A C 1
ATOM 2781 O O . HIS A 1 335 ? 0.469 2.290 0.350 1.00 77.12 335 HIS A O 1
ATOM 2787 N N . GLY A 1 336 ? 0.228 4.474 0.809 1.00 78.25 336 GLY A N 1
ATOM 2788 C CA . GLY A 1 336 ? -0.706 4.735 -0.294 1.00 78.25 336 GLY A CA 1
ATOM 2789 C C . GLY A 1 336 ? -2.030 3.963 -0.184 1.00 78.25 336 GLY A C 1
ATOM 2790 O O . GLY A 1 336 ? -2.632 3.605 -1.194 1.00 78.25 336 GLY A O 1
ATOM 2791 N N . VAL A 1 337 ? -2.500 3.661 1.033 1.00 81.00 337 VAL A N 1
ATOM 2792 C CA . VAL A 1 337 ? -3.721 2.858 1.250 1.00 81.00 337 VAL A CA 1
ATOM 2793 C C . VAL A 1 337 ? -4.757 3.596 2.083 1.00 81.00 337 VAL A C 1
ATOM 2795 O O . VAL A 1 337 ? -4.422 4.243 3.078 1.00 81.00 337 VAL A O 1
ATOM 2798 N N . THR A 1 338 ? -6.030 3.455 1.705 1.00 82.81 338 THR A N 1
ATOM 2799 C CA . THR A 1 338 ? -7.152 3.832 2.568 1.00 82.81 338 THR A CA 1
ATOM 2800 C C . THR A 1 338 ? -7.584 2.638 3.409 1.00 82.81 338 THR A C 1
ATOM 2802 O O . THR A 1 338 ? -7.608 1.496 2.943 1.00 82.81 338 THR A O 1
ATOM 2805 N N . ILE A 1 339 ? -7.912 2.893 4.672 1.00 78.06 339 ILE A N 1
ATOM 2806 C CA . ILE A 1 339 ? -8.496 1.894 5.566 1.00 78.06 339 ILE A CA 1
ATOM 2807 C C . ILE A 1 339 ? -9.750 2.442 6.232 1.00 78.06 339 ILE A C 1
ATOM 2809 O O . ILE A 1 339 ? -9.945 3.653 6.321 1.00 78.06 339 ILE A O 1
ATOM 2813 N N . ARG A 1 340 ? -10.606 1.532 6.703 1.00 76.81 340 ARG A N 1
ATOM 2814 C CA . ARG A 1 340 ? -11.840 1.900 7.397 1.00 76.81 340 ARG A CA 1
ATOM 2815 C C . ARG A 1 340 ? -11.515 2.656 8.687 1.00 76.81 340 ARG A C 1
ATOM 2817 O O . ARG A 1 340 ? -10.681 2.211 9.471 1.00 76.81 340 ARG A O 1
ATOM 2824 N N . ALA A 1 341 ? -12.221 3.750 8.913 1.00 74.62 341 ALA A N 1
ATOM 2825 C CA . ALA A 1 341 ? -12.181 4.558 10.119 1.00 74.62 341 ALA A CA 1
ATOM 2826 C C . ALA A 1 341 ? -13.551 4.512 10.841 1.00 74.62 341 ALA A C 1
ATOM 2828 O O . ALA A 1 341 ? -14.560 4.156 10.221 1.00 74.62 341 ALA A O 1
ATOM 2829 N N . PRO A 1 342 ? -13.616 4.820 12.151 1.00 69.38 342 PRO A N 1
ATOM 2830 C CA . PRO A 1 342 ? -12.501 5.169 13.033 1.00 69.38 342 PRO A CA 1
ATOM 2831 C C . PRO A 1 342 ? -11.642 3.954 13.413 1.00 69.38 342 PRO A C 1
ATOM 2833 O O . PRO A 1 342 ? -12.121 2.818 13.474 1.00 69.38 342 PRO A O 1
ATOM 2836 N N . VAL A 1 343 ? -10.367 4.210 13.705 1.00 67.81 343 VAL A N 1
ATOM 2837 C CA . VAL A 1 343 ? -9.442 3.215 14.262 1.00 67.81 343 VAL A CA 1
ATOM 2838 C C . VAL A 1 343 ? -9.218 3.513 15.734 1.00 67.81 343 VAL A C 1
ATOM 2840 O O . VAL A 1 343 ? -8.926 4.648 16.113 1.00 67.81 343 VAL A O 1
ATOM 2843 N N . GLN A 1 344 ? -9.365 2.481 16.565 1.00 61.00 344 GLN A N 1
ATOM 2844 C CA . GLN A 1 344 ? -9.191 2.611 18.002 1.00 61.00 344 GLN A CA 1
ATOM 2845 C C . GLN A 1 344 ? -7.701 2.511 18.327 1.00 61.00 344 GLN A C 1
ATOM 2847 O O . GLN A 1 344 ? -7.115 1.427 18.334 1.00 61.00 344 GLN A O 1
ATOM 2852 N N . ASP A 1 345 ? -7.102 3.674 18.545 1.00 58.28 345 ASP A N 1
ATOM 2853 C CA . ASP A 1 345 ? -5.767 3.841 19.105 1.00 58.28 345 ASP A CA 1
ATOM 2854 C C . ASP A 1 345 ? -5.876 4.319 20.561 1.00 58.28 345 ASP A C 1
ATOM 2856 O O . ASP A 1 345 ? -6.928 4.821 20.964 1.00 58.28 345 ASP A O 1
ATOM 2860 N N . VAL A 1 346 ? -4.821 4.150 21.359 1.00 40.75 346 VAL A N 1
ATOM 2861 C CA . VAL A 1 346 ? -4.782 4.627 22.750 1.00 40.75 346 VAL A CA 1
ATOM 2862 C C . VAL A 1 346 ? -4.890 6.165 22.747 1.00 40.75 346 VAL A C 1
ATOM 2864 O O . VAL A 1 346 ? -3.930 6.850 22.414 1.00 40.75 346 VAL A O 1
ATOM 2867 N N . GLY A 1 347 ? -6.073 6.713 23.063 1.00 53.03 347 GLY A N 1
ATOM 2868 C CA . GLY A 1 347 ? -6.378 8.155 23.043 1.00 53.03 347 GLY A CA 1
ATOM 2869 C C . GLY A 1 347 ? -7.661 8.501 22.268 1.00 53.03 347 GLY A C 1
ATOM 2870 O O . GLY A 1 347 ? -8.571 7.681 22.171 1.00 53.03 347 GLY A O 1
ATOM 2871 N N . ASP A 1 348 ? -7.728 9.707 21.684 1.00 45.12 348 ASP A N 1
ATOM 2872 C CA . ASP A 1 348 ? -8.883 10.224 20.908 1.00 45.12 348 ASP A CA 1
ATOM 2873 C C . ASP A 1 348 ? -9.168 9.469 19.584 1.00 45.12 348 ASP A C 1
ATOM 2875 O O . ASP A 1 348 ? -10.108 9.820 18.861 1.00 45.12 348 ASP A O 1
ATOM 2879 N N . GLY A 1 349 ? -8.379 8.434 19.268 1.00 55.00 349 GLY A N 1
ATOM 2880 C CA . GLY A 1 349 ? -8.489 7.616 18.060 1.00 55.00 349 GLY A CA 1
ATOM 2881 C C . GLY A 1 349 ? -8.117 8.355 16.770 1.00 55.00 349 GLY A C 1
ATOM 2882 O O . GLY A 1 349 ? -8.158 9.583 16.683 1.00 55.00 349 GLY A O 1
ATOM 2883 N N . ILE A 1 350 ? -7.767 7.594 15.729 1.00 63.41 350 ILE A N 1
ATOM 2884 C CA . ILE A 1 350 ? -7.642 8.157 14.379 1.00 63.41 350 ILE A CA 1
ATOM 2885 C C . ILE A 1 350 ? -9.044 8.168 13.763 1.00 63.41 350 ILE A C 1
ATOM 2887 O O . ILE A 1 350 ? -9.698 7.124 13.647 1.00 63.41 350 ILE A O 1
ATOM 2891 N N . LYS A 1 351 ? -9.526 9.365 13.424 1.00 73.19 351 LYS A N 1
ATOM 2892 C CA . LYS A 1 351 ? -10.896 9.606 12.955 1.00 73.19 351 LYS A CA 1
ATOM 2893 C C . LYS A 1 351 ? -10.986 9.469 11.436 1.00 73.19 351 LYS A C 1
ATOM 2895 O O . LYS A 1 351 ? -9.979 9.526 10.731 1.00 73.19 351 LYS A O 1
ATOM 2900 N N . SER A 1 352 ? -12.203 9.315 10.921 1.00 78.38 352 SER A N 1
ATOM 2901 C CA . SER A 1 352 ? -12.454 9.443 9.483 1.00 78.38 352 SER A CA 1
ATOM 2902 C C . SER A 1 352 ? -11.959 10.795 8.969 1.00 78.38 352 SER A C 1
ATOM 2904 O O . SER A 1 352 ? -11.964 11.777 9.711 1.00 78.38 352 SER A O 1
ATOM 2906 N N . GLY A 1 353 ? -11.500 10.845 7.720 1.00 79.88 353 GLY A N 1
ATOM 2907 C CA . GLY A 1 353 ? -10.929 12.069 7.153 1.00 79.88 353 GLY A CA 1
ATOM 2908 C C . GLY A 1 353 ? -9.575 12.462 7.756 1.00 79.88 353 GLY A C 1
ATOM 2909 O O . GLY A 1 353 ? -9.175 13.618 7.663 1.00 79.88 353 GLY A O 1
ATOM 2910 N N . SER A 1 354 ? -8.861 11.517 8.372 1.00 85.06 354 SER A N 1
ATOM 2911 C CA . SER A 1 354 ? -7.489 11.727 8.842 1.00 85.06 354 SER A CA 1
ATOM 2912 C C . SER A 1 354 ? -6.463 11.121 7.881 1.00 85.06 354 SER A C 1
ATOM 2914 O O . SER A 1 354 ? -6.733 10.130 7.194 1.00 85.06 354 SER A O 1
ATOM 2916 N N . ILE A 1 355 ? -5.260 11.688 7.871 1.00 84.50 355 ILE A N 1
ATOM 2917 C CA . ILE A 1 355 ? -4.080 11.136 7.206 1.00 84.50 355 ILE A CA 1
ATOM 2918 C C . ILE A 1 355 ? -3.045 10.802 8.276 1.00 84.50 355 ILE A C 1
ATOM 2920 O O . ILE A 1 355 ? -2.542 11.688 8.960 1.00 84.50 355 ILE A O 1
ATOM 2924 N N . TYR A 1 356 ? -2.717 9.524 8.407 1.00 81.75 356 TYR A N 1
ATOM 2925 C CA . TYR A 1 356 ? -1.588 9.066 9.202 1.00 81.75 356 TYR A CA 1
ATOM 2926 C C . TYR A 1 356 ? -0.317 9.088 8.351 1.00 81.75 356 TYR A C 1
ATOM 2928 O O . TYR A 1 356 ? -0.312 8.574 7.228 1.00 81.75 356 TYR A O 1
ATOM 2936 N N . PHE A 1 357 ? 0.756 9.654 8.893 1.00 77.94 357 PHE A N 1
ATOM 2937 C CA . PHE A 1 357 ? 2.060 9.731 8.239 1.00 77.94 357 PHE A CA 1
ATOM 2938 C C . PHE A 1 357 ? 3.188 9.487 9.247 1.00 77.94 357 PHE A C 1
ATOM 2940 O O . PHE A 1 357 ? 3.037 9.725 10.449 1.00 77.94 357 PHE A O 1
ATOM 2947 N N . VAL A 1 358 ? 4.333 9.027 8.754 1.00 73.44 358 VAL A N 1
ATOM 2948 C CA . VAL A 1 358 ? 5.583 8.946 9.527 1.00 73.44 358 VAL A CA 1
ATOM 2949 C C . VAL A 1 358 ? 6.548 10.042 9.083 1.00 73.44 358 VAL A C 1
ATOM 2951 O O . VAL A 1 358 ? 6.403 10.593 7.998 1.00 73.44 358 VAL A O 1
ATOM 2954 N N . LYS A 1 359 ? 7.538 10.406 9.899 1.00 68.00 359 LYS A N 1
ATOM 2955 C CA . LYS A 1 359 ? 8.488 11.479 9.556 1.00 68.00 359 LYS A CA 1
ATOM 2956 C C . LYS A 1 359 ? 9.229 11.222 8.235 1.00 68.00 359 LYS A C 1
ATOM 2958 O O . LYS A 1 359 ? 9.508 12.174 7.508 1.00 68.00 359 LYS A O 1
ATOM 2963 N N . GLU A 1 360 ? 9.505 9.962 7.900 1.00 65.75 360 GLU A N 1
ATOM 2964 C CA . GLU A 1 360 ? 10.113 9.559 6.624 1.00 65.75 360 GLU A CA 1
ATOM 2965 C C . GLU A 1 360 ? 9.232 9.880 5.410 1.00 65.75 360 GLU A C 1
ATOM 2967 O O . GLU A 1 360 ? 9.751 10.052 4.312 1.00 65.75 360 GLU A O 1
ATOM 2972 N N . ASP A 1 361 ? 7.919 10.018 5.602 1.00 64.62 361 ASP A N 1
ATOM 2973 C CA . ASP A 1 361 ? 6.995 10.450 4.553 1.00 64.62 361 ASP A CA 1
ATOM 2974 C C . ASP A 1 361 ? 7.130 11.945 4.218 1.00 64.62 361 ASP A C 1
ATOM 2976 O O . ASP A 1 361 ? 6.495 12.432 3.278 1.00 64.62 361 ASP A O 1
ATOM 2980 N N . LEU A 1 362 ? 7.897 12.692 5.021 1.00 65.00 362 LEU A N 1
ATOM 2981 C CA . LEU A 1 362 ? 7.939 14.151 5.006 1.00 65.00 362 LEU A CA 1
ATOM 2982 C C . LEU A 1 362 ? 9.334 14.751 4.748 1.00 65.00 362 LEU A C 1
ATOM 2984 O O . LEU A 1 362 ? 9.418 15.953 4.515 1.00 65.00 362 LEU A O 1
ATOM 2988 N N . TRP A 1 363 ? 10.425 13.975 4.801 1.00 58.91 363 TRP A N 1
ATOM 2989 C CA . TRP A 1 363 ? 11.796 14.510 4.705 1.00 58.91 363 TRP A CA 1
ATOM 2990 C C . TRP A 1 363 ? 12.746 13.603 3.913 1.00 58.91 363 TRP A C 1
ATOM 2992 O O . TRP A 1 363 ? 12.679 12.381 3.997 1.00 58.91 363 TRP A O 1
ATOM 3002 N N . THR A 1 364 ? 13.689 14.203 3.175 1.00 47.53 364 THR A N 1
ATOM 3003 C CA . THR A 1 364 ? 14.564 13.478 2.232 1.00 47.53 364 THR A CA 1
ATOM 3004 C C . THR A 1 364 ? 15.974 13.123 2.728 1.00 47.53 364 THR A C 1
ATOM 3006 O O . THR A 1 364 ? 16.710 12.488 1.960 1.00 47.53 364 THR A O 1
ATOM 3009 N N . ILE A 1 365 ? 16.403 13.496 3.945 1.00 36.53 365 ILE A N 1
ATOM 3010 C CA . ILE A 1 365 ? 17.800 13.290 4.389 1.00 36.53 365 ILE A CA 1
ATOM 3011 C C . ILE A 1 365 ? 17.922 12.949 5.891 1.00 36.53 365 ILE A C 1
ATOM 3013 O O . ILE A 1 365 ? 17.317 13.596 6.739 1.00 36.53 365 ILE A O 1
ATOM 3017 N N . ASP A 1 366 ? 18.797 11.968 6.126 1.00 36.16 366 ASP A N 1
ATOM 3018 C CA . ASP A 1 366 ? 19.459 11.479 7.342 1.00 36.16 366 ASP A CA 1
ATOM 3019 C C . ASP A 1 366 ? 18.764 10.520 8.321 1.00 36.16 366 ASP A C 1
ATOM 3021 O O . ASP A 1 366 ? 17.621 10.674 8.742 1.00 36.16 366 ASP A O 1
ATOM 3025 N N . PHE A 1 367 ? 19.530 9.471 8.629 1.00 36.41 367 PHE A N 1
ATOM 3026 C CA . PHE A 1 367 ? 19.169 8.277 9.383 1.00 36.41 367 PHE A CA 1
ATOM 3027 C C . PHE A 1 367 ? 19.075 8.524 10.895 1.00 36.41 367 PHE A C 1
ATOM 3029 O O . PHE A 1 367 ? 19.721 9.405 11.451 1.00 36.41 367 PHE A O 1
ATOM 3036 N N . HIS A 1 368 ? 18.350 7.605 11.541 1.00 37.88 368 HIS A N 1
ATOM 3037 C CA . HIS A 1 368 ? 18.199 7.407 12.985 1.00 37.88 368 HIS A CA 1
ATOM 3038 C C . HIS A 1 368 ? 17.312 8.430 13.701 1.00 37.88 368 HIS A C 1
ATOM 3040 O O . HIS A 1 368 ? 17.776 9.320 14.404 1.00 37.88 368 HIS A O 1
ATOM 3046 N N . ALA A 1 369 ? 16.000 8.209 13.623 1.00 33.22 369 ALA A N 1
ATOM 3047 C CA . ALA A 1 369 ? 1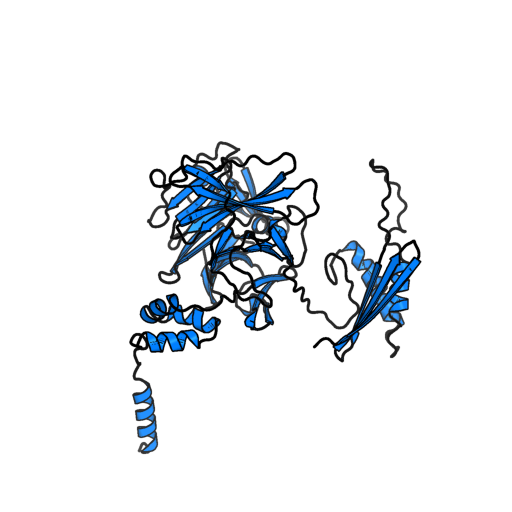5.089 8.649 14.668 1.00 33.22 369 ALA A CA 1
ATOM 3048 C C . ALA A 1 369 ? 14.069 7.544 14.951 1.00 33.22 369 ALA A C 1
ATOM 3050 O O . ALA A 1 369 ? 13.521 6.931 14.037 1.00 33.22 369 ALA A O 1
ATOM 3051 N N . VAL A 1 370 ? 13.838 7.292 16.236 1.00 36.97 370 VAL A N 1
ATOM 3052 C CA . VAL A 1 370 ? 12.667 6.574 16.742 1.00 36.97 370 VAL A CA 1
ATOM 3053 C C . VAL A 1 370 ? 11.428 7.199 16.093 1.00 36.97 370 VAL A C 1
ATOM 3055 O O . VAL A 1 370 ? 11.311 8.421 16.055 1.00 36.97 370 VAL A O 1
ATOM 3058 N N . SER A 1 371 ? 10.563 6.367 15.512 1.00 46.41 371 SER A N 1
ATOM 3059 C CA . SER A 1 371 ? 9.455 6.759 14.636 1.00 46.41 371 SER A CA 1
ATOM 3060 C C . SER A 1 371 ? 8.572 7.868 15.223 1.00 46.41 371 SER A C 1
ATOM 3062 O O . SER A 1 371 ? 7.643 7.592 15.980 1.00 46.41 371 SER A O 1
ATOM 3064 N N . ASN A 1 372 ? 8.808 9.118 14.817 1.00 56.69 372 ASN A N 1
ATOM 3065 C CA . ASN A 1 372 ? 7.834 10.190 15.006 1.00 56.69 372 ASN A CA 1
ATOM 3066 C C . ASN A 1 372 ? 6.763 10.022 13.929 1.00 56.69 372 ASN A C 1
ATOM 3068 O O . ASN A 1 372 ? 7.051 10.101 12.733 1.00 56.69 372 ASN A O 1
ATOM 3072 N N . CYS A 1 373 ? 5.536 9.751 14.356 1.00 64.81 373 CYS A N 1
ATOM 3073 C CA . CYS A 1 373 ? 4.367 9.656 13.496 1.00 64.81 373 CYS A CA 1
ATOM 3074 C C . CYS A 1 373 ? 3.344 10.721 13.886 1.00 64.81 373 CYS A C 1
ATOM 3076 O O . CYS A 1 373 ? 3.292 11.161 15.037 1.00 64.81 373 CYS A O 1
ATOM 3078 N N . GLY A 1 374 ? 2.562 11.156 12.906 1.00 71.44 374 GLY A N 1
ATOM 3079 C CA . GLY A 1 374 ? 1.574 12.207 13.072 1.00 71.44 374 GLY A CA 1
ATOM 3080 C C . GLY A 1 374 ? 0.254 11.849 12.410 1.00 71.44 374 GLY A C 1
ATOM 3081 O O . GLY A 1 374 ? 0.177 11.006 11.511 1.00 71.44 374 GLY A O 1
ATOM 3082 N N . VAL A 1 375 ? -0.799 12.512 12.877 1.00 77.06 375 VAL A N 1
ATOM 3083 C CA . VAL A 1 375 ? -2.140 12.427 12.300 1.00 77.06 375 VAL A CA 1
ATOM 3084 C C . VAL A 1 375 ? -2.541 13.822 11.843 1.00 77.06 375 VAL A C 1
ATOM 3086 O O . VAL A 1 375 ? -2.660 14.730 12.663 1.00 77.06 375 VAL A O 1
ATOM 3089 N N . PHE A 1 376 ? -2.742 13.992 10.538 1.00 78.88 376 PHE A N 1
ATOM 3090 C CA . PHE A 1 376 ? -3.268 15.209 9.927 1.00 78.88 376 PHE A CA 1
ATOM 3091 C C . PHE A 1 376 ? -4.786 15.102 9.787 1.00 78.88 376 PHE A C 1
ATOM 3093 O O . PHE A 1 376 ? -5.288 14.185 9.138 1.00 78.88 376 PHE A O 1
ATOM 3100 N N . ASP A 1 377 ? -5.515 16.040 10.378 1.00 81.94 377 ASP A N 1
ATOM 3101 C CA . ASP A 1 377 ? -6.968 16.141 10.246 1.00 81.94 377 ASP A CA 1
ATOM 3102 C C . ASP A 1 377 ? -7.308 17.014 9.027 1.00 81.94 377 ASP A C 1
ATOM 3104 O O . ASP A 1 377 ? -6.883 18.171 8.938 1.00 81.94 377 ASP A O 1
ATOM 3108 N N . LEU A 1 378 ? -8.051 16.461 8.061 1.00 82.88 378 LEU A N 1
ATOM 3109 C CA . LEU A 1 378 ? -8.398 17.177 6.828 1.00 82.88 378 LEU A CA 1
ATOM 3110 C C . LEU A 1 378 ? -9.378 18.331 7.054 1.00 82.88 378 LEU A C 1
ATOM 3112 O O . LEU A 1 378 ? -9.323 19.317 6.316 1.00 82.88 378 LEU A O 1
ATOM 3116 N N . ALA A 1 379 ? -10.250 18.229 8.059 1.00 81.62 379 ALA A N 1
ATOM 3117 C CA . ALA A 1 379 ? -11.260 19.239 8.345 1.00 81.62 379 ALA A CA 1
ATOM 3118 C C . ALA A 1 379 ? -10.638 20.464 9.024 1.00 81.62 379 ALA A C 1
ATOM 3120 O O . ALA A 1 379 ? -10.935 21.597 8.644 1.00 81.62 379 ALA A O 1
ATOM 3121 N N . THR A 1 380 ? -9.750 20.255 9.999 1.00 77.50 380 THR A N 1
ATOM 3122 C CA . THR A 1 380 ? -9.068 21.357 10.697 1.00 77.50 380 THR A CA 1
ATOM 3123 C C . THR A 1 380 ? -7.787 21.812 10.002 1.00 77.50 380 THR A C 1
ATOM 3125 O O . THR A 1 380 ? -7.275 22.882 10.326 1.00 77.50 380 THR A O 1
ATOM 3128 N N . ARG A 1 381 ? -7.271 21.023 9.047 1.00 75.44 381 ARG A N 1
ATOM 3129 C CA . ARG A 1 381 ? -5.985 21.234 8.357 1.00 75.44 381 ARG A CA 1
ATOM 3130 C C . ARG A 1 381 ? -4.811 21.382 9.327 1.00 75.44 381 ARG A C 1
ATOM 3132 O O . ARG A 1 381 ? -3.900 22.172 9.100 1.00 75.44 381 ARG A O 1
ATOM 3139 N N . SER A 1 382 ? -4.850 20.620 10.414 1.00 66.75 382 SER A N 1
ATOM 3140 C CA . SER A 1 382 ? -3.828 20.630 11.458 1.00 66.75 382 SER A CA 1
ATOM 3141 C C . SER A 1 382 ? -3.357 19.214 11.737 1.00 66.75 382 SER A C 1
ATOM 3143 O O . SER A 1 382 ? -4.171 18.289 11.768 1.00 66.75 382 SER A O 1
ATOM 3145 N N . ALA A 1 383 ? -2.074 19.054 12.029 1.00 64.56 383 ALA A N 1
ATOM 3146 C CA . ALA A 1 383 ? -1.539 17.788 12.497 1.00 64.56 383 ALA A CA 1
ATOM 3147 C C . ALA A 1 383 ? -1.306 17.791 14.007 1.00 64.56 383 ALA A C 1
ATOM 3149 O O . ALA A 1 383 ? -0.971 18.814 14.604 1.00 64.56 383 ALA A O 1
ATOM 3150 N N . LYS A 1 384 ? -1.496 16.618 14.608 1.00 61.78 384 LYS A N 1
ATOM 3151 C CA . LYS A 1 384 ? -1.117 16.316 15.988 1.00 61.78 384 LYS A CA 1
ATOM 3152 C C . LYS A 1 384 ? -0.044 15.233 15.966 1.00 61.78 384 LYS A C 1
ATOM 3154 O O . LYS A 1 384 ? -0.192 14.247 15.239 1.00 61.78 384 LYS A O 1
ATOM 3159 N N . ASP A 1 385 ? 0.994 15.397 16.778 1.00 56.38 385 ASP A N 1
ATOM 3160 C CA . ASP A 1 385 ? 1.943 14.320 17.048 1.00 56.38 385 ASP A CA 1
ATOM 3161 C C . ASP A 1 385 ? 1.222 13.208 17.816 1.00 56.38 385 ASP A C 1
ATOM 3163 O O . ASP A 1 385 ? 0.574 13.456 18.838 1.00 56.38 385 ASP A O 1
ATOM 3167 N N . SER A 1 386 ? 1.315 11.968 17.334 1.00 47.00 386 SER A N 1
ATOM 3168 C CA . SER A 1 386 ? 0.859 10.819 18.116 1.00 47.00 386 SER A CA 1
ATOM 3169 C C . SER A 1 386 ? 1.991 10.401 19.051 1.00 47.00 386 SER A C 1
ATOM 3171 O O . SER A 1 386 ? 2.863 9.614 18.686 1.00 47.00 386 SER A O 1
ATOM 3173 N N . HIS A 1 387 ? 2.014 10.988 20.248 1.00 39.47 387 HIS A N 1
ATOM 3174 C CA . HIS A 1 387 ? 3.024 10.707 21.265 1.00 39.47 387 HIS A CA 1
ATOM 3175 C C . HIS A 1 387 ? 2.839 9.319 21.878 1.00 39.47 387 HIS A C 1
ATOM 3177 O O . HIS A 1 387 ? 1.875 9.127 22.607 1.00 39.47 387 HIS A O 1
ATOM 3183 N N . VAL A 1 388 ? 3.810 8.420 21.675 1.00 35.97 388 VAL A N 1
ATOM 3184 C CA . VAL A 1 388 ? 4.326 7.504 22.711 1.00 35.97 388 VAL A CA 1
ATOM 3185 C C . VAL A 1 388 ? 5.784 7.155 22.356 1.00 35.97 388 VAL A C 1
ATOM 3187 O O . VAL A 1 388 ? 6.030 6.308 21.500 1.00 35.97 388 VAL A O 1
ATOM 3190 N N . HIS A 1 389 ? 6.761 7.792 23.011 1.00 39.44 389 HIS A N 1
ATOM 3191 C CA . HIS A 1 389 ? 8.141 7.292 23.053 1.00 39.44 389 HIS A CA 1
ATOM 3192 C C . HIS A 1 389 ? 8.294 6.431 24.304 1.00 39.44 389 HIS A C 1
ATOM 3194 O O . HIS A 1 389 ? 8.271 6.953 25.415 1.00 39.44 389 HIS A O 1
ATOM 3200 N N . MET A 1 390 ? 8.424 5.118 24.124 1.00 35.72 390 MET A N 1
ATOM 3201 C CA . MET A 1 390 ? 8.696 4.177 25.211 1.00 35.72 390 MET A CA 1
ATOM 3202 C C . MET A 1 390 ? 10.018 3.483 24.910 1.00 35.72 390 MET A C 1
ATOM 3204 O O . MET A 1 390 ? 10.114 2.714 23.954 1.00 35.72 390 MET A O 1
ATOM 3208 N N . GLU A 1 391 ? 11.033 3.775 25.717 1.00 41.47 391 GLU A N 1
ATOM 3209 C CA . GLU A 1 391 ? 12.314 3.074 25.711 1.00 41.47 391 GLU A CA 1
ATOM 3210 C C . GLU A 1 391 ? 12.492 2.354 27.047 1.00 41.47 391 GLU A C 1
ATOM 3212 O O . GLU A 1 391 ? 12.304 2.934 28.116 1.00 41.47 391 GLU A O 1
ATOM 3217 N N . GLU A 1 392 ? 12.824 1.066 26.982 1.00 38.34 392 GLU A N 1
ATOM 3218 C CA . GLU A 1 392 ? 13.193 0.276 28.153 1.00 38.34 392 GLU A CA 1
ATOM 3219 C C . GLU A 1 392 ? 14.624 0.662 28.548 1.00 38.34 392 GLU A C 1
ATOM 3221 O O . GLU A 1 392 ? 15.563 0.465 27.773 1.00 38.34 392 GLU A O 1
ATOM 3226 N N . VAL A 1 393 ? 14.774 1.271 29.724 1.00 42.97 393 VAL A N 1
ATOM 3227 C CA . VAL A 1 393 ? 16.052 1.777 30.240 1.00 42.97 393 VAL A CA 1
ATOM 3228 C C . VAL A 1 393 ? 16.481 0.976 31.463 1.00 42.97 393 VAL A C 1
ATOM 3230 O O . VAL A 1 393 ? 15.685 0.730 32.371 1.00 42.97 393 VAL A O 1
ATOM 3233 N N . ASP A 1 394 ? 17.747 0.563 31.488 1.00 40.09 394 ASP A N 1
ATOM 3234 C CA . ASP A 1 394 ? 18.355 -0.035 32.678 1.00 40.09 394 ASP A CA 1
ATOM 3235 C C . ASP A 1 394 ? 18.467 1.005 33.805 1.00 40.09 394 ASP A C 1
ATOM 3237 O O . ASP A 1 394 ? 18.467 2.205 33.560 1.00 40.09 394 ASP A O 1
ATOM 3241 N N . PHE A 1 395 ? 18.606 0.582 35.063 1.00 38.06 395 PHE A N 1
ATOM 3242 C CA . PHE A 1 395 ? 18.852 1.532 36.155 1.00 38.06 395 PHE A CA 1
ATOM 3243 C C . PHE A 1 395 ? 20.223 2.216 35.980 1.00 38.06 395 PHE A C 1
ATOM 3245 O O . PHE A 1 395 ? 21.257 1.563 36.120 1.00 38.06 395 PHE A O 1
ATOM 3252 N N . GLY A 1 396 ? 20.249 3.530 35.734 1.00 44.16 396 GLY A N 1
ATOM 3253 C CA . GLY A 1 396 ? 21.497 4.277 35.554 1.00 44.16 396 GLY A CA 1
ATOM 3254 C C . GLY A 1 396 ? 21.311 5.770 35.265 1.00 44.16 396 GLY A C 1
ATOM 3255 O O . GLY A 1 396 ? 20.231 6.328 35.446 1.00 44.16 396 GLY A O 1
ATOM 3256 N N . VAL A 1 397 ? 22.399 6.433 34.857 1.00 41.81 397 VAL A N 1
ATOM 3257 C CA . VAL A 1 397 ? 22.376 7.817 34.355 1.00 41.81 397 VAL A CA 1
ATOM 3258 C C . VAL A 1 397 ? 22.236 7.770 32.839 1.00 41.81 397 VAL A C 1
ATOM 3260 O O . VAL A 1 397 ? 23.079 7.179 32.169 1.00 41.81 397 VAL A O 1
ATOM 3263 N N . HIS A 1 398 ? 21.202 8.430 32.324 1.00 49.75 398 HIS A N 1
ATOM 3264 C CA . HIS A 1 398 ? 20.889 8.493 30.899 1.00 49.75 398 HIS A CA 1
ATOM 3265 C C . HIS A 1 398 ? 21.031 9.920 30.376 1.00 49.75 398 HIS A C 1
ATOM 3267 O O . HIS A 1 398 ? 20.798 10.895 31.097 1.00 49.75 398 HIS A O 1
ATOM 3273 N N . THR A 1 399 ? 21.403 10.043 29.109 1.00 45.66 399 THR A N 1
ATOM 3274 C CA . THR A 1 399 ? 21.508 11.314 28.389 1.00 45.66 399 THR A CA 1
ATOM 3275 C C . THR A 1 399 ? 20.263 11.530 27.539 1.00 45.66 399 THR A C 1
ATOM 3277 O O . THR A 1 399 ? 19.888 10.660 26.761 1.00 45.66 399 THR A O 1
ATOM 3280 N N . LEU A 1 400 ? 19.610 12.687 27.678 1.00 40.84 400 LEU A N 1
ATOM 3281 C CA . LEU A 1 400 ? 18.429 13.056 26.895 1.00 40.84 400 LEU A CA 1
ATOM 3282 C C . LEU A 1 400 ? 18.765 14.229 25.973 1.00 40.84 400 LEU A C 1
ATOM 3284 O O . LEU A 1 400 ? 19.278 15.253 26.425 1.00 40.84 400 LEU A O 1
ATOM 3288 N N . THR A 1 401 ? 18.453 14.092 24.687 1.00 44.53 401 THR A N 1
ATOM 3289 C CA . THR A 1 401 ? 18.622 15.151 23.682 1.00 44.53 401 THR A CA 1
ATOM 3290 C C . THR A 1 401 ? 17.331 15.337 22.883 1.00 44.53 401 THR A C 1
ATOM 3292 O O . THR A 1 401 ? 16.427 14.505 22.948 1.00 44.53 401 THR A O 1
ATOM 3295 N N . SER A 1 402 ? 17.260 16.382 22.054 1.00 38.00 402 SER A N 1
ATOM 3296 C CA . SER A 1 402 ? 16.161 16.582 21.092 1.00 38.00 402 SER A CA 1
ATOM 3297 C C . SER A 1 402 ? 16.002 15.445 20.071 1.00 38.00 402 SER A C 1
ATOM 3299 O O . SER A 1 402 ? 15.036 15.436 19.316 1.00 38.00 402 SER A O 1
ATOM 3301 N N . PHE A 1 403 ? 16.958 14.515 20.014 1.00 37.41 403 PHE A N 1
ATOM 3302 C CA . PHE A 1 403 ? 16.976 13.382 19.094 1.00 37.41 403 PHE A CA 1
ATOM 3303 C C . PHE A 1 403 ? 16.664 12.036 19.783 1.00 37.41 403 PHE A C 1
ATOM 3305 O O . PHE A 1 403 ? 16.645 11.012 19.106 1.00 37.41 403 PHE A O 1
ATOM 3312 N N . GLY A 1 404 ? 16.435 12.015 21.105 1.00 45.03 404 GLY A N 1
ATOM 3313 C CA . GLY A 1 404 ? 16.159 10.792 21.875 1.00 45.03 404 GLY A CA 1
ATOM 3314 C C . GLY A 1 404 ? 17.065 10.589 23.095 1.00 45.03 404 GLY A C 1
ATOM 3315 O O . GLY A 1 404 ? 17.862 11.467 23.451 1.00 45.03 404 GLY A O 1
ATOM 3316 N N . LEU A 1 405 ? 16.910 9.428 23.739 1.00 45.47 405 LEU A N 1
ATOM 3317 C CA . LEU A 1 405 ? 17.596 9.022 24.968 1.00 45.47 405 LEU A CA 1
ATOM 3318 C C . LEU A 1 405 ? 18.763 8.062 24.631 1.00 45.47 405 LEU A C 1
ATOM 3320 O O . LEU A 1 405 ? 18.640 7.193 23.775 1.00 45.47 405 LEU A O 1
ATOM 3324 N N . ASP A 1 406 ? 19.940 8.284 25.225 1.00 48.97 406 ASP A N 1
ATOM 3325 C CA . ASP A 1 406 ? 21.183 7.504 25.030 1.00 48.97 406 ASP A CA 1
ATOM 3326 C C . ASP A 1 406 ? 21.594 7.222 23.571 1.00 48.97 406 ASP A C 1
ATOM 3328 O O . ASP A 1 406 ? 21.964 6.105 23.186 1.00 48.97 406 ASP A O 1
ATOM 3332 N N . ILE A 1 407 ? 21.564 8.262 22.742 1.00 46.66 407 ILE A N 1
ATOM 3333 C CA . ILE A 1 407 ? 21.940 8.186 21.324 1.00 46.66 407 ILE A CA 1
ATOM 3334 C C . ILE A 1 407 ? 23.389 7.727 21.170 1.00 46.66 407 ILE A C 1
ATOM 3336 O O . ILE A 1 407 ? 24.249 8.150 21.925 1.00 46.66 407 ILE A O 1
ATOM 3340 N N . GLN A 1 408 ? 23.689 6.905 20.161 1.00 44.56 408 GLN A N 1
ATOM 3341 C CA . GLN A 1 408 ? 25.048 6.445 19.852 1.00 44.56 408 GLN A CA 1
ATOM 3342 C C . GLN A 1 408 ? 25.686 7.266 18.717 1.00 44.56 408 GLN A C 1
ATOM 3344 O O . GLN A 1 408 ? 25.697 6.835 17.570 1.00 44.56 408 GLN A O 1
ATOM 3349 N N . PHE A 1 409 ? 26.264 8.431 19.025 1.00 47.00 409 PHE A N 1
ATOM 3350 C CA . PHE A 1 409 ? 27.277 9.053 18.161 1.00 47.00 409 PHE A CA 1
ATOM 3351 C C . PHE A 1 409 ? 28.687 8.574 18.570 1.00 47.00 409 PHE A C 1
ATOM 3353 O O . PHE A 1 409 ? 29.059 8.765 19.733 1.00 47.00 409 PHE A O 1
ATOM 3360 N N . PRO A 1 410 ? 29.490 7.974 17.663 1.00 39.91 410 PRO A N 1
ATOM 3361 C CA . PRO A 1 410 ? 30.749 7.307 18.024 1.00 39.91 410 PRO A CA 1
ATOM 3362 C C . PRO A 1 410 ? 31.786 8.210 18.708 1.00 39.91 410 PRO A C 1
ATOM 3364 O O . PRO A 1 410 ? 32.447 7.788 19.655 1.00 39.91 410 PRO A O 1
ATOM 3367 N N . GLU A 1 411 ? 31.917 9.458 18.262 1.00 44.06 411 GLU A N 1
ATOM 3368 C CA . GLU A 1 411 ? 33.024 10.333 18.674 1.00 44.06 411 GLU A CA 1
ATOM 3369 C C . GLU A 1 411 ? 32.712 11.121 19.957 1.00 44.06 411 GLU A C 1
ATOM 3371 O O . GLU A 1 411 ? 33.576 11.293 20.819 1.00 44.06 411 GLU A O 1
ATOM 3376 N N . TYR A 1 412 ? 31.450 11.518 20.146 1.00 46.09 412 TYR A N 1
ATOM 3377 C CA . TYR A 1 412 ? 31.008 12.302 21.304 1.00 46.09 412 TYR A CA 1
ATOM 3378 C C . TYR A 1 412 ? 30.726 11.435 22.539 1.00 46.09 412 TYR A C 1
ATOM 3380 O O . TYR A 1 412 ? 31.068 11.829 23.658 1.00 46.09 412 TYR A O 1
ATOM 3388 N N . LEU A 1 413 ? 30.161 10.229 22.366 1.00 47.47 413 LEU A N 1
ATOM 3389 C CA . LEU A 1 413 ? 29.851 9.366 23.510 1.00 47.47 413 LEU A CA 1
ATOM 3390 C C . LEU A 1 413 ? 31.063 8.681 24.103 1.00 47.47 413 LEU A C 1
ATOM 3392 O O . LEU A 1 413 ? 31.023 8.408 25.294 1.00 47.47 413 LEU A O 1
ATOM 3396 N N . HIS A 1 414 ? 32.132 8.413 23.349 1.00 43.66 414 HIS A N 1
ATOM 3397 C CA . HIS A 1 414 ? 33.312 7.808 23.964 1.00 43.66 414 HIS A CA 1
ATOM 3398 C C . HIS A 1 414 ? 33.844 8.706 25.092 1.00 43.66 414 HIS A C 1
ATOM 3400 O O . HIS A 1 414 ? 34.095 8.227 26.190 1.00 43.66 414 HIS A O 1
ATOM 3406 N N . ARG A 1 415 ? 33.920 10.026 24.875 1.00 49.19 415 ARG A N 1
ATOM 3407 C CA . ARG A 1 415 ? 34.396 10.978 25.894 1.00 49.19 415 ARG A CA 1
ATOM 3408 C C . ARG A 1 415 ? 33.386 11.193 27.026 1.00 49.19 415 ARG A C 1
ATOM 3410 O O . ARG A 1 415 ? 33.777 11.144 28.188 1.00 49.19 415 ARG A O 1
ATOM 3417 N N . LEU A 1 416 ? 32.096 11.351 26.713 1.00 47.50 416 LEU A N 1
ATOM 3418 C CA . LEU A 1 416 ? 31.028 11.501 27.718 1.00 47.50 416 LEU A CA 1
ATOM 3419 C C . LEU A 1 416 ? 30.858 10.252 28.593 1.00 47.50 416 LEU A C 1
ATOM 3421 O O . LEU A 1 416 ? 30.671 10.362 29.803 1.00 47.50 416 LEU A O 1
ATOM 3425 N N . LYS A 1 417 ? 30.954 9.063 27.993 1.00 46.53 417 LYS A N 1
ATOM 3426 C CA . LYS A 1 417 ? 30.869 7.774 28.682 1.00 46.53 417 LYS A CA 1
ATOM 3427 C C . LYS A 1 417 ? 32.111 7.522 29.530 1.00 46.53 417 LYS A C 1
ATOM 3429 O O . LYS A 1 417 ? 31.953 7.107 30.669 1.00 46.53 417 LYS A O 1
ATOM 3434 N N . THR A 1 418 ? 33.313 7.848 29.043 1.00 51.00 418 THR A N 1
ATOM 3435 C CA . THR A 1 418 ? 34.539 7.803 29.859 1.00 51.00 418 THR A CA 1
ATOM 3436 C C . THR A 1 418 ? 34.445 8.753 31.051 1.00 51.00 418 THR A C 1
ATOM 3438 O O . THR A 1 418 ? 34.650 8.314 32.176 1.00 51.00 418 THR A O 1
ATOM 3441 N N . PHE A 1 419 ? 34.018 10.001 30.843 1.00 52.72 419 PHE A N 1
ATOM 3442 C CA . PHE A 1 419 ? 33.832 10.977 31.922 1.00 52.72 419 PHE A CA 1
ATOM 3443 C C . PHE A 1 419 ? 32.759 10.541 32.935 1.00 52.72 419 PHE A C 1
ATOM 3445 O O . PHE A 1 419 ? 32.935 10.672 34.145 1.00 52.72 419 PHE A O 1
ATOM 3452 N N . SER A 1 420 ? 31.649 9.970 32.457 1.00 48.12 420 SER A N 1
ATOM 3453 C CA . SER A 1 420 ? 30.603 9.400 33.312 1.00 48.12 420 SER A CA 1
ATOM 3454 C C . SER A 1 420 ? 31.120 8.197 34.111 1.00 48.12 420 SER A C 1
ATOM 3456 O O . SER A 1 420 ? 30.860 8.109 35.309 1.00 48.12 420 SER A O 1
ATOM 3458 N N . CYS A 1 421 ? 31.900 7.304 33.495 1.00 51.31 421 CYS A N 1
ATOM 3459 C CA . CYS A 1 421 ? 32.532 6.169 34.170 1.00 51.31 421 CYS A CA 1
ATOM 3460 C C . CYS A 1 421 ? 33.568 6.603 35.217 1.00 51.31 421 CYS A C 1
ATOM 3462 O O . CYS A 1 421 ? 33.574 6.040 36.311 1.00 51.31 421 CYS A O 1
ATOM 3464 N N . GLU A 1 422 ? 34.392 7.611 34.918 1.00 56.19 422 GLU A N 1
ATOM 3465 C CA . GLU A 1 422 ? 35.323 8.231 35.871 1.00 56.19 422 GLU A CA 1
ATOM 3466 C C . GLU A 1 422 ? 34.563 8.809 37.064 1.00 56.19 422 GLU A C 1
ATOM 3468 O O . GLU A 1 422 ? 34.833 8.436 38.206 1.00 56.19 422 GLU A O 1
ATOM 3473 N N . MET A 1 423 ? 33.524 9.612 36.810 1.00 55.50 423 MET A N 1
ATOM 3474 C CA . MET A 1 423 ? 32.676 10.136 37.876 1.00 55.50 423 MET A CA 1
ATOM 3475 C C . MET A 1 423 ? 32.031 9.017 38.695 1.00 55.50 423 MET A C 1
ATOM 3477 O O . MET A 1 423 ? 32.076 9.068 39.913 1.00 55.50 423 MET A O 1
ATOM 3481 N N . MET A 1 424 ? 31.464 7.979 38.081 1.00 52.75 424 MET A N 1
ATOM 3482 C CA . MET A 1 424 ? 30.855 6.869 38.827 1.00 52.75 424 MET A CA 1
ATOM 3483 C C . MET A 1 424 ? 31.867 6.100 39.687 1.00 52.75 424 MET A C 1
ATOM 3485 O O . MET A 1 424 ? 31.498 5.595 40.748 1.00 52.75 424 MET A O 1
ATOM 3489 N N . SER A 1 425 ? 33.134 6.025 39.267 1.00 57.09 425 SER A N 1
ATOM 3490 C CA . SER A 1 425 ? 34.191 5.396 40.062 1.00 57.09 425 SER A CA 1
ATOM 3491 C C . SER A 1 425 ? 34.493 6.165 41.356 1.00 57.09 425 SER A C 1
ATOM 3493 O O . SER A 1 425 ? 34.684 5.532 42.393 1.00 57.09 425 SER A O 1
ATOM 3495 N N . ASP A 1 426 ? 34.394 7.499 41.340 1.00 54.78 426 ASP A N 1
ATOM 3496 C CA . ASP A 1 426 ? 34.618 8.365 42.511 1.00 54.78 426 ASP A CA 1
ATOM 3497 C C . ASP A 1 426 ? 33.540 8.221 43.609 1.00 54.78 426 ASP A C 1
ATOM 3499 O O . ASP A 1 426 ? 33.748 8.630 44.759 1.00 54.78 426 ASP A O 1
ATOM 3503 N N . TYR A 1 427 ? 32.366 7.676 43.267 1.00 53.41 427 TYR A N 1
ATOM 3504 C CA . TYR A 1 427 ? 31.190 7.623 44.152 1.00 53.41 427 TYR A CA 1
ATOM 3505 C C . TYR A 1 427 ? 30.680 6.205 44.436 1.00 53.41 427 TYR A C 1
ATOM 3507 O O . TYR A 1 427 ? 29.676 6.054 45.128 1.00 53.41 427 TYR A O 1
ATOM 3515 N N . LYS A 1 428 ? 31.371 5.167 43.951 1.00 48.31 428 LYS A N 1
ATOM 3516 C CA . LYS A 1 428 ? 30.912 3.768 43.996 1.00 48.31 428 LYS A CA 1
ATOM 3517 C C . LYS A 1 428 ? 30.640 3.224 45.412 1.00 48.31 428 LYS A C 1
ATOM 3519 O O . LYS A 1 428 ? 29.824 2.319 45.548 1.00 48.31 428 LYS A O 1
ATOM 3524 N N . ASP A 1 429 ? 31.253 3.821 46.439 1.00 52.91 429 ASP A N 1
ATOM 3525 C CA . ASP A 1 429 ? 31.157 3.395 47.846 1.00 52.91 429 ASP A CA 1
ATOM 3526 C C . ASP A 1 429 ? 30.396 4.386 48.758 1.00 52.91 429 ASP A C 1
ATOM 3528 O O . ASP A 1 429 ? 30.480 4.295 49.984 1.00 52.91 429 ASP A O 1
ATOM 3532 N N . LYS A 1 430 ? 29.666 5.363 48.199 1.00 52.84 430 LYS A N 1
ATOM 3533 C CA . LYS A 1 430 ? 28.886 6.340 48.984 1.00 52.84 430 LYS A CA 1
ATOM 3534 C C . LYS A 1 430 ? 27.386 6.044 48.873 1.00 52.84 430 LYS A C 1
ATOM 3536 O O . LYS A 1 430 ? 26.827 6.087 47.785 1.00 52.84 430 LYS A O 1
ATOM 3541 N N . GLU A 1 431 ? 26.730 5.770 50.006 1.00 47.09 431 GLU A N 1
ATOM 3542 C CA . GLU A 1 431 ? 25.274 5.513 50.092 1.00 47.09 431 GLU A CA 1
ATOM 3543 C C . GLU A 1 431 ? 24.404 6.747 49.791 1.00 47.09 431 GLU A C 1
ATOM 3545 O O . GLU A 1 431 ? 23.211 6.617 49.514 1.00 47.09 431 GLU A O 1
ATOM 3550 N N . GLU A 1 432 ? 24.980 7.950 49.801 1.00 50.16 432 GLU A N 1
ATOM 3551 C CA . GLU A 1 432 ? 24.280 9.157 49.373 1.00 50.16 432 GLU A CA 1
ATOM 3552 C C . GLU A 1 432 ? 24.408 9.339 47.860 1.00 50.16 432 GLU A C 1
ATOM 3554 O O . GLU A 1 432 ? 25.498 9.563 47.330 1.00 50.16 432 GLU A O 1
ATOM 3559 N N . VAL A 1 433 ? 23.261 9.296 47.172 1.00 49.25 433 VAL A N 1
ATOM 3560 C CA . VAL A 1 433 ? 23.115 9.767 45.791 1.00 49.25 433 VAL A CA 1
ATOM 3561 C C . VAL A 1 433 ? 23.656 11.192 45.746 1.00 49.25 433 VAL A C 1
ATOM 3563 O O . VAL A 1 433 ? 23.045 12.109 46.297 1.00 49.25 433 VAL A O 1
ATOM 3566 N N . THR A 1 434 ? 24.821 11.369 45.118 1.00 55.41 434 THR A N 1
ATOM 3567 C CA . THR A 1 434 ? 25.435 12.666 44.823 1.00 55.41 434 THR A CA 1
ATOM 3568 C C . THR A 1 434 ? 24.340 13.658 44.432 1.00 55.41 434 THR A C 1
ATOM 3570 O O . THR A 1 434 ? 23.491 13.293 43.613 1.00 55.41 434 THR A O 1
ATOM 3573 N N . PRO A 1 435 ? 24.306 14.901 44.952 1.00 59.09 435 PRO A N 1
ATOM 3574 C CA . PRO A 1 435 ? 23.276 15.836 44.530 1.00 59.09 435 PRO A CA 1
ATOM 3575 C C . PRO A 1 435 ? 23.405 16.007 43.011 1.00 59.09 435 PRO A C 1
ATOM 3577 O O . PRO A 1 435 ? 24.397 16.569 42.555 1.00 59.09 435 PRO A O 1
ATOM 3580 N N . MET A 1 436 ? 22.442 15.507 42.223 1.00 54.41 436 MET A N 1
ATOM 3581 C CA . MET A 1 436 ? 22.423 15.520 40.740 1.00 54.41 436 MET A CA 1
ATOM 3582 C C . MET A 1 436 ? 22.771 16.897 40.142 1.00 54.41 436 MET A C 1
ATOM 3584 O O . MET A 1 436 ? 23.318 17.020 39.050 1.00 54.41 436 MET A O 1
ATOM 3588 N N . LYS A 1 437 ? 22.543 17.941 40.934 1.00 53.03 437 LYS A N 1
ATOM 3589 C CA . LYS A 1 437 ? 22.967 19.326 40.748 1.00 53.03 437 LYS A CA 1
ATOM 3590 C C . LYS A 1 437 ? 24.473 19.531 40.514 1.00 53.03 437 LYS A C 1
ATOM 3592 O O . LYS A 1 437 ? 24.839 20.432 39.766 1.00 53.03 437 LYS A O 1
ATOM 3597 N N . GLU A 1 438 ? 25.347 18.765 41.161 1.00 56.84 438 GLU A N 1
ATOM 3598 C CA . GLU A 1 438 ? 26.806 18.884 41.021 1.00 56.84 438 GLU A CA 1
ATOM 3599 C C . GLU A 1 438 ? 27.316 18.143 39.775 1.00 56.84 438 GLU A C 1
ATOM 3601 O O . GLU A 1 438 ? 28.185 18.652 39.067 1.00 56.84 438 GLU A O 1
ATOM 3606 N N . LEU A 1 439 ? 26.681 17.014 39.438 1.00 57.16 439 LEU A N 1
ATOM 3607 C CA . LEU A 1 439 ? 26.843 16.310 38.161 1.00 57.16 439 LEU A CA 1
ATOM 3608 C C . LEU A 1 439 ? 26.455 17.216 36.983 1.00 57.16 439 LEU A C 1
ATOM 3610 O O . LEU A 1 439 ? 27.279 17.478 36.110 1.00 57.16 439 LEU A O 1
ATOM 3614 N N . ALA A 1 440 ? 25.245 17.785 37.008 1.00 53.78 440 ALA A N 1
ATOM 3615 C CA . ALA A 1 440 ? 24.762 18.701 35.973 1.00 53.78 440 ALA A CA 1
ATOM 3616 C C . ALA A 1 440 ? 25.660 19.944 35.813 1.00 53.78 440 ALA A C 1
ATOM 3618 O O . ALA A 1 440 ? 25.900 20.400 34.698 1.00 53.78 440 ALA A O 1
ATOM 3619 N N . LYS A 1 441 ? 26.225 20.482 36.907 1.00 55.62 441 LYS A N 1
ATOM 3620 C CA . LYS A 1 441 ? 27.210 21.578 36.837 1.00 55.62 441 LYS A CA 1
ATOM 3621 C C . LYS A 1 441 ? 28.530 21.161 36.184 1.00 55.62 441 LYS A C 1
ATOM 3623 O O . LYS A 1 441 ? 29.071 21.950 35.412 1.00 55.62 441 LYS A O 1
ATOM 3628 N N . ARG A 1 442 ? 29.060 19.968 36.475 1.00 54.78 442 ARG A N 1
ATOM 3629 C CA . ARG A 1 442 ? 30.302 19.484 35.847 1.00 54.78 442 ARG A CA 1
ATOM 3630 C C . ARG A 1 442 ? 30.141 19.304 34.337 1.00 54.78 442 ARG A C 1
ATOM 3632 O O . ARG A 1 442 ? 31.035 19.711 33.605 1.00 54.78 442 ARG A O 1
ATOM 3639 N N . PHE A 1 443 ? 28.978 18.837 33.874 1.00 53.06 443 PHE A N 1
ATOM 3640 C CA . PHE A 1 443 ? 28.660 18.796 32.440 1.00 53.06 443 PHE A CA 1
ATOM 3641 C C . PHE A 1 443 ? 28.668 20.185 31.779 1.00 53.06 443 PHE A C 1
ATOM 3643 O O . PHE A 1 443 ? 29.068 20.300 30.629 1.00 53.06 443 PHE A O 1
ATOM 3650 N N . THR A 1 444 ? 28.300 21.255 32.498 1.00 48.62 444 THR A N 1
ATOM 3651 C CA . THR A 1 444 ? 28.335 22.634 31.960 1.00 48.62 444 THR A CA 1
ATOM 3652 C C . THR A 1 444 ? 29.720 23.289 31.929 1.00 48.62 444 THR A C 1
ATOM 3654 O O . THR A 1 444 ? 29.865 24.334 31.303 1.00 48.62 444 THR A O 1
ATOM 3657 N N . MET A 1 445 ? 30.722 22.731 32.620 1.00 44.62 445 MET A N 1
ATOM 3658 C CA . MET A 1 445 ? 32.102 23.251 32.607 1.00 44.62 445 MET A CA 1
ATOM 3659 C C . MET A 1 445 ? 32.958 22.641 31.491 1.00 44.62 445 MET A C 1
ATOM 3661 O O . MET A 1 445 ? 34.080 23.088 31.281 1.00 44.62 445 MET A O 1
ATOM 3665 N N . TYR A 1 446 ? 32.440 21.632 30.793 1.00 43.53 446 TYR A N 1
ATOM 3666 C CA . TYR A 1 446 ? 33.124 20.957 29.701 1.00 43.53 446 TYR A CA 1
ATOM 3667 C C . TYR A 1 446 ? 32.592 21.512 28.373 1.00 43.53 446 TYR A C 1
ATOM 3669 O O . TYR A 1 446 ? 31.496 21.149 27.947 1.00 43.53 446 TYR A O 1
ATOM 3677 N N . ASP A 1 447 ? 33.330 22.432 27.746 1.00 45.22 447 ASP A N 1
ATOM 3678 C CA . ASP A 1 447 ? 33.065 22.836 26.361 1.00 45.22 447 ASP A CA 1
ATOM 3679 C C . ASP A 1 447 ? 33.626 21.738 25.440 1.00 45.22 447 ASP A C 1
ATOM 3681 O O . ASP A 1 447 ? 34.842 21.517 25.434 1.00 45.22 447 ASP A O 1
ATOM 3685 N N . PRO A 1 448 ? 32.789 21.010 24.679 1.00 42.03 448 PRO A N 1
ATOM 3686 C CA . PRO A 1 448 ? 33.265 19.935 23.814 1.00 42.03 448 PRO A CA 1
ATOM 3687 C C . PRO A 1 448 ? 34.212 20.408 22.692 1.00 42.03 448 PRO A C 1
ATOM 3689 O O . PRO A 1 448 ? 34.780 19.555 22.014 1.00 42.03 448 PRO A O 1
ATOM 3692 N N . PHE A 1 449 ? 34.420 21.721 22.509 1.00 41.50 449 PHE A N 1
ATOM 3693 C CA . PHE A 1 449 ? 35.278 22.294 21.465 1.00 41.50 449 PHE A CA 1
ATOM 3694 C C . PHE A 1 449 ? 36.625 22.864 21.946 1.00 41.50 449 PHE A C 1
ATOM 3696 O O . PHE A 1 449 ? 37.384 23.372 21.123 1.00 41.50 449 PHE A O 1
ATOM 3703 N N . GLU A 1 450 ? 36.988 22.783 23.232 1.00 42.28 450 GLU A N 1
ATOM 3704 C CA . GLU A 1 450 ? 38.253 23.385 23.710 1.00 42.28 450 GLU A CA 1
ATOM 3705 C C . GLU A 1 450 ? 39.540 22.583 23.414 1.00 42.28 450 GLU A C 1
ATOM 3707 O O . GLU A 1 450 ? 40.614 22.942 23.893 1.00 42.28 450 GLU A O 1
ATOM 3712 N N . THR A 1 451 ? 39.502 21.550 22.567 1.00 40.19 451 THR A N 1
ATOM 3713 C CA . THR A 1 451 ? 40.721 20.819 22.159 1.00 40.19 451 THR A CA 1
ATOM 3714 C C . THR A 1 451 ? 40.723 20.476 20.672 1.00 40.19 451 THR A C 1
ATOM 3716 O O . THR A 1 451 ? 40.343 19.382 20.279 1.00 40.19 451 THR A O 1
ATOM 3719 N N . ASP A 1 452 ? 41.053 21.475 19.854 1.00 35.81 452 ASP A N 1
ATOM 3720 C CA . ASP A 1 452 ? 42.131 21.458 18.849 1.00 35.81 452 ASP A CA 1
ATOM 3721 C C . ASP A 1 452 ? 42.050 22.781 18.076 1.00 35.81 452 ASP A C 1
ATOM 3723 O O . ASP A 1 452 ? 41.196 22.998 17.217 1.00 35.81 452 ASP A O 1
ATOM 3727 N N . LYS A 1 453 ? 42.914 23.730 18.453 1.00 40.69 453 LYS A N 1
ATOM 3728 C CA . LYS A 1 453 ? 43.141 24.950 17.676 1.00 40.69 453 LYS A CA 1
ATOM 3729 C C . LYS A 1 453 ? 44.011 24.588 16.475 1.00 40.69 453 LYS A C 1
ATOM 3731 O O . LYS A 1 453 ? 45.220 24.785 16.524 1.00 40.69 453 LYS A O 1
ATOM 3736 N N . GLU A 1 454 ? 43.395 24.085 15.417 1.00 34.94 454 GLU A N 1
ATOM 3737 C CA . GLU A 1 454 ? 43.928 24.254 14.069 1.00 34.94 454 GLU A CA 1
ATOM 3738 C C . GLU A 1 454 ? 42.904 25.020 13.235 1.00 34.94 454 GLU A C 1
ATOM 3740 O O . GLU A 1 454 ? 41.737 24.646 13.114 1.00 34.94 454 GLU A O 1
ATOM 3745 N N . ASP A 1 455 ? 43.358 26.168 12.742 1.00 39.53 455 ASP A N 1
ATOM 3746 C CA . ASP A 1 455 ? 42.598 27.108 11.939 1.00 39.53 455 ASP A CA 1
ATOM 3747 C C . ASP A 1 455 ? 42.058 26.422 10.674 1.00 39.53 455 ASP A C 1
ATOM 3749 O O . ASP A 1 455 ? 42.819 25.991 9.808 1.00 39.53 455 ASP A O 1
ATOM 3753 N N . SER A 1 456 ? 40.733 26.376 10.524 1.00 32.97 456 SER A N 1
ATOM 3754 C CA . SER A 1 456 ? 40.105 26.270 9.207 1.00 32.97 456 SER A CA 1
ATOM 3755 C C . SER A 1 456 ? 39.056 27.368 9.067 1.00 32.97 456 SER A C 1
ATOM 3757 O O . SER A 1 456 ? 38.069 27.438 9.801 1.00 32.97 456 SER A O 1
ATOM 3759 N N . GLU A 1 457 ? 39.339 28.293 8.155 1.00 32.31 457 GLU A N 1
ATOM 3760 C CA . GLU A 1 457 ? 38.401 29.305 7.688 1.00 32.31 457 GLU A CA 1
ATOM 3761 C C . GLU A 1 457 ? 37.389 28.647 6.742 1.00 32.31 457 GLU A C 1
ATOM 3763 O O . GLU A 1 457 ? 37.782 27.979 5.787 1.00 32.31 457 GLU A O 1
ATOM 3768 N N . ASP A 1 458 ? 36.093 28.881 6.968 1.00 31.80 458 ASP A N 1
ATOM 3769 C CA . ASP A 1 458 ? 35.055 28.644 5.961 1.00 31.80 458 ASP A CA 1
ATOM 3770 C C . ASP A 1 458 ? 34.160 29.889 5.794 1.00 31.80 458 ASP A C 1
ATOM 3772 O O . ASP A 1 458 ? 33.926 30.675 6.716 1.00 31.80 458 ASP A O 1
ATOM 3776 N N . ILE A 1 459 ? 33.699 30.075 4.560 1.00 40.62 459 ILE A N 1
ATOM 3777 C CA . ILE A 1 459 ? 33.428 31.327 3.831 1.00 40.62 459 ILE A CA 1
ATOM 3778 C C . ILE A 1 459 ? 32.080 31.997 4.186 1.00 40.62 459 ILE A C 1
ATOM 3780 O O . ILE A 1 459 ? 31.698 33.012 3.602 1.00 40.62 459 ILE A O 1
ATOM 3784 N N . PHE A 1 460 ? 31.368 31.528 5.211 1.00 33.94 460 PHE A N 1
ATOM 3785 C CA . PHE A 1 460 ? 30.132 32.161 5.687 1.00 33.94 460 PHE A CA 1
ATOM 3786 C C . PHE A 1 460 ? 30.320 32.739 7.087 1.00 33.94 460 PHE A C 1
ATOM 3788 O O . PHE A 1 460 ? 30.015 32.117 8.103 1.00 33.94 460 PHE A O 1
ATOM 3795 N N . GLY A 1 461 ? 30.822 33.974 7.131 1.00 35.34 461 GLY A N 1
ATOM 3796 C CA . GLY A 1 461 ? 31.032 34.744 8.351 1.00 35.34 461 GLY A CA 1
ATOM 3797 C C . GLY A 1 461 ? 29.800 34.801 9.261 1.00 35.34 461 GLY A C 1
ATOM 3798 O O . GLY A 1 461 ? 28.899 35.614 9.058 1.00 35.34 461 GLY A O 1
ATOM 3799 N N . LYS A 1 462 ? 29.799 33.945 10.287 1.00 33.47 462 LYS A N 1
ATOM 3800 C CA . LYS A 1 462 ? 29.476 34.200 11.702 1.00 33.47 462 LYS A CA 1
ATOM 3801 C C . LYS A 1 462 ? 29.526 32.864 12.445 1.00 33.47 462 LYS A C 1
ATOM 3803 O O . LYS A 1 462 ? 28.685 31.995 12.242 1.00 33.47 462 LYS A O 1
ATOM 3808 N N . THR A 1 463 ? 30.475 32.744 13.365 1.00 34.84 463 THR A N 1
ATOM 3809 C CA . THR A 1 463 ? 30.547 31.713 14.403 1.00 34.84 463 THR A CA 1
ATOM 3810 C C . THR A 1 463 ? 29.253 31.700 15.224 1.00 34.84 463 THR A C 1
ATOM 3812 O O . THR A 1 463 ? 29.123 32.407 16.220 1.00 34.84 463 THR A O 1
ATOM 3815 N N . ARG A 1 464 ? 28.271 30.874 14.846 1.00 33.22 464 ARG A N 1
ATOM 3816 C CA . ARG A 1 464 ? 27.305 30.360 15.822 1.00 33.22 464 ARG A CA 1
ATOM 3817 C C . ARG A 1 464 ? 27.987 29.203 16.539 1.00 33.22 464 ARG A C 1
ATOM 3819 O O . ARG A 1 464 ? 27.854 28.054 16.141 1.00 33.22 464 ARG A O 1
ATOM 3826 N N . ARG A 1 465 ? 28.760 29.528 17.580 1.00 38.84 465 ARG A N 1
ATOM 3827 C CA . ARG A 1 465 ? 29.110 28.535 18.599 1.00 38.84 465 ARG A CA 1
ATOM 3828 C C . ARG A 1 465 ? 27.791 28.036 19.183 1.00 38.84 465 ARG A C 1
ATOM 3830 O O . ARG A 1 465 ? 26.980 28.846 19.632 1.00 38.84 465 ARG A O 1
ATOM 3837 N N . TYR A 1 466 ? 27.551 26.732 19.114 1.00 37.38 466 TYR A N 1
ATOM 3838 C CA . TYR A 1 466 ? 26.429 26.102 19.797 1.00 37.38 466 TYR A CA 1
ATOM 3839 C C . TYR A 1 466 ? 26.694 26.197 21.306 1.00 37.38 466 TYR A C 1
ATOM 3841 O O . TYR A 1 466 ? 27.362 25.345 21.878 1.00 37.38 466 TYR A O 1
ATOM 3849 N N . GLU A 1 467 ? 26.245 27.275 21.952 1.00 43.56 467 GLU A N 1
ATOM 3850 C CA . GLU A 1 467 ? 26.276 27.363 23.413 1.00 43.56 467 GLU A CA 1
ATOM 3851 C C . GLU A 1 467 ? 25.190 26.448 23.991 1.00 43.56 467 GLU A C 1
ATOM 3853 O O . GLU A 1 467 ? 24.033 26.504 23.575 1.00 43.56 467 GLU A O 1
ATOM 3858 N N . ILE A 1 468 ? 25.548 25.616 24.972 1.00 49.28 468 ILE A N 1
ATOM 3859 C CA . ILE A 1 468 ? 24.581 24.804 25.718 1.00 49.28 468 ILE A CA 1
ATOM 3860 C C . ILE A 1 468 ? 23.645 25.755 26.482 1.00 49.28 468 ILE A C 1
ATOM 3862 O O . ILE A 1 468 ? 24.068 26.450 27.410 1.00 49.28 468 ILE A O 1
ATOM 3866 N N . THR A 1 469 ? 22.367 25.787 26.101 1.00 50.12 469 THR A N 1
ATOM 3867 C CA . THR A 1 469 ? 21.337 26.645 26.714 1.00 50.12 469 THR A CA 1
ATOM 3868 C C . THR A 1 469 ? 20.503 25.929 27.775 1.00 50.12 469 THR A C 1
ATOM 3870 O O . THR A 1 469 ? 19.840 26.596 28.565 1.00 50.12 469 THR A O 1
ATOM 3873 N N . SER A 1 470 ? 20.561 24.599 27.859 1.00 46.97 470 SER A N 1
ATOM 3874 C CA . SER A 1 470 ? 19.866 23.807 28.880 1.00 46.97 470 SER A CA 1
ATOM 3875 C C . SER A 1 470 ? 20.566 22.475 29.150 1.00 46.97 470 SER A C 1
ATOM 3877 O O . SER A 1 470 ? 21.100 21.852 28.239 1.00 46.97 470 SER A O 1
ATOM 3879 N N . THR A 1 471 ? 20.551 22.025 30.403 1.00 53.09 471 THR A N 1
ATOM 3880 C CA . THR A 1 471 ? 20.992 20.695 30.845 1.00 53.09 471 THR A CA 1
ATOM 3881 C C . THR A 1 471 ? 19.873 20.025 31.630 1.00 53.09 471 THR A C 1
ATOM 3883 O O . THR A 1 471 ? 19.256 20.652 32.489 1.00 53.09 471 THR A O 1
ATOM 3886 N N . ILE A 1 472 ? 19.621 18.752 31.331 1.00 54.00 472 ILE A N 1
ATOM 3887 C CA . ILE A 1 472 ? 18.570 17.948 31.955 1.00 54.00 472 ILE A CA 1
ATOM 3888 C C . ILE A 1 472 ? 19.217 16.683 32.517 1.00 54.00 472 ILE A C 1
ATOM 3890 O O . ILE A 1 472 ? 20.043 16.058 31.853 1.00 54.00 472 ILE A O 1
ATOM 3894 N N . ALA A 1 473 ? 18.851 16.314 33.739 1.00 54.16 473 ALA A N 1
ATOM 3895 C CA . ALA A 1 473 ? 19.230 15.066 34.379 1.00 54.16 473 ALA A CA 1
ATOM 3896 C C . ALA A 1 473 ? 17.990 14.414 34.995 1.00 54.16 473 ALA A C 1
ATOM 3898 O O . ALA A 1 473 ? 17.146 15.087 35.587 1.00 54.16 473 ALA A O 1
ATOM 3899 N N . LEU A 1 474 ? 17.895 13.093 34.872 1.00 52.91 474 LEU A N 1
ATOM 3900 C CA . LEU A 1 474 ? 16.778 12.310 35.385 1.00 52.91 474 LEU A CA 1
ATOM 3901 C C . LEU A 1 474 ? 17.319 11.196 36.284 1.00 52.91 474 LEU A C 1
ATOM 3903 O O . LEU A 1 474 ? 18.277 10.516 35.924 1.00 52.91 474 LEU A O 1
ATOM 3907 N N . ALA A 1 475 ? 16.726 11.033 37.467 1.00 51.06 475 ALA A N 1
ATOM 3908 C CA . ALA A 1 475 ? 17.041 9.953 38.398 1.00 51.06 475 ALA A CA 1
ATOM 3909 C C . ALA A 1 475 ? 15.790 9.113 38.647 1.00 51.06 475 ALA A C 1
ATOM 3911 O O . ALA A 1 475 ? 14.799 9.636 39.152 1.00 51.06 475 ALA A O 1
ATOM 3912 N N . VAL A 1 476 ? 15.852 7.814 38.353 1.00 52.59 476 VAL A N 1
ATOM 3913 C CA . VAL A 1 476 ? 14.789 6.857 38.687 1.00 52.59 476 VAL A CA 1
ATOM 3914 C C . VAL A 1 476 ? 15.209 6.059 39.914 1.00 52.59 476 VAL A C 1
ATOM 3916 O O . VAL A 1 476 ? 16.210 5.341 39.894 1.00 52.59 476 VAL A O 1
ATOM 3919 N N . LYS A 1 477 ? 14.452 6.171 41.004 1.00 58.56 477 LYS A N 1
ATOM 3920 C CA . LYS A 1 477 ? 14.658 5.359 42.204 1.00 58.56 477 LYS A CA 1
ATOM 3921 C C . LYS A 1 477 ? 13.972 4.000 42.055 1.00 58.56 477 LYS A C 1
ATOM 3923 O O . LYS A 1 477 ? 12.987 3.839 41.338 1.00 58.56 477 LYS A O 1
ATOM 3928 N N . ARG A 1 478 ? 14.448 3.004 42.811 1.00 53.56 478 ARG A N 1
ATOM 3929 C CA . ARG A 1 478 ? 13.875 1.641 42.822 1.00 53.56 478 ARG A CA 1
ATOM 3930 C C . ARG A 1 478 ? 12.401 1.584 43.238 1.00 53.56 478 ARG A C 1
ATOM 3932 O O . ARG A 1 478 ? 11.707 0.645 42.875 1.00 53.56 478 ARG A O 1
ATOM 3939 N N . ASN A 1 479 ? 11.922 2.573 43.988 1.00 66.00 479 ASN A N 1
ATOM 3940 C CA . ASN A 1 479 ? 10.521 2.707 44.399 1.00 66.00 479 ASN A CA 1
ATOM 3941 C C . ASN A 1 479 ? 9.637 3.391 43.334 1.00 66.00 479 ASN A C 1
ATOM 3943 O O . ASN A 1 479 ? 8.532 3.807 43.667 1.00 66.00 479 ASN A O 1
ATOM 3947 N N . LYS A 1 480 ? 10.118 3.514 42.087 1.00 62.81 480 LYS A N 1
ATOM 3948 C CA . LYS A 1 480 ? 9.466 4.203 40.959 1.00 62.81 480 LYS A CA 1
ATOM 3949 C C . LYS A 1 480 ? 9.289 5.718 41.118 1.00 62.81 480 LYS A C 1
ATOM 3951 O O . LYS A 1 480 ? 8.637 6.348 40.287 1.00 62.81 480 LYS A O 1
ATOM 3956 N N . GLU A 1 481 ? 9.892 6.317 42.140 1.00 59.59 481 GLU A N 1
ATOM 3957 C CA . GLU A 1 481 ? 9.978 7.768 42.257 1.00 59.59 481 GLU A CA 1
ATOM 3958 C C . GLU A 1 481 ? 11.036 8.293 41.281 1.00 59.59 481 GLU A C 1
ATOM 3960 O O . GLU A 1 481 ? 12.186 7.844 41.281 1.00 59.59 481 GLU A O 1
ATOM 3965 N N . VAL A 1 482 ? 10.652 9.251 40.448 1.00 61.84 482 VAL A N 1
ATOM 3966 C CA . VAL A 1 482 ? 11.514 9.903 39.468 1.00 61.84 482 VAL A CA 1
ATOM 3967 C C . VAL A 1 482 ? 11.734 11.348 39.855 1.00 61.84 482 VAL A C 1
ATOM 3969 O O . VAL A 1 482 ? 10.787 12.099 40.072 1.00 61.84 482 VAL A O 1
ATOM 3972 N N . MET A 1 483 ? 13.004 11.738 39.920 1.00 63.31 483 MET A N 1
ATOM 3973 C CA . MET A 1 483 ? 13.421 13.121 40.118 1.00 63.31 483 MET A CA 1
ATOM 3974 C C . MET A 1 483 ? 13.945 13.677 38.799 1.00 63.31 483 MET A C 1
ATOM 3976 O O . MET A 1 483 ? 14.895 13.143 38.222 1.00 63.31 483 MET A O 1
ATOM 3980 N N . PHE A 1 484 ? 13.336 14.764 38.348 1.00 67.69 484 PHE A N 1
ATOM 3981 C CA . PHE A 1 484 ? 13.741 15.524 37.179 1.00 67.69 484 PHE A CA 1
ATOM 3982 C C . PHE A 1 484 ? 14.486 16.785 37.624 1.00 67.69 484 PHE A C 1
ATOM 3984 O O . PHE A 1 484 ? 13.981 17.546 38.450 1.00 67.69 484 PHE A O 1
ATOM 3991 N N . HIS A 1 485 ? 15.689 16.993 37.090 1.00 60.66 485 HIS A N 1
ATOM 3992 C CA . HIS A 1 485 ? 16.514 18.176 37.322 1.00 60.66 485 HIS A CA 1
ATOM 3993 C C . HIS A 1 485 ? 16.798 18.859 35.989 1.00 60.66 485 HIS A C 1
ATOM 3995 O O . HIS A 1 485 ? 17.550 18.335 35.169 1.00 60.66 485 HIS A O 1
ATOM 4001 N N . GLU A 1 486 ? 16.245 20.046 35.782 1.00 66.69 486 GLU A N 1
ATOM 4002 C CA . GLU A 1 486 ? 16.526 20.879 34.620 1.00 66.69 486 GLU A CA 1
ATOM 4003 C C . GLU A 1 486 ? 17.213 22.172 35.050 1.00 66.69 486 GLU A C 1
ATOM 4005 O O . GLU A 1 486 ? 16.860 22.827 36.033 1.00 66.69 486 GLU A O 1
ATOM 4010 N N . ARG A 1 487 ? 18.213 22.579 34.273 1.00 64.56 487 ARG A N 1
ATOM 4011 C CA . ARG A 1 487 ? 18.856 23.878 34.398 1.00 64.56 487 ARG A CA 1
ATOM 4012 C C . ARG A 1 487 ? 18.937 24.515 33.023 1.00 64.56 487 ARG A C 1
ATOM 4014 O O . ARG A 1 487 ? 19.546 23.949 32.126 1.00 64.56 487 ARG A O 1
ATOM 4021 N N . PHE A 1 488 ? 18.388 25.709 32.864 1.00 63.97 488 PHE A N 1
ATOM 4022 C CA . PHE A 1 488 ? 18.363 26.421 31.586 1.00 63.97 488 PHE A CA 1
ATOM 4023 C C . PHE A 1 488 ? 18.955 27.820 31.727 1.00 63.97 488 PHE A C 1
ATOM 4025 O O . PHE A 1 488 ? 18.979 28.391 32.818 1.00 63.97 488 PHE A O 1
ATOM 4032 N N . ARG A 1 489 ? 19.504 28.361 30.642 1.00 59.84 489 ARG A N 1
ATOM 4033 C CA . ARG A 1 489 ? 20.196 29.647 30.616 1.00 59.84 489 ARG A CA 1
ATOM 4034 C C . ARG A 1 489 ? 19.313 30.690 29.946 1.00 59.84 489 ARG A C 1
ATOM 4036 O O . ARG A 1 489 ? 19.018 30.596 28.763 1.00 59.84 489 ARG A O 1
ATOM 4043 N N . GLU A 1 490 ? 18.948 31.715 30.701 1.00 62.84 490 GLU A N 1
ATOM 4044 C CA . GLU A 1 490 ? 18.134 32.837 30.248 1.00 62.84 490 GLU A CA 1
ATOM 4045 C C . GLU A 1 490 ? 18.864 34.142 30.590 1.00 62.84 490 GLU A C 1
ATOM 4047 O O . GLU A 1 490 ? 19.314 34.345 31.721 1.00 62.84 490 GLU A O 1
ATOM 4052 N N . ASN A 1 491 ? 19.053 35.022 29.602 1.00 68.88 491 ASN A N 1
ATOM 4053 C CA . ASN A 1 491 ? 19.788 36.287 29.760 1.00 68.88 491 ASN A CA 1
ATOM 4054 C C . ASN A 1 491 ? 21.194 36.115 30.373 1.00 68.88 491 ASN A C 1
ATOM 4056 O O . ASN A 1 491 ? 21.629 36.886 31.230 1.00 68.88 491 ASN A O 1
ATOM 4060 N N . GLY A 1 492 ? 21.898 35.051 29.975 1.00 63.28 492 GLY A N 1
ATOM 4061 C CA . GLY A 1 492 ? 23.238 34.723 30.466 1.00 63.28 492 GLY A CA 1
ATOM 4062 C C . GLY A 1 492 ? 23.281 34.129 31.880 1.00 63.28 492 GLY A C 1
ATOM 4063 O O . GLY A 1 492 ? 24.341 33.644 32.283 1.00 63.28 492 GLY A O 1
ATOM 4064 N N . LYS A 1 493 ? 22.157 34.099 32.608 1.00 64.38 493 LYS A N 1
ATOM 4065 C CA . LYS A 1 493 ? 22.028 33.496 33.940 1.00 64.38 493 LYS A CA 1
ATOM 4066 C C . LYS A 1 493 ? 21.417 32.108 33.840 1.00 64.38 493 LYS A C 1
ATOM 4068 O O . LYS A 1 493 ? 20.546 31.857 33.023 1.00 64.38 493 LYS A O 1
ATOM 4073 N N . TRP A 1 494 ? 21.868 31.202 34.696 1.00 68.38 494 TRP A N 1
ATOM 4074 C CA . TRP A 1 494 ? 21.317 29.855 34.759 1.00 68.38 494 TRP A CA 1
ATOM 4075 C C . TRP A 1 494 ? 20.207 29.754 35.811 1.00 68.38 494 TRP A C 1
ATOM 4077 O O . TRP A 1 494 ? 20.487 29.896 37.004 1.00 68.38 494 TRP A O 1
ATOM 4087 N N . ASN A 1 495 ? 19.002 29.419 35.368 1.00 67.62 495 ASN A N 1
ATOM 4088 C CA . ASN A 1 495 ? 17.826 29.105 36.173 1.00 67.62 495 ASN A CA 1
ATOM 4089 C C . ASN A 1 495 ? 17.695 27.586 36.369 1.00 67.62 495 ASN A C 1
ATOM 4091 O O . ASN A 1 495 ? 18.288 26.812 35.619 1.00 67.62 495 ASN A O 1
ATOM 4095 N N . ARG A 1 496 ? 16.970 27.153 37.407 1.00 69.81 496 ARG A N 1
ATOM 4096 C CA . ARG A 1 496 ? 16.767 25.734 37.756 1.00 69.81 496 ARG A CA 1
ATOM 4097 C C . ARG A 1 496 ? 15.288 25.415 37.893 1.00 69.81 496 ARG A C 1
ATOM 4099 O O . ARG A 1 496 ? 14.548 26.253 38.405 1.00 69.81 496 ARG A O 1
ATOM 4106 N N . ASN A 1 497 ? 14.917 24.205 37.506 1.00 72.75 497 ASN A N 1
ATOM 4107 C CA . ASN A 1 497 ? 13.578 23.664 37.620 1.00 72.75 497 ASN A CA 1
ATOM 4108 C C . ASN A 1 497 ? 13.661 22.181 38.014 1.00 72.75 497 ASN A C 1
ATOM 4110 O O . ASN A 1 497 ? 14.102 21.346 37.225 1.00 72.75 497 ASN A O 1
ATOM 4114 N N . ASP A 1 498 ? 13.257 21.874 39.246 1.00 71.56 498 ASP A N 1
ATOM 4115 C CA . ASP A 1 498 ? 13.359 20.534 39.828 1.00 71.56 498 ASP A CA 1
ATOM 4116 C C . ASP A 1 498 ? 11.953 20.055 40.190 1.00 71.56 498 ASP A C 1
ATOM 4118 O O . ASP A 1 498 ? 11.224 20.764 40.889 1.00 71.56 498 ASP A O 1
ATOM 4122 N N . PHE A 1 499 ? 11.567 18.856 39.756 1.00 71.25 499 PHE A N 1
ATOM 4123 C CA . PHE A 1 499 ? 10.289 18.262 40.149 1.00 71.25 499 PHE A CA 1
ATOM 4124 C C . PHE A 1 499 ? 10.376 16.744 40.288 1.00 71.25 499 PHE A C 1
ATOM 4126 O O . PHE A 1 499 ? 11.168 16.075 39.625 1.00 71.25 499 PHE A O 1
ATOM 4133 N N . THR A 1 500 ? 9.538 16.200 41.167 1.00 66.00 500 THR A N 1
ATOM 4134 C CA . THR A 1 500 ? 9.498 14.773 41.494 1.00 66.00 500 THR A CA 1
ATOM 4135 C C . THR A 1 500 ? 8.119 14.217 41.175 1.00 66.00 500 THR A C 1
ATOM 4137 O O . THR A 1 500 ? 7.110 14.839 41.507 1.00 66.00 500 THR A O 1
ATOM 4140 N N . PHE A 1 501 ? 8.064 13.045 40.550 1.00 68.12 501 PHE A N 1
ATOM 4141 C CA . PHE A 1 501 ? 6.822 12.338 40.238 1.00 68.12 501 PHE A CA 1
ATOM 4142 C C . PHE A 1 501 ? 7.011 10.825 40.384 1.00 68.12 501 PHE A C 1
ATOM 4144 O O . PHE A 1 501 ? 8.134 10.338 40.359 1.00 68.12 501 PHE A O 1
ATOM 4151 N N . ASN A 1 502 ? 5.925 10.067 40.544 1.00 65.62 502 ASN A N 1
ATOM 4152 C CA . ASN A 1 502 ? 5.978 8.602 40.578 1.00 65.62 502 ASN A CA 1
ATOM 4153 C C . ASN A 1 502 ? 5.541 8.035 39.227 1.00 65.62 502 ASN A C 1
ATOM 4155 O O . ASN A 1 502 ? 4.533 8.477 38.676 1.00 65.62 502 ASN A O 1
ATOM 4159 N N . ILE A 1 503 ? 6.271 7.044 38.719 1.00 60.75 503 ILE A N 1
ATOM 4160 C CA . ILE A 1 503 ? 5.847 6.251 37.559 1.00 60.75 503 ILE A CA 1
ATOM 4161 C C . ILE A 1 503 ? 5.001 5.072 38.069 1.00 60.75 503 ILE A C 1
ATOM 4163 O O . ILE A 1 503 ? 5.356 4.450 39.072 1.00 60.75 503 ILE A O 1
ATOM 4167 N N . ALA A 1 504 ? 3.859 4.810 37.422 1.00 50.84 504 ALA A N 1
ATOM 4168 C CA . ALA A 1 504 ? 2.872 3.802 37.836 1.00 50.84 504 ALA A CA 1
ATOM 4169 C C . ALA A 1 504 ? 3.412 2.358 37.823 1.00 50.84 504 ALA A C 1
ATOM 4171 O O . ALA A 1 504 ? 4.273 1.999 36.987 1.00 50.84 504 ALA A O 1
#

Radius of gyration: 28.41 Å; chains: 1; bounding box: 73×93×74 Å

Secondary structure (DSSP, 8-state):
---HHHHHHHHHHHHTT----GGGS-HHHHHHHHHHS-HHHHHHHTTS-HHHHHHHTT----B-PPEEEEETTEEEEEEGGGTEEEEGGGGT--TTEEEEEEETTEEEEEETT--EEEEETTT--EEEPPPTTSPPBSSS-EEEEE--SSS-EEEEEETTEEEEE-HHHHHHT-EEEEEE-TTT--EEEEEEETTTEEEEEETT-SSPEE-GGGGTTTSTT--EEEEEEETTEEEEEETTS-EEEEE-SSSS-EEE-TT-TTTT--------TTEEEEEEEEEE-TTSPEEEEEEEEETT--SPPEEEEEEEETTTTEEEEES-S-TTEEEEGGGTEEEES-B--SSS-BPTTEEEEEGGGT--S-------EEEEETTTTEEEE---------SS---EETTEES---HHHHHHHHHHHHHHHHHHTT-SS---HHHHHHHHHT--TTSS-------SS---------EEEEEEE-TTSEEEEEEEEEETTEEEEEEEEEE--

pLDDT: mean 70.94, std 17.66, range [31.8, 94.88]

Organism: NCBI:txid1240361